Protein AF-A0A7X7RX21-F1 (afdb_monomer_lite)

Sequence (598 aa):
NAVFVKHVWQAWGYDYRLPDIFPPQSGLDNFKTLADTCRQHGIIFAPHDNYTDFYPDATGFSYDHVSFDKYGKPKKAWFNKGRNAQSYSWLPHAFKPWLENNMTLLKNHVQPEGLFIDVLASITPFDYYDRNGNYYPKASTARHWADAFDTARSILGPNTAIMISEGGHDALIGSLDGAQSDHYAVAGWGIQETAQRVPWHDIVSHQKMALFAGGLADRYQRRDSTNSGYASDSYLTNTVIGGRNPMSDGPFSINAILTYWLLNDVTQFLAFNSFDDLQFVDNSIDRQKATFANGKATVWANRGKMPWTINPDTTLPQFGFLASTPNAKAAIVQINGKSVAYAMTPNSTYIDTRPTRINPYGLACSFGAEPVNFRKINDLKYAFQINWDFKKQASTRETLHFIHICHPSSKNTDKILFYGKVVESNLDYKKPGQYISHIEIDIPDDAPEGDYEIRFGLWTPHSGGRIKLNNTTSSFSRALGGRLTVQRQDGKIISNPIPGVPTENQIIDFGFLKTNGTFKLVKLDDSTWLLIPAPGTPPFQLIASATNTFGLKPNTKLIATNLDPWTDDAKPPAINQEQDSIQLEMDAKSFAYKLVFK

Structure (mmCIF, N/CA/C/O backbone):
data_AF-A0A7X7RX21-F1
#
_entry.id   AF-A0A7X7RX21-F1
#
loop_
_atom_site.group_PDB
_atom_site.id
_atom_site.type_symbol
_atom_site.label_atom_id
_atom_site.label_alt_id
_atom_site.label_comp_id
_atom_site.label_asym_id
_atom_site.label_entity_id
_atom_site.label_seq_id
_atom_site.pdbx_PDB_ins_code
_atom_site.Cartn_x
_atom_site.Cartn_y
_atom_site.Cartn_z
_atom_site.occupancy
_atom_site.B_iso_or_equiv
_atom_site.auth_seq_id
_atom_site.auth_comp_id
_atom_site.auth_asym_id
_atom_site.auth_atom_id
_atom_site.pdbx_PDB_model_num
ATOM 1 N N . ASN A 1 1 ? 8.129 -5.164 10.038 1.00 71.94 1 ASN A N 1
ATOM 2 C CA . ASN A 1 1 ? 9.143 -4.714 9.056 1.00 71.94 1 ASN A CA 1
ATOM 3 C C . ASN A 1 1 ? 8.438 -3.961 7.948 1.00 71.94 1 ASN A C 1
ATOM 5 O O . ASN A 1 1 ? 7.394 -4.425 7.508 1.00 71.94 1 ASN A O 1
ATOM 9 N N . ALA A 1 2 ? 8.966 -2.812 7.536 1.00 89.06 2 ALA A N 1
ATOM 10 C CA . ALA A 1 2 ? 8.406 -2.000 6.457 1.00 89.06 2 ALA A CA 1
ATOM 11 C C . ALA A 1 2 ? 9.473 -1.742 5.391 1.00 89.06 2 ALA A C 1
ATOM 13 O O . ALA A 1 2 ? 10.667 -1.792 5.684 1.00 89.06 2 ALA A O 1
ATOM 14 N N . VAL A 1 3 ? 9.034 -1.444 4.173 1.00 92.44 3 VAL A N 1
ATOM 15 C CA . VAL A 1 3 ? 9.899 -1.002 3.078 1.00 92.44 3 VAL A CA 1
ATOM 16 C C . VAL A 1 3 ? 9.481 0.408 2.691 1.00 92.44 3 VAL A C 1
ATOM 18 O O . VAL A 1 3 ? 8.292 0.676 2.514 1.00 92.44 3 VAL A O 1
ATOM 21 N N . PHE A 1 4 ? 10.453 1.300 2.529 1.00 93.88 4 PHE A N 1
ATOM 22 C CA . PHE A 1 4 ? 10.235 2.626 1.974 1.00 93.88 4 PHE A CA 1
ATOM 23 C C . PHE A 1 4 ? 10.931 2.752 0.620 1.00 93.88 4 PHE A C 1
ATOM 25 O O . PHE A 1 4 ? 12.154 2.870 0.539 1.00 93.88 4 PHE A O 1
ATOM 32 N N . VAL A 1 5 ? 10.126 2.743 -0.447 1.00 93.62 5 VAL A N 1
ATOM 33 C CA . VAL A 1 5 ? 10.602 2.985 -1.812 1.00 93.62 5 VAL A CA 1
ATOM 34 C C . VAL A 1 5 ? 10.621 4.486 -2.081 1.00 93.62 5 VAL A C 1
ATOM 36 O O . VAL A 1 5 ? 9.571 5.132 -2.169 1.00 93.62 5 VAL A O 1
ATOM 39 N N . LYS A 1 6 ? 11.816 5.059 -2.235 1.00 93.94 6 LYS A N 1
ATOM 40 C CA . LYS A 1 6 ? 11.989 6.478 -2.554 1.00 93.94 6 LYS A CA 1
ATOM 41 C C . LYS A 1 6 ? 12.079 6.656 -4.068 1.00 93.94 6 LYS A C 1
ATOM 43 O O . LYS A 1 6 ? 13.162 6.618 -4.637 1.00 93.94 6 LYS A O 1
ATOM 48 N N . HIS A 1 7 ? 10.923 6.887 -4.695 1.00 91.19 7 HIS A N 1
ATOM 49 C CA . HIS A 1 7 ? 10.776 7.069 -6.150 1.00 91.19 7 HIS A CA 1
ATOM 50 C C . HIS A 1 7 ? 11.538 8.276 -6.707 1.00 91.19 7 HIS A C 1
ATOM 52 O O . HIS A 1 7 ? 12.322 8.147 -7.639 1.00 91.19 7 HIS A O 1
ATOM 58 N N . VAL A 1 8 ? 11.352 9.453 -6.103 1.00 92.06 8 VAL A N 1
ATOM 59 C CA . VAL A 1 8 ? 11.946 10.707 -6.597 1.00 92.06 8 VAL A CA 1
ATOM 60 C C . VAL A 1 8 ? 13.130 11.112 -5.730 1.00 92.06 8 VAL A C 1
ATOM 62 O O . VAL A 1 8 ? 12.928 11.564 -4.597 1.00 92.06 8 VAL A O 1
ATOM 65 N N . TRP A 1 9 ? 14.344 10.965 -6.252 1.00 94.94 9 TRP A N 1
ATOM 66 C CA . TRP A 1 9 ? 15.582 11.414 -5.592 1.00 94.94 9 TRP A CA 1
ATOM 67 C C . TRP A 1 9 ? 16.730 11.732 -6.555 1.00 94.94 9 TRP A C 1
ATOM 69 O O . TRP A 1 9 ? 17.690 12.381 -6.147 1.00 94.94 9 TRP A O 1
ATOM 79 N N . GLN A 1 10 ? 16.632 11.271 -7.799 1.00 95.44 10 GLN A N 1
ATOM 80 C CA . GLN A 1 10 ? 17.684 11.293 -8.806 1.00 95.44 10 GLN A CA 1
ATOM 81 C C . GLN A 1 10 ? 18.083 12.728 -9.173 1.00 95.44 10 GLN A C 1
ATOM 83 O O . GLN A 1 10 ? 17.245 13.632 -9.146 1.00 95.44 10 GLN A O 1
ATOM 88 N N . ALA A 1 11 ? 19.341 12.926 -9.575 1.00 94.94 11 ALA A N 1
ATOM 89 C CA . ALA A 1 11 ? 19.944 14.228 -9.886 1.00 94.94 11 ALA A CA 1
ATOM 90 C C . ALA A 1 11 ? 19.085 15.126 -10.796 1.00 94.94 11 ALA A C 1
ATOM 92 O O . ALA A 1 11 ? 18.973 16.333 -10.569 1.00 94.94 11 ALA A O 1
ATOM 93 N N . TRP A 1 12 ? 18.444 14.535 -11.808 1.00 93.00 12 TRP A N 1
ATOM 94 C CA . TRP A 1 12 ? 17.685 15.249 -12.842 1.00 93.00 12 TRP A CA 1
ATOM 95 C C . TRP A 1 12 ? 16.161 15.197 -12.639 1.00 93.00 12 TRP A C 1
ATOM 97 O O . TRP A 1 12 ? 15.391 15.652 -13.495 1.00 93.00 12 TRP A O 1
ATOM 107 N N . GLY A 1 13 ? 15.723 14.713 -11.474 1.00 90.44 13 GLY A N 1
ATOM 108 C CA . GLY A 1 13 ? 14.327 14.434 -11.159 1.00 90.44 13 GLY A CA 1
ATOM 109 C C . GLY A 1 13 ? 13.860 13.073 -11.683 1.00 90.44 13 GLY A C 1
ATOM 110 O O . GLY A 1 13 ? 14.631 12.297 -12.239 1.00 90.44 13 GLY A O 1
ATOM 111 N N . TYR A 1 14 ? 12.575 12.789 -11.479 1.00 89.94 14 TYR A N 1
ATOM 112 C CA . TYR A 1 14 ? 11.961 11.510 -11.839 1.00 89.94 14 TYR A CA 1
ATOM 113 C C . TYR A 1 14 ? 11.926 11.289 -13.363 1.00 89.94 14 TYR A C 1
ATOM 115 O O . TYR A 1 14 ? 11.585 12.211 -14.113 1.00 89.94 14 TYR A O 1
ATOM 123 N N . ASP A 1 15 ? 12.262 10.072 -13.799 1.00 90.62 15 ASP A N 1
ATOM 124 C CA . ASP A 1 15 ? 12.246 9.602 -15.192 1.00 90.62 15 ASP A CA 1
ATOM 125 C C . ASP A 1 15 ? 12.923 10.524 -16.213 1.00 90.62 15 ASP A C 1
ATOM 127 O O . ASP A 1 15 ? 12.375 10.787 -17.289 1.00 90.62 15 ASP A O 1
ATOM 131 N N . TYR A 1 16 ? 14.107 11.053 -15.910 1.00 94.62 16 TYR A N 1
ATOM 132 C CA . TYR A 1 16 ? 14.842 11.881 -16.864 1.00 94.62 16 TYR A CA 1
ATOM 133 C C . TYR A 1 16 ? 16.352 11.678 -16.766 1.00 94.62 16 TYR A C 1
ATOM 135 O O . TYR A 1 16 ? 16.899 11.543 -15.674 1.00 94.62 16 TYR A O 1
ATOM 143 N N . ARG A 1 17 ? 17.009 11.656 -17.935 1.00 94.06 17 ARG A N 1
ATOM 144 C CA . ARG A 1 17 ? 18.458 11.470 -18.105 1.00 94.06 17 ARG A CA 1
ATOM 145 C C . ARG A 1 17 ? 19.016 10.192 -17.454 1.00 94.06 17 ARG A C 1
ATOM 147 O O . ARG A 1 17 ? 20.196 10.094 -17.145 1.00 94.06 17 ARG A O 1
ATOM 154 N N . LEU A 1 18 ? 18.167 9.187 -17.264 1.00 94.50 18 LEU A N 1
ATOM 155 C CA . LEU A 1 18 ? 18.572 7.867 -16.786 1.00 94.50 18 LEU A CA 1
ATOM 156 C C . LEU A 1 18 ? 19.644 7.264 -17.721 1.00 94.50 18 LEU A C 1
ATOM 158 O O . LEU A 1 18 ? 19.547 7.461 -18.941 1.00 94.50 18 LEU A O 1
ATOM 162 N N . PRO A 1 19 ? 20.662 6.562 -17.184 1.00 94.38 19 PRO A N 1
ATOM 163 C CA . PRO A 1 19 ? 20.871 6.178 -15.782 1.00 94.38 19 PRO A CA 1
ATOM 164 C C . PRO A 1 19 ? 21.724 7.180 -14.966 1.00 94.38 19 PRO A C 1
ATOM 166 O O . PRO A 1 19 ? 22.296 6.795 -13.946 1.00 94.38 19 PRO A O 1
ATOM 169 N N . ASP A 1 20 ? 21.832 8.457 -15.366 1.00 95.25 20 ASP A N 1
ATOM 170 C CA . ASP A 1 20 ? 22.581 9.488 -14.619 1.00 95.25 20 ASP A CA 1
ATOM 171 C C . ASP A 1 20 ? 21.828 9.903 -13.331 1.00 95.25 20 ASP A C 1
ATOM 173 O O . ASP A 1 20 ? 21.305 11.009 -13.215 1.00 95.25 20 ASP A O 1
ATOM 177 N N . ILE A 1 21 ? 21.728 9.014 -12.341 1.00 93.62 21 ILE A N 1
ATOM 178 C CA . ILE A 1 21 ? 20.878 9.214 -11.152 1.00 93.62 21 ILE A CA 1
ATOM 179 C C . ILE A 1 21 ? 21.552 9.985 -10.008 1.00 93.62 21 ILE A C 1
ATOM 181 O O . ILE A 1 21 ? 20.859 10.500 -9.130 1.00 93.62 21 ILE A O 1
ATOM 185 N N . PHE A 1 22 ? 22.882 10.076 -9.991 1.00 95.25 22 PHE A N 1
ATOM 186 C CA . PHE A 1 22 ? 23.669 10.640 -8.886 1.00 95.25 22 PHE A CA 1
ATOM 187 C C . PHE A 1 22 ? 24.299 11.995 -9.277 1.00 95.25 22 PHE A C 1
ATOM 189 O O . PHE A 1 22 ? 24.694 12.150 -10.434 1.00 95.25 22 PHE A O 1
ATOM 196 N N . PRO A 1 23 ? 24.448 12.978 -8.357 1.00 95.75 23 PRO A N 1
ATOM 197 C CA . PRO A 1 23 ? 24.111 12.964 -6.924 1.00 95.75 23 PRO A CA 1
ATOM 198 C C . PRO A 1 23 ? 22.619 13.165 -6.609 1.00 95.75 23 PRO A C 1
ATOM 200 O O . PRO A 1 23 ? 21.886 13.685 -7.446 1.00 95.75 23 PRO A O 1
ATOM 203 N N . PRO A 1 24 ? 22.151 12.804 -5.394 1.00 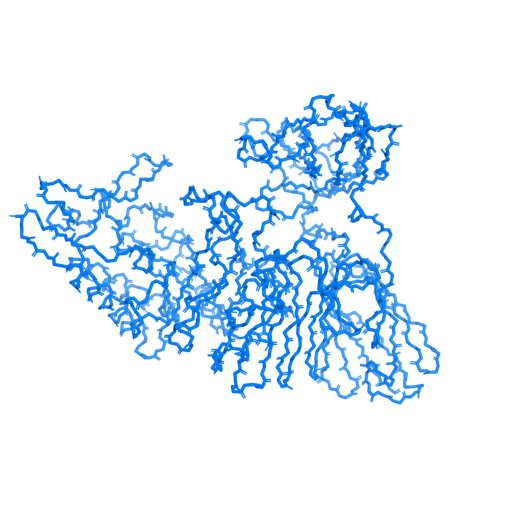96.62 24 PRO A N 1
ATOM 204 C CA . PRO A 1 24 ? 20.759 13.005 -4.999 1.00 96.62 24 PRO A CA 1
ATOM 205 C C . PRO A 1 24 ? 20.340 14.477 -5.078 1.00 96.62 24 PRO A C 1
ATOM 207 O O . PRO A 1 24 ? 21.038 15.356 -4.570 1.00 96.62 24 PRO A O 1
ATOM 210 N N . GLN A 1 25 ? 19.157 14.750 -5.630 1.00 94.56 25 GLN A N 1
ATOM 211 C CA . GLN A 1 25 ? 18.630 16.108 -5.821 1.00 94.56 25 GLN A CA 1
ATOM 212 C C . GLN A 1 25 ? 18.478 16.886 -4.505 1.00 94.56 25 GLN A C 1
ATOM 214 O O . GLN A 1 25 ? 18.630 18.105 -4.475 1.00 94.56 25 GLN A O 1
ATOM 219 N N . SER A 1 26 ? 18.185 16.191 -3.403 1.00 91.62 26 SER A N 1
ATOM 220 C CA . SER A 1 26 ? 18.073 16.792 -2.069 1.00 91.62 26 SER A CA 1
ATOM 221 C C . SER A 1 26 ? 19.424 17.103 -1.413 1.00 91.62 26 SER A C 1
ATOM 223 O O . SER A 1 26 ? 19.437 17.574 -0.277 1.00 91.62 26 SER A O 1
ATOM 225 N N . GLY A 1 27 ? 20.544 16.800 -2.074 1.00 95.94 27 GLY A N 1
ATOM 226 C CA . GLY A 1 27 ? 21.872 16.749 -1.467 1.00 95.94 27 GLY A CA 1
ATOM 227 C C . GLY A 1 27 ? 22.149 15.399 -0.801 1.00 95.94 27 GLY A C 1
ATOM 228 O O . GLY A 1 27 ? 21.230 14.720 -0.328 1.00 95.94 27 GLY A O 1
ATOM 229 N N . LEU A 1 28 ? 23.429 15.011 -0.780 1.00 96.88 28 LEU A N 1
ATOM 230 C CA . LEU A 1 28 ? 23.868 13.708 -0.280 1.00 96.88 28 LEU A CA 1
ATOM 231 C C . LEU A 1 28 ? 23.567 13.524 1.213 1.00 96.88 28 LEU A C 1
ATOM 233 O O . LEU A 1 28 ? 23.005 12.497 1.582 1.00 96.88 28 LEU A O 1
ATOM 237 N N . ASP A 1 29 ? 23.865 14.524 2.045 1.00 97.00 29 ASP A N 1
ATOM 238 C CA . ASP A 1 29 ? 23.670 14.430 3.498 1.00 97.00 29 ASP A CA 1
ATOM 239 C C . ASP A 1 29 ? 22.205 14.166 3.853 1.00 97.00 29 ASP A C 1
ATOM 241 O O . ASP A 1 29 ? 21.908 13.214 4.565 1.00 97.00 29 ASP A O 1
ATOM 245 N N . ASN A 1 30 ? 21.272 14.923 3.266 1.00 95.44 30 ASN A N 1
ATOM 246 C CA . ASN A 1 30 ? 19.835 14.728 3.484 1.00 95.44 30 ASN A CA 1
ATOM 247 C C . ASN A 1 30 ? 19.367 13.331 3.057 1.00 95.44 30 ASN A C 1
ATOM 249 O O . ASN A 1 30 ? 18.543 12.707 3.727 1.00 95.44 30 ASN A O 1
ATOM 253 N N . PHE A 1 31 ? 19.886 12.836 1.932 1.00 96.50 31 PHE A N 1
ATOM 254 C CA . PHE A 1 31 ? 19.530 11.515 1.429 1.00 96.50 31 PHE A CA 1
ATOM 255 C C . PHE A 1 31 ? 20.093 10.398 2.314 1.00 96.50 31 PHE A C 1
ATOM 257 O O . PHE A 1 31 ? 19.399 9.420 2.595 1.00 96.50 31 PHE A O 1
ATOM 264 N N . LYS A 1 32 ? 21.314 10.576 2.828 1.00 96.81 32 LYS A N 1
ATOM 265 C CA . LYS A 1 32 ? 21.920 9.668 3.798 1.00 96.81 32 LYS A CA 1
ATOM 266 C C . LYS A 1 32 ? 21.174 9.692 5.133 1.00 96.81 32 LYS A C 1
ATOM 268 O O . LYS A 1 32 ? 20.867 8.629 5.658 1.00 96.81 32 LYS A O 1
ATOM 273 N N . THR A 1 33 ? 20.813 10.867 5.652 1.00 96.44 33 THR A N 1
ATOM 274 C CA . THR A 1 33 ? 20.009 10.996 6.879 1.00 96.44 33 THR A CA 1
ATOM 275 C C . THR A 1 33 ? 18.687 10.246 6.756 1.00 96.44 33 THR A C 1
ATOM 277 O O . THR A 1 33 ? 18.273 9.571 7.697 1.00 96.44 33 THR A O 1
ATOM 280 N N . LEU A 1 34 ? 18.035 10.310 5.593 1.00 94.50 34 LEU A N 1
ATOM 281 C CA . LEU A 1 34 ? 16.817 9.549 5.325 1.00 94.50 34 LEU A CA 1
ATOM 282 C C . LEU A 1 34 ? 17.054 8.030 5.391 1.00 94.50 34 LEU A C 1
ATOM 284 O O . LEU A 1 34 ? 16.283 7.331 6.050 1.00 94.50 34 LEU A O 1
ATOM 288 N N . ALA A 1 35 ? 18.118 7.530 4.757 1.00 95.81 35 ALA A N 1
ATOM 289 C CA . ALA A 1 35 ? 18.493 6.116 4.816 1.00 95.81 35 ALA A CA 1
ATOM 290 C C . ALA A 1 35 ? 18.832 5.671 6.252 1.00 95.81 35 ALA A C 1
ATOM 292 O O . ALA A 1 35 ? 18.310 4.668 6.735 1.00 95.81 35 ALA A O 1
ATOM 293 N N . ASP A 1 36 ? 19.638 6.457 6.970 1.00 96.75 36 ASP A N 1
ATOM 294 C CA . ASP A 1 36 ? 20.028 6.187 8.357 1.00 96.75 36 ASP A CA 1
ATOM 295 C C . ASP A 1 36 ? 18.821 6.160 9.301 1.00 96.75 36 ASP A C 1
ATOM 297 O O . ASP A 1 36 ? 18.726 5.279 10.156 1.00 96.75 36 ASP A O 1
ATOM 301 N N . THR A 1 37 ? 17.864 7.070 9.103 1.00 95.44 37 THR A N 1
ATOM 302 C CA . THR A 1 37 ? 16.611 7.103 9.871 1.00 95.44 37 THR A CA 1
ATOM 303 C C . THR A 1 37 ? 15.789 5.842 9.618 1.00 95.44 37 THR A C 1
ATOM 305 O O . THR A 1 37 ? 15.296 5.225 10.561 1.00 95.44 37 THR A O 1
ATOM 308 N N . CYS A 1 38 ? 15.663 5.412 8.358 1.00 94.75 38 CYS A N 1
ATOM 309 C CA . CYS A 1 38 ? 14.965 4.167 8.034 1.00 94.75 38 CYS A CA 1
ATOM 310 C C . CYS A 1 38 ? 15.620 2.975 8.747 1.00 94.75 38 CYS A C 1
ATOM 312 O O . CYS A 1 38 ? 14.932 2.225 9.442 1.00 94.75 38 CYS A O 1
ATOM 314 N N . ARG A 1 39 ? 16.951 2.863 8.669 1.00 93.94 39 ARG A N 1
ATOM 315 C CA . ARG A 1 39 ? 17.721 1.794 9.317 1.00 93.94 39 ARG A CA 1
ATOM 316 C C . ARG A 1 39 ? 17.556 1.784 10.834 1.00 93.94 39 ARG A C 1
ATOM 318 O O . ARG A 1 39 ? 17.322 0.720 11.404 1.00 93.94 39 ARG A O 1
ATOM 325 N N . GLN A 1 40 ? 17.620 2.948 11.486 1.00 95.75 40 GLN A N 1
ATOM 326 C CA . GLN A 1 40 ? 17.417 3.081 12.934 1.00 95.75 40 GLN A CA 1
ATOM 327 C C . GLN A 1 40 ? 16.051 2.536 13.383 1.00 95.75 40 GLN A C 1
ATOM 329 O O . GLN A 1 40 ? 15.926 2.016 14.491 1.00 95.75 40 GLN A O 1
ATOM 334 N N . HIS A 1 41 ? 15.039 2.621 12.518 1.00 92.81 41 HIS A N 1
ATOM 335 C CA . HIS A 1 41 ? 13.681 2.151 12.785 1.00 92.81 41 HIS A CA 1
ATOM 336 C C . HIS A 1 41 ? 13.352 0.786 12.151 1.00 92.81 41 HIS A C 1
ATOM 338 O O . HIS A 1 41 ? 12.190 0.378 12.159 1.00 92.81 41 HIS A O 1
ATOM 344 N N . GLY A 1 42 ? 14.342 0.064 11.610 1.00 92.62 42 GLY A N 1
ATOM 345 C CA . GLY A 1 42 ? 14.128 -1.250 10.988 1.00 92.62 42 GLY A CA 1
ATOM 346 C C . GLY A 1 42 ? 13.275 -1.203 9.711 1.00 92.62 42 GLY A C 1
ATOM 347 O O . GLY A 1 42 ? 12.556 -2.158 9.399 1.00 92.62 42 GLY A O 1
ATOM 348 N N . ILE A 1 43 ? 13.312 -0.078 8.994 1.00 93.50 43 ILE A N 1
ATOM 349 C CA . ILE A 1 43 ? 12.661 0.125 7.699 1.00 93.50 43 ILE A CA 1
ATOM 350 C C . ILE A 1 43 ? 13.709 -0.089 6.607 1.00 93.50 43 ILE A C 1
ATOM 352 O O . ILE A 1 43 ? 14.756 0.551 6.619 1.00 93.50 43 ILE A O 1
ATOM 356 N N . ILE A 1 44 ? 13.412 -0.957 5.641 1.00 95.19 44 ILE A N 1
ATOM 357 C CA . ILE A 1 44 ? 14.262 -1.170 4.466 1.00 95.19 44 ILE A CA 1
ATOM 358 C C . ILE A 1 44 ? 14.163 0.067 3.576 1.00 95.19 44 ILE A C 1
ATOM 360 O O . ILE A 1 44 ? 13.083 0.377 3.063 1.00 95.19 44 ILE A O 1
ATOM 364 N N . PHE A 1 45 ? 15.278 0.769 3.384 1.00 96.56 45 PHE A N 1
ATOM 365 C CA . PHE A 1 45 ? 15.341 1.897 2.463 1.00 96.56 45 PHE A CA 1
ATOM 366 C C . PHE A 1 45 ? 15.702 1.421 1.052 1.00 96.56 45 PHE A C 1
ATOM 368 O O . PHE A 1 45 ? 16.775 0.858 0.847 1.00 96.56 45 PHE A O 1
ATOM 375 N N . ALA A 1 46 ? 14.814 1.661 0.083 1.00 97.12 46 ALA A N 1
ATOM 376 C CA . ALA A 1 46 ? 14.987 1.250 -1.309 1.00 97.12 46 ALA A CA 1
ATOM 377 C C . ALA A 1 46 ? 14.913 2.468 -2.253 1.00 97.12 46 ALA A C 1
ATOM 379 O O . ALA A 1 46 ? 13.815 2.933 -2.581 1.00 97.12 46 ALA A O 1
ATOM 380 N N . PRO A 1 47 ? 16.052 3.038 -2.688 1.00 97.12 47 PRO A N 1
ATOM 381 C CA . PRO A 1 47 ? 16.058 4.083 -3.700 1.00 97.12 47 PRO A CA 1
ATOM 382 C C . PRO A 1 47 ? 15.628 3.527 -5.063 1.00 97.12 47 PRO A C 1
ATOM 384 O O . PRO A 1 47 ? 15.924 2.384 -5.403 1.00 97.12 47 PRO A O 1
ATOM 387 N N . HIS A 1 48 ? 14.919 4.350 -5.832 1.00 96.56 48 HIS A N 1
ATOM 388 C CA . HIS A 1 48 ? 14.485 4.022 -7.189 1.00 96.56 48 HIS A CA 1
ATOM 389 C C . HIS A 1 48 ? 15.581 4.239 -8.231 1.00 96.56 48 HIS A C 1
ATOM 391 O O . HIS A 1 48 ? 16.197 5.303 -8.282 1.00 96.56 48 HIS A O 1
ATOM 397 N N . ASP A 1 49 ? 15.742 3.284 -9.128 1.00 96.81 49 ASP A N 1
ATOM 398 C CA . ASP A 1 49 ? 16.674 3.291 -10.247 1.00 96.81 49 ASP A CA 1
ATOM 399 C C . ASP A 1 49 ? 15.976 2.754 -11.508 1.00 96.81 49 ASP A C 1
ATOM 401 O O . ASP A 1 49 ? 14.883 2.204 -11.410 1.00 96.81 49 ASP A O 1
ATOM 405 N N . ASN A 1 50 ? 16.560 2.916 -12.695 1.00 96.25 50 ASN A N 1
ATOM 406 C CA . ASN A 1 50 ? 15.965 2.454 -13.951 1.00 96.25 50 ASN A CA 1
ATOM 407 C C . ASN A 1 50 ? 17.053 2.233 -15.018 1.00 96.25 50 ASN A C 1
ATOM 409 O O . ASN A 1 50 ? 17.862 3.118 -15.300 1.00 96.25 50 ASN A O 1
ATOM 413 N N . TYR A 1 51 ? 17.022 1.048 -15.637 1.00 96.81 51 TYR A N 1
ATOM 414 C CA . TYR A 1 51 ? 17.925 0.632 -16.723 1.00 96.81 51 TYR A CA 1
ATOM 415 C C . TYR A 1 51 ? 17.167 0.185 -17.979 1.00 96.81 51 TYR A C 1
ATOM 417 O O . TYR A 1 51 ? 17.692 -0.549 -18.813 1.00 96.81 51 TYR A O 1
ATOM 425 N N . THR A 1 52 ? 15.917 0.624 -18.125 1.00 95.06 52 THR A N 1
ATOM 426 C CA . THR A 1 52 ? 15.131 0.443 -19.351 1.00 95.06 52 THR A CA 1
ATOM 427 C C . THR A 1 52 ? 15.226 1.681 -20.234 1.00 95.06 52 THR A C 1
ATOM 429 O O . THR A 1 52 ? 15.403 1.554 -21.445 1.00 95.06 52 THR A O 1
ATOM 432 N N . ASP A 1 53 ? 15.178 2.871 -19.636 1.00 95.94 53 ASP A N 1
ATOM 433 C CA . ASP A 1 53 ? 15.182 4.148 -20.342 1.00 95.94 53 ASP A CA 1
ATOM 434 C C . ASP A 1 53 ? 16.593 4.717 -20.504 1.00 95.94 53 ASP A C 1
ATOM 436 O O . ASP A 1 53 ? 17.284 4.986 -19.522 1.00 95.94 53 ASP A O 1
ATOM 440 N N . PHE A 1 54 ? 17.003 4.966 -21.751 1.00 97.81 54 PHE A N 1
ATOM 441 C CA . PHE A 1 54 ? 18.250 5.654 -22.070 1.00 97.81 54 PHE A CA 1
ATOM 442 C C . PHE A 1 54 ? 17.996 6.923 -22.877 1.00 97.81 54 PHE A C 1
ATOM 444 O O . PHE A 1 54 ? 17.524 6.871 -24.018 1.00 97.81 54 PHE A O 1
ATOM 451 N N . TYR A 1 55 ? 18.287 8.078 -22.290 1.00 97.75 55 TYR A N 1
ATOM 452 C CA . TYR A 1 55 ? 18.044 9.359 -22.947 1.00 97.75 55 TYR A CA 1
ATOM 453 C C . TYR A 1 55 ? 19.243 9.810 -23.797 1.00 97.75 55 TYR A C 1
ATOM 455 O O . TYR A 1 55 ? 20.380 9.631 -23.367 1.00 97.75 55 TYR A O 1
ATOM 463 N N . PRO A 1 56 ? 19.021 10.451 -24.965 1.00 97.19 56 PRO A N 1
ATOM 464 C CA . PRO A 1 56 ? 20.101 10.946 -25.826 1.00 97.19 56 PRO A CA 1
ATOM 465 C C . PRO A 1 56 ? 21.078 11.936 -25.181 1.00 97.19 56 PRO A C 1
ATOM 467 O O . PRO A 1 56 ? 22.192 12.099 -25.669 1.00 97.19 56 PRO A O 1
ATOM 470 N N . ASP A 1 57 ? 20.655 12.620 -24.120 1.00 95.94 57 ASP A N 1
ATOM 471 C CA . ASP A 1 57 ? 21.446 13.575 -23.341 1.00 95.94 57 ASP A CA 1
ATOM 472 C C . ASP A 1 57 ? 22.055 12.968 -22.060 1.00 95.94 57 ASP A C 1
ATOM 474 O O . ASP A 1 57 ? 22.671 13.689 -21.271 1.00 95.94 57 ASP A O 1
ATOM 478 N N . ALA A 1 58 ? 21.914 11.653 -21.852 1.00 96.81 58 ALA A N 1
ATOM 479 C CA . ALA A 1 58 ? 22.564 10.922 -20.770 1.00 96.81 58 ALA A CA 1
ATOM 480 C C . ALA A 1 58 ? 24.031 10.598 -21.092 1.00 96.81 58 ALA A C 1
ATOM 482 O O . ALA A 1 58 ? 24.451 10.477 -22.248 1.00 96.81 58 ALA A O 1
ATOM 483 N N . THR A 1 59 ? 24.835 10.443 -20.044 1.00 95.75 59 THR A N 1
ATOM 484 C CA . THR A 1 59 ? 26.269 10.188 -20.173 1.00 95.75 59 THR A CA 1
ATOM 485 C C . THR A 1 59 ? 26.527 8.822 -20.810 1.00 95.75 59 THR A C 1
ATOM 487 O O . THR A 1 59 ? 26.041 7.789 -20.350 1.00 95.75 59 THR A O 1
ATOM 490 N N . GLY A 1 60 ? 27.333 8.810 -21.874 1.00 95.56 60 GLY A N 1
ATOM 491 C CA . GLY A 1 60 ? 27.674 7.582 -22.598 1.00 95.56 60 GLY A CA 1
ATOM 492 C C . GLY A 1 60 ? 26.587 7.098 -23.563 1.00 95.56 60 GLY A C 1
ATOM 493 O O . GLY A 1 60 ? 26.636 5.942 -23.992 1.00 95.56 60 GLY A O 1
ATOM 494 N N . PHE A 1 61 ? 25.618 7.953 -23.917 1.00 97.75 61 PHE A N 1
ATOM 495 C CA . PHE A 1 61 ? 24.617 7.616 -24.925 1.00 97.75 61 PHE A CA 1
ATOM 496 C C . PHE A 1 61 ? 25.252 7.238 -26.265 1.00 97.75 61 PHE A C 1
ATOM 498 O O . PHE A 1 61 ? 25.997 8.006 -26.873 1.00 97.75 61 PHE A O 1
ATOM 505 N N . SER A 1 62 ? 24.905 6.043 -26.740 1.00 97.31 62 SER A N 1
ATOM 506 C CA . SER A 1 62 ? 25.177 5.568 -28.092 1.00 97.31 62 SER A CA 1
ATOM 507 C C . SER A 1 62 ? 24.034 4.666 -28.534 1.00 97.31 62 SER A C 1
ATOM 509 O O . SER A 1 62 ? 23.508 3.878 -27.747 1.00 97.31 62 SER A O 1
ATOM 511 N N . TYR A 1 63 ? 23.698 4.719 -29.823 1.00 97.56 63 TYR A N 1
ATOM 512 C CA . TYR A 1 63 ? 22.798 3.740 -30.431 1.00 97.56 63 TYR A CA 1
ATOM 513 C C . TYR A 1 63 ? 23.368 2.317 -30.400 1.00 97.56 63 TYR A C 1
ATOM 515 O O . TYR A 1 63 ? 22.607 1.369 -30.540 1.00 97.56 63 TYR A O 1
ATOM 523 N N . ASP A 1 64 ? 24.669 2.148 -30.164 1.00 97.44 64 ASP A N 1
ATOM 524 C CA . ASP A 1 64 ? 25.278 0.827 -29.968 1.00 97.44 64 ASP A CA 1
ATOM 525 C C . ASP A 1 64 ? 24.834 0.169 -28.652 1.00 97.44 64 ASP A C 1
ATOM 527 O O . ASP A 1 64 ? 25.011 -1.030 -28.480 1.00 97.44 64 ASP A O 1
ATOM 531 N N . HIS A 1 65 ? 24.230 0.934 -27.736 1.00 97.94 65 HIS A N 1
ATOM 532 C CA . HIS A 1 65 ? 23.669 0.447 -26.475 1.00 97.94 65 HIS A CA 1
ATOM 533 C C . HIS A 1 65 ? 22.133 0.370 -26.493 1.00 97.94 65 HIS A C 1
ATOM 535 O O . HIS A 1 65 ? 21.520 0.126 -25.454 1.00 97.94 65 HIS A O 1
ATOM 541 N N . VAL A 1 66 ? 21.494 0.601 -27.645 1.00 98.25 66 VAL A N 1
ATOM 542 C CA . VAL A 1 66 ? 20.032 0.675 -27.800 1.00 98.25 66 VAL A CA 1
ATOM 543 C C . VAL A 1 66 ? 19.495 -0.577 -28.490 1.00 98.25 66 VAL A C 1
ATOM 545 O O . VAL A 1 66 ? 20.081 -1.065 -29.451 1.00 98.25 66 VAL A O 1
ATOM 548 N N . SER A 1 67 ? 18.366 -1.098 -28.009 1.00 97.81 67 SER A N 1
ATOM 549 C CA . SER A 1 67 ? 17.651 -2.204 -28.655 1.00 97.81 67 SER A CA 1
ATOM 550 C C . SER A 1 67 ? 17.005 -1.762 -29.968 1.00 97.81 67 SER A C 1
ATOM 552 O O . SER A 1 67 ? 16.411 -0.687 -30.041 1.00 97.81 67 SER A O 1
ATOM 554 N N . PHE A 1 68 ? 17.019 -2.630 -30.976 1.00 98.19 68 PHE A N 1
ATOM 555 C CA . PHE A 1 68 ? 16.371 -2.433 -32.272 1.00 98.19 68 PHE A CA 1
ATOM 556 C C . PHE A 1 68 ? 15.254 -3.455 -32.507 1.00 98.19 68 PHE A C 1
ATOM 558 O O . PHE A 1 68 ? 15.251 -4.552 -31.942 1.00 98.19 68 PHE A O 1
ATOM 565 N N . ASP A 1 69 ? 14.283 -3.079 -33.341 1.00 94.62 69 ASP A N 1
ATOM 566 C CA . ASP A 1 69 ? 13.293 -4.011 -33.877 1.00 94.62 69 ASP A CA 1
ATOM 567 C C . ASP A 1 69 ? 13.840 -4.800 -35.082 1.00 94.62 69 ASP A C 1
ATOM 569 O O . ASP A 1 69 ? 14.917 -4.520 -35.610 1.00 94.62 69 ASP A O 1
ATOM 573 N N . LYS A 1 70 ? 13.061 -5.778 -35.560 1.00 94.62 70 LYS A N 1
ATOM 574 C CA . LYS A 1 70 ? 13.425 -6.624 -36.712 1.00 94.62 70 LYS A CA 1
ATOM 575 C C . LYS A 1 70 ? 13.607 -5.870 -38.038 1.00 94.62 70 LYS A C 1
ATOM 577 O O . LYS A 1 70 ? 14.000 -6.477 -39.027 1.00 94.62 70 LYS A O 1
ATOM 582 N N . TYR A 1 71 ? 13.264 -4.583 -38.085 1.00 95.69 71 TYR A N 1
ATOM 583 C CA . TYR A 1 71 ? 13.419 -3.716 -39.252 1.00 95.69 71 TYR A CA 1
ATOM 584 C C . TYR A 1 71 ? 14.596 -2.742 -39.095 1.00 95.69 71 TYR A C 1
ATOM 586 O O . TYR A 1 71 ? 14.741 -1.833 -39.912 1.00 95.69 71 TYR A O 1
ATOM 594 N N . GLY A 1 72 ? 15.415 -2.898 -38.049 1.00 95.56 72 GLY A N 1
ATOM 595 C CA . GLY A 1 72 ? 16.564 -2.037 -37.790 1.00 95.56 72 GLY A CA 1
ATOM 596 C C . GLY A 1 72 ? 16.183 -0.644 -37.289 1.00 95.56 72 GLY A C 1
ATOM 597 O O . GLY A 1 72 ? 16.968 0.292 -37.439 1.00 95.56 72 GLY A O 1
ATOM 598 N N . LYS A 1 73 ? 14.995 -0.465 -36.690 1.00 97.31 73 LYS A N 1
ATOM 599 C CA . LYS A 1 73 ? 14.621 0.806 -36.047 1.00 97.31 73 LYS A CA 1
ATOM 600 C C . LYS A 1 73 ? 14.935 0.780 -34.551 1.00 97.31 73 LYS A C 1
ATOM 602 O O . LYS A 1 73 ? 14.599 -0.207 -33.895 1.00 97.31 73 LYS A O 1
ATOM 607 N N . PRO A 1 74 ? 15.516 1.857 -33.988 1.00 97.62 74 PRO A N 1
ATOM 608 C CA . PRO A 1 74 ? 15.779 1.926 -32.558 1.00 97.62 74 PRO A CA 1
ATOM 609 C C . PRO A 1 74 ? 14.456 1.915 -31.791 1.00 97.62 74 PRO A C 1
ATOM 611 O O . PRO A 1 74 ? 13.522 2.669 -32.092 1.00 97.62 74 PRO A O 1
ATOM 614 N N . LYS A 1 75 ? 14.372 1.045 -30.790 1.00 97.06 75 LYS A N 1
ATOM 615 C CA . LYS A 1 75 ? 13.181 0.846 -29.976 1.00 97.06 75 LYS A CA 1
ATOM 616 C C . LYS A 1 75 ? 13.033 2.020 -29.014 1.00 97.06 75 LYS A C 1
ATOM 618 O O . LYS A 1 75 ? 13.840 2.210 -28.108 1.00 97.06 75 LYS A O 1
ATOM 623 N N . LYS A 1 76 ? 11.981 2.811 -29.213 1.00 96.88 76 LYS A N 1
ATOM 624 C CA . LYS A 1 76 ? 11.590 3.876 -28.283 1.00 96.88 76 LYS A CA 1
ATOM 625 C C . LYS A 1 76 ? 11.127 3.276 -26.955 1.00 96.88 76 LYS A C 1
ATOM 627 O O . LYS A 1 76 ? 10.468 2.235 -26.956 1.00 96.88 76 LYS A O 1
ATOM 632 N N . ALA A 1 77 ? 11.446 3.958 -25.863 1.00 95.00 77 ALA A N 1
ATOM 633 C CA . ALA A 1 77 ? 10.953 3.646 -24.527 1.00 95.00 77 ALA A CA 1
ATOM 634 C C . ALA A 1 77 ? 10.116 4.827 -23.995 1.00 95.00 77 ALA A C 1
ATOM 636 O O . ALA A 1 77 ? 9.336 5.410 -24.764 1.00 95.00 77 ALA A O 1
ATOM 637 N N . TRP A 1 78 ? 10.209 5.157 -22.707 1.00 94.62 78 TRP A N 1
ATOM 638 C CA . TRP A 1 78 ? 9.418 6.215 -22.090 1.00 94.62 78 TRP A CA 1
ATOM 639 C C . TRP A 1 78 ? 9.545 7.570 -22.807 1.00 94.62 78 TRP A C 1
ATOM 641 O O . TRP A 1 78 ? 10.616 8.031 -23.209 1.00 94.62 78 TRP A O 1
ATOM 651 N N . PHE A 1 79 ? 8.405 8.241 -22.970 1.00 95.50 79 PHE A N 1
ATOM 652 C CA . PHE A 1 79 ? 8.364 9.616 -23.451 1.00 95.50 79 PHE A CA 1
ATOM 653 C C . PHE A 1 79 ? 7.999 10.540 -22.293 1.00 95.50 79 PHE A C 1
ATOM 655 O O . PHE A 1 79 ? 6.833 10.629 -21.888 1.00 95.50 79 PHE A O 1
ATOM 662 N N . ASN A 1 80 ? 8.992 11.266 -21.787 1.00 90.31 80 ASN A N 1
ATOM 663 C CA . ASN A 1 80 ? 8.795 12.242 -20.731 1.00 90.31 80 ASN A CA 1
ATOM 664 C C . ASN A 1 80 ? 8.121 13.497 -21.303 1.00 90.31 80 ASN A C 1
ATOM 666 O O . ASN A 1 80 ? 8.773 14.431 -21.777 1.00 90.31 80 ASN A O 1
ATOM 670 N N . LYS A 1 81 ? 6.784 13.521 -21.245 1.00 87.56 81 LYS A N 1
ATOM 671 C CA . LYS A 1 81 ? 5.949 14.614 -21.774 1.00 87.56 81 LYS A CA 1
ATOM 672 C C . LYS A 1 81 ? 6.281 15.975 -21.169 1.00 87.56 81 LYS A C 1
ATOM 674 O O . LYS A 1 81 ? 6.266 16.966 -21.889 1.00 87.56 81 LYS A O 1
ATOM 679 N N . GLY A 1 82 ? 6.575 16.026 -19.868 1.00 85.31 82 GLY A N 1
ATOM 680 C CA . GLY A 1 82 ? 6.883 17.280 -19.174 1.00 85.31 82 GLY A CA 1
ATOM 681 C C . GLY A 1 82 ? 8.185 17.921 -19.657 1.00 85.31 82 GLY A C 1
ATOM 682 O O . GLY A 1 82 ? 8.321 19.140 -19.622 1.00 85.31 82 GLY A O 1
ATOM 683 N N . ARG A 1 83 ? 9.122 17.100 -20.142 1.00 87.44 83 ARG A N 1
ATOM 684 C CA . ARG A 1 83 ? 10.411 17.528 -20.704 1.00 87.44 83 ARG A CA 1
ATOM 685 C C . ARG A 1 83 ? 10.434 17.543 -22.234 1.00 87.44 83 ARG A C 1
ATOM 687 O O . ARG A 1 83 ? 11.416 17.999 -22.805 1.00 87.44 83 ARG A O 1
ATOM 694 N N . ASN A 1 84 ? 9.386 17.037 -22.888 1.00 93.06 84 ASN A N 1
ATOM 695 C CA . ASN A 1 84 ? 9.369 16.751 -24.324 1.00 93.06 84 ASN A CA 1
ATOM 696 C C . ASN A 1 84 ? 10.588 15.911 -24.770 1.00 93.06 84 ASN A C 1
ATOM 698 O O . ASN A 1 84 ? 11.200 16.181 -25.801 1.00 93.06 84 ASN A O 1
ATOM 702 N N . ALA A 1 85 ? 10.957 14.908 -23.966 1.00 94.75 85 ALA A N 1
ATOM 703 C CA . ALA A 1 85 ? 12.160 14.098 -24.159 1.00 94.75 85 ALA A CA 1
ATOM 704 C C . ALA A 1 85 ? 11.804 12.624 -24.396 1.00 94.75 85 ALA A C 1
ATOM 706 O O . ALA A 1 85 ? 11.005 12.042 -23.663 1.00 94.75 85 ALA A O 1
ATOM 707 N N . GLN A 1 86 ? 12.410 12.017 -25.417 1.00 97.38 86 GLN A N 1
ATOM 708 C CA . GLN A 1 86 ? 12.218 10.612 -25.780 1.00 97.38 86 GLN A CA 1
ATOM 709 C C . GLN A 1 86 ? 13.429 9.790 -25.340 1.00 97.38 86 GLN A C 1
ATOM 711 O O . GLN A 1 86 ? 14.538 10.065 -25.797 1.00 97.38 86 GLN A O 1
ATOM 716 N N . SER A 1 87 ? 13.209 8.759 -24.522 1.00 97.69 87 SER A N 1
ATOM 717 C CA . SER A 1 87 ? 14.218 7.735 -24.251 1.00 97.69 87 SER A CA 1
ATOM 718 C C . SER A 1 87 ? 14.168 6.610 -25.290 1.00 97.69 87 SER A C 1
ATOM 720 O O . SER A 1 87 ? 13.185 6.427 -26.024 1.00 97.69 87 SER A O 1
ATOM 722 N N . TYR A 1 88 ? 15.236 5.828 -25.335 1.00 98.06 88 TYR A N 1
ATOM 723 C CA . TYR A 1 88 ? 15.330 4.587 -26.086 1.00 98.06 88 TYR A CA 1
ATOM 724 C C . TYR A 1 88 ? 15.548 3.416 -25.133 1.00 98.06 88 TYR A C 1
ATOM 726 O O . TYR A 1 88 ? 16.117 3.581 -24.059 1.00 98.06 88 TYR A O 1
ATOM 734 N N . SER A 1 89 ? 15.083 2.236 -25.531 1.00 97.31 89 SER A N 1
ATOM 735 C CA . SER A 1 89 ? 15.248 1.017 -24.744 1.00 97.31 89 SER A CA 1
ATOM 736 C C . SER A 1 89 ? 16.714 0.606 -24.751 1.00 97.31 89 SER A C 1
ATOM 738 O O . SER A 1 89 ? 17.265 0.372 -25.829 1.00 97.31 89 SER A O 1
ATOM 740 N N . TRP A 1 90 ? 17.315 0.426 -23.577 1.00 97.75 90 TRP A N 1
ATOM 741 C CA . TRP A 1 90 ? 18.627 -0.216 -23.457 1.00 97.75 90 TRP A CA 1
ATOM 742 C C . TRP A 1 90 ? 18.661 -1.574 -24.176 1.00 97.75 90 TRP A C 1
ATOM 744 O O . TRP A 1 90 ? 17.651 -2.286 -24.241 1.00 97.75 90 TRP A O 1
ATOM 754 N N . LEU A 1 91 ? 19.823 -1.951 -24.713 1.00 97.19 91 LEU A N 1
ATOM 755 C CA . LEU A 1 91 ? 20.155 -3.353 -24.964 1.00 97.19 91 LEU A CA 1
ATOM 756 C C . LEU A 1 91 ? 20.252 -4.057 -23.610 1.00 97.19 91 LEU A C 1
ATOM 758 O O . LEU A 1 91 ? 21.049 -3.619 -22.775 1.00 97.19 91 LEU A O 1
ATOM 762 N N . PRO A 1 92 ? 19.507 -5.156 -23.385 1.00 97.12 92 PRO A N 1
ATOM 763 C CA . PRO A 1 92 ? 19.516 -5.849 -22.101 1.00 97.12 92 PRO A CA 1
ATOM 764 C C . PRO A 1 92 ? 20.916 -6.225 -21.602 1.00 97.12 92 PRO A C 1
ATOM 766 O O . PRO A 1 92 ? 21.144 -6.226 -20.403 1.00 97.12 92 PRO A O 1
ATOM 769 N N . HIS A 1 93 ? 21.870 -6.497 -22.496 1.00 96.69 93 HIS A N 1
ATOM 770 C CA . HIS A 1 93 ? 23.237 -6.875 -22.126 1.00 96.69 93 HIS A CA 1
ATOM 771 C C . HIS A 1 93 ? 24.228 -5.704 -21.993 1.00 96.69 93 HIS A C 1
ATOM 773 O O . HIS A 1 93 ? 25.385 -5.943 -21.660 1.00 96.69 93 HIS A O 1
ATOM 779 N N . ALA A 1 94 ? 23.826 -4.459 -22.276 1.00 97.06 94 ALA A N 1
ATOM 780 C CA . ALA A 1 94 ? 24.765 -3.338 -22.393 1.00 97.06 94 ALA A CA 1
ATOM 781 C C . ALA A 1 94 ? 24.827 -2.428 -21.157 1.00 97.06 94 ALA A C 1
ATOM 783 O O . ALA A 1 94 ? 25.864 -1.821 -20.915 1.00 97.06 94 ALA A O 1
ATOM 784 N N . PHE A 1 95 ? 23.761 -2.324 -20.357 1.00 97.12 95 PHE A N 1
ATOM 785 C CA . PHE A 1 95 ? 23.676 -1.315 -19.287 1.00 97.12 95 PHE A CA 1
ATOM 786 C C . PHE A 1 95 ? 24.515 -1.629 -18.034 1.00 97.12 95 PHE A C 1
ATOM 788 O O . PHE A 1 95 ? 24.666 -0.769 -17.164 1.00 97.12 95 PHE A O 1
ATOM 795 N N . LYS A 1 96 ? 25.062 -2.847 -17.918 1.00 97.12 96 LYS A N 1
ATOM 796 C CA . LYS A 1 96 ? 25.729 -3.344 -16.701 1.00 97.12 96 LYS A CA 1
ATOM 797 C C . LYS A 1 96 ? 26.820 -2.409 -16.144 1.00 97.12 96 LYS A C 1
ATOM 799 O O . LYS A 1 96 ? 26.789 -2.169 -14.940 1.00 97.12 96 LYS A O 1
ATOM 804 N N . PRO A 1 97 ? 27.711 -1.797 -16.951 1.00 97.31 97 PRO A N 1
ATOM 805 C CA . PRO A 1 97 ? 28.717 -0.874 -16.417 1.00 97.31 97 PRO A CA 1
ATOM 806 C C . PRO A 1 97 ? 28.124 0.353 -15.700 1.00 97.31 97 PRO A C 1
ATOM 808 O O . PRO A 1 97 ? 28.668 0.804 -14.693 1.00 97.31 97 PRO A O 1
ATOM 811 N N . TRP A 1 98 ? 26.990 0.881 -16.178 1.00 97.88 98 TRP A N 1
ATOM 812 C CA . TRP A 1 98 ? 26.298 2.002 -15.529 1.00 97.88 98 TRP A CA 1
ATOM 813 C C . TRP A 1 98 ? 25.634 1.565 -14.224 1.00 97.88 98 TRP A C 1
ATOM 815 O O . TRP A 1 98 ? 25.733 2.281 -13.228 1.00 97.88 98 TRP A O 1
ATOM 825 N N . LEU A 1 99 ? 25.020 0.375 -14.216 1.00 98.19 99 LEU A N 1
ATOM 826 C CA . LEU A 1 99 ? 24.470 -0.240 -13.006 1.00 98.19 99 LEU A CA 1
ATOM 827 C C . LEU A 1 99 ? 25.550 -0.386 -11.934 1.00 98.19 99 LEU A C 1
ATOM 829 O O . LEU A 1 99 ? 25.388 0.125 -10.831 1.00 98.19 99 LEU A O 1
ATOM 833 N N . GLU A 1 100 ? 26.672 -1.028 -12.251 1.00 98.44 100 GLU A N 1
ATOM 834 C CA . GLU A 1 100 ? 27.755 -1.255 -11.289 1.00 98.44 100 GLU A CA 1
ATOM 835 C C . GLU A 1 100 ? 28.313 0.057 -10.722 1.00 98.44 100 GLU A C 1
ATOM 837 O O . GLU A 1 100 ? 28.541 0.166 -9.513 1.00 98.44 100 GLU A O 1
ATOM 842 N N . ASN A 1 101 ? 28.466 1.083 -11.566 1.00 98.19 101 ASN A N 1
ATOM 843 C CA . ASN A 1 101 ? 28.900 2.407 -11.131 1.00 98.19 101 ASN A CA 1
ATOM 844 C C . ASN A 1 101 ? 27.896 3.055 -10.160 1.00 98.19 101 ASN A C 1
ATOM 846 O O . ASN A 1 101 ? 28.275 3.490 -9.070 1.00 98.19 101 ASN A O 1
ATOM 850 N N . ASN A 1 102 ? 26.608 3.069 -10.509 1.00 98.00 102 ASN A N 1
ATOM 851 C CA . ASN A 1 102 ? 25.553 3.620 -9.656 1.00 98.00 102 ASN A CA 1
ATOM 852 C C . ASN A 1 102 ? 25.430 2.861 -8.328 1.00 98.00 102 ASN A C 1
ATOM 854 O O . ASN A 1 102 ? 25.312 3.480 -7.268 1.00 98.00 102 ASN A O 1
ATOM 858 N N . MET A 1 103 ? 25.520 1.530 -8.358 1.00 98.06 103 MET A N 1
ATOM 859 C CA . MET A 1 103 ? 25.482 0.700 -7.153 1.00 98.06 103 MET A CA 1
ATOM 860 C C . MET A 1 103 ? 26.699 0.940 -6.264 1.00 98.06 103 MET A C 1
ATOM 862 O O . MET A 1 103 ? 26.559 1.001 -5.044 1.00 98.06 103 MET A O 1
ATOM 866 N N . THR A 1 104 ? 27.877 1.151 -6.852 1.00 98.19 104 THR A N 1
ATOM 867 C CA . THR A 1 104 ? 29.094 1.507 -6.110 1.00 98.19 104 THR A CA 1
ATOM 868 C C . THR A 1 104 ? 28.945 2.867 -5.425 1.00 98.19 104 THR A C 1
ATOM 870 O O . THR A 1 104 ? 29.277 3.004 -4.246 1.00 98.19 104 THR A O 1
ATOM 873 N N . LEU A 1 105 ? 28.378 3.865 -6.113 1.00 97.94 105 LEU A N 1
ATOM 874 C CA . LEU A 1 105 ? 28.084 5.175 -5.521 1.00 97.94 105 LEU A CA 1
ATOM 875 C C . LEU A 1 105 ? 27.087 5.057 -4.359 1.00 97.94 105 LEU A C 1
ATOM 877 O O . LEU A 1 105 ? 27.340 5.578 -3.270 1.00 97.94 105 LEU A O 1
ATOM 881 N N . LEU A 1 106 ? 25.983 4.331 -4.550 1.00 97.44 106 LEU A N 1
ATOM 882 C CA . LEU A 1 106 ? 25.003 4.091 -3.489 1.00 97.44 106 LEU A CA 1
ATOM 883 C C . LEU A 1 106 ? 25.624 3.341 -2.307 1.00 97.44 106 LEU A C 1
ATOM 885 O O . LEU A 1 106 ? 25.419 3.747 -1.163 1.00 97.44 106 LEU A O 1
ATOM 889 N N . LYS A 1 107 ? 26.427 2.302 -2.556 1.00 97.06 107 LYS A N 1
ATOM 890 C CA . LYS A 1 107 ? 27.131 1.542 -1.517 1.00 97.06 107 LYS A CA 1
ATOM 891 C C . LYS A 1 107 ? 28.083 2.421 -0.713 1.00 97.06 107 LYS A C 1
ATOM 893 O O . LYS A 1 107 ? 28.095 2.331 0.509 1.00 97.06 107 LYS A O 1
ATOM 898 N N . ASN A 1 108 ? 28.857 3.278 -1.368 1.00 97.31 108 ASN A N 1
ATOM 899 C CA . ASN A 1 108 ? 29.871 4.078 -0.686 1.00 97.31 108 ASN A CA 1
ATOM 900 C C . ASN A 1 108 ? 29.271 5.249 0.101 1.00 97.31 108 ASN A C 1
ATOM 902 O O . ASN A 1 108 ? 29.805 5.616 1.147 1.00 97.31 108 ASN A O 1
ATOM 906 N N . HIS A 1 109 ? 28.163 5.825 -0.373 1.00 97.12 109 HIS A N 1
ATOM 907 C CA . HIS A 1 109 ? 27.664 7.097 0.152 1.00 97.12 109 HIS A CA 1
ATOM 908 C C . HIS A 1 109 ? 26.335 7.008 0.918 1.00 97.12 109 HIS A C 1
ATOM 910 O O . HIS A 1 109 ? 26.070 7.865 1.760 1.00 97.12 109 HIS A O 1
ATOM 916 N N . VAL A 1 110 ? 25.504 5.994 0.655 1.00 96.44 110 VAL A N 1
ATOM 917 C CA . VAL A 1 110 ? 24.127 5.900 1.187 1.00 96.44 110 VAL A CA 1
ATOM 918 C C . VAL A 1 110 ? 23.879 4.585 1.937 1.00 96.44 110 VAL A C 1
ATOM 920 O O . VAL A 1 110 ? 23.202 4.592 2.962 1.00 96.44 110 VAL A O 1
ATOM 923 N N . GLN A 1 111 ? 24.461 3.479 1.459 1.00 95.94 111 GLN A N 1
ATOM 924 C CA . GLN A 1 111 ? 24.335 2.123 2.015 1.00 95.94 111 GLN A CA 1
ATOM 925 C C . GLN A 1 111 ? 22.873 1.653 2.180 1.00 95.94 111 GLN A C 1
ATOM 927 O O . GLN A 1 111 ? 22.488 1.275 3.284 1.00 95.94 111 GLN A O 1
ATOM 932 N N . PRO A 1 112 ? 22.030 1.691 1.130 1.00 96.38 112 PRO A N 1
ATOM 933 C CA . PRO A 1 112 ? 20.635 1.267 1.252 1.00 96.38 112 PRO A CA 1
ATOM 934 C C . PRO A 1 112 ? 20.507 -0.250 1.496 1.00 96.38 112 PRO A C 1
ATOM 936 O O . PRO A 1 112 ? 21.298 -1.036 0.973 1.00 96.38 112 PRO A O 1
ATOM 939 N N . GLU A 1 113 ? 19.488 -0.672 2.255 1.00 96.25 113 GLU A N 1
ATOM 940 C CA . GLU A 1 113 ? 19.170 -2.093 2.507 1.00 96.25 113 GLU A CA 1
ATOM 941 C C . GLU A 1 113 ? 18.340 -2.732 1.389 1.00 96.25 113 GLU A C 1
ATOM 943 O O . GLU A 1 113 ? 18.118 -3.941 1.389 1.00 96.25 113 GLU A O 1
ATOM 948 N N . GLY A 1 114 ? 17.843 -1.940 0.446 1.00 97.12 114 GLY A N 1
ATOM 949 C CA . GLY A 1 114 ? 17.145 -2.440 -0.725 1.00 97.12 114 GLY A CA 1
ATOM 950 C C . GLY A 1 114 ? 17.390 -1.576 -1.947 1.00 97.12 114 GLY A C 1
ATOM 951 O O . GLY A 1 114 ? 18.056 -0.547 -1.881 1.00 97.12 114 GLY A O 1
ATOM 952 N N . LEU A 1 115 ? 16.836 -1.995 -3.075 1.00 97.88 115 LEU A N 1
ATOM 953 C CA . LEU A 1 115 ? 16.876 -1.255 -4.328 1.00 97.88 115 LEU A CA 1
ATOM 954 C C . LEU A 1 115 ? 15.575 -1.493 -5.077 1.00 97.88 115 LEU A C 1
ATOM 956 O O . LEU A 1 115 ? 15.097 -2.624 -5.140 1.00 97.88 115 LEU A O 1
ATOM 960 N N . PHE A 1 116 ? 15.018 -0.436 -5.654 1.00 97.62 116 PHE A N 1
ATOM 961 C CA . PHE A 1 116 ? 13.909 -0.551 -6.585 1.00 97.62 116 PHE A CA 1
ATOM 962 C C . PHE A 1 116 ? 14.435 -0.307 -7.998 1.00 97.62 116 PHE A C 1
ATOM 964 O O . PHE A 1 116 ? 14.767 0.831 -8.312 1.00 97.62 116 PHE A O 1
ATOM 971 N N . ILE A 1 117 ? 14.526 -1.340 -8.840 1.00 97.69 117 ILE A N 1
ATOM 972 C CA . ILE A 1 117 ? 14.846 -1.156 -10.262 1.00 97.69 117 ILE A CA 1
ATOM 973 C C . ILE A 1 117 ? 13.544 -1.166 -11.046 1.00 97.69 117 ILE A C 1
ATOM 975 O O . ILE A 1 117 ? 12.853 -2.182 -11.118 1.00 97.69 117 ILE A O 1
ATOM 979 N N . ASP A 1 118 ? 13.219 -0.028 -11.630 1.00 94.44 118 ASP A N 1
ATOM 980 C CA . ASP A 1 118 ? 11.974 0.190 -12.338 1.00 94.44 118 ASP A CA 1
ATOM 981 C C . ASP A 1 118 ? 11.885 -0.615 -13.639 1.00 94.44 118 ASP A C 1
ATOM 983 O O . ASP A 1 118 ? 12.893 -0.929 -14.284 1.00 94.44 118 ASP A O 1
ATOM 987 N N . VAL A 1 119 ? 10.645 -0.920 -14.022 1.00 93.88 119 VAL A N 1
ATOM 988 C CA . VAL A 1 119 ? 10.216 -1.512 -15.298 1.00 93.88 119 VAL A CA 1
ATOM 989 C C . VAL A 1 119 ? 10.674 -2.950 -15.596 1.00 93.88 119 VAL A C 1
ATOM 991 O O . VAL A 1 119 ? 9.946 -3.682 -16.275 1.00 93.88 119 VAL A O 1
ATOM 994 N N . LEU A 1 120 ? 11.823 -3.406 -15.085 1.00 95.62 120 LEU A N 1
ATOM 995 C CA . LEU A 1 120 ? 12.397 -4.711 -15.449 1.00 95.62 120 LEU A CA 1
ATOM 996 C C . LEU A 1 120 ? 11.468 -5.894 -15.159 1.00 95.62 120 LEU A C 1
ATOM 998 O O . LEU A 1 120 ? 11.488 -6.855 -15.916 1.00 95.62 120 LEU A O 1
ATOM 1002 N N . ALA A 1 121 ? 10.645 -5.830 -14.108 1.00 95.00 121 ALA A N 1
ATOM 1003 C CA . ALA A 1 121 ? 9.657 -6.870 -13.812 1.00 95.00 121 ALA A CA 1
ATOM 1004 C C . ALA A 1 121 ? 8.238 -6.552 -14.326 1.00 95.00 121 ALA A C 1
ATOM 1006 O O . ALA A 1 121 ? 7.306 -7.320 -14.087 1.00 95.00 121 ALA A O 1
ATOM 1007 N N . SER A 1 122 ? 8.054 -5.436 -15.031 1.00 93.25 122 SER A N 1
ATOM 1008 C CA . SER A 1 122 ? 6.765 -4.949 -15.544 1.00 93.25 122 SER A CA 1
ATOM 1009 C C . SER A 1 122 ? 6.606 -5.254 -17.036 1.00 93.25 122 SER A C 1
ATOM 1011 O O . SER A 1 122 ? 5.535 -5.650 -17.502 1.00 93.25 122 SER A O 1
ATOM 1013 N N . ILE A 1 123 ? 7.695 -5.139 -17.804 1.00 91.69 123 ILE A N 1
ATOM 1014 C CA . ILE A 1 123 ? 7.706 -5.444 -19.237 1.00 91.69 123 ILE A CA 1
ATOM 1015 C C . ILE A 1 123 ? 7.922 -6.939 -19.458 1.00 91.69 123 ILE A C 1
ATOM 1017 O O . ILE A 1 123 ? 8.852 -7.530 -18.931 1.00 91.69 123 ILE A O 1
ATOM 1021 N N . THR A 1 124 ? 7.117 -7.561 -20.320 1.00 91.81 124 THR A N 1
ATOM 1022 C CA . THR A 1 124 ? 7.367 -8.943 -20.752 1.00 91.81 124 THR A CA 1
ATOM 1023 C C . THR A 1 124 ? 8.722 -9.055 -21.466 1.00 91.81 124 THR A C 1
ATOM 1025 O O . THR A 1 124 ? 8.958 -8.289 -22.409 1.00 91.81 124 THR A O 1
ATOM 1028 N N . PRO A 1 125 ? 9.585 -10.030 -21.114 1.00 95.62 125 PRO A N 1
ATOM 1029 C CA . PRO A 1 125 ? 10.828 -10.270 -21.839 1.00 95.62 125 PRO A CA 1
ATOM 1030 C C . PRO A 1 125 ? 10.587 -10.407 -23.346 1.00 95.62 125 PRO A C 1
ATOM 1032 O O . PRO A 1 125 ? 9.699 -11.140 -23.789 1.00 95.62 125 PRO A O 1
ATOM 1035 N N . PHE A 1 126 ? 11.390 -9.702 -24.140 1.00 95.75 126 PHE A N 1
ATOM 1036 C CA . PHE A 1 126 ? 11.193 -9.562 -25.583 1.00 95.75 126 PHE A CA 1
ATOM 1037 C C . PHE A 1 126 ? 12.440 -9.957 -26.369 1.00 95.75 126 PHE A C 1
ATOM 1039 O O . PHE A 1 126 ? 13.558 -9.802 -25.877 1.00 95.75 126 PHE A O 1
ATOM 1046 N N . ASP A 1 127 ? 12.240 -10.442 -27.595 1.00 97.06 127 ASP A N 1
ATOM 1047 C CA . ASP A 1 127 ? 13.321 -10.605 -28.566 1.00 97.06 127 ASP A CA 1
ATOM 1048 C C . ASP A 1 127 ? 13.807 -9.224 -29.019 1.00 97.06 127 ASP A C 1
ATOM 1050 O O . ASP A 1 127 ? 13.003 -8.298 -29.183 1.00 97.06 127 ASP A O 1
ATOM 1054 N N . TYR A 1 128 ? 15.111 -9.074 -29.227 1.00 97.19 128 TYR A N 1
ATOM 1055 C CA . TYR A 1 128 ? 15.706 -7.794 -29.597 1.00 97.19 128 TYR A CA 1
ATOM 1056 C C . TYR A 1 128 ? 16.844 -7.963 -30.594 1.00 97.19 128 TYR A C 1
ATOM 1058 O O . TYR A 1 128 ? 17.402 -9.049 -30.753 1.00 97.19 128 TYR A O 1
ATOM 1066 N N . TYR A 1 129 ? 17.171 -6.863 -31.264 1.00 98.50 129 TYR A N 1
ATOM 1067 C CA . TYR A 1 129 ? 18.297 -6.772 -32.179 1.00 98.50 129 TYR A CA 1
ATOM 1068 C C . TYR A 1 129 ? 19.273 -5.705 -31.689 1.00 98.50 129 TYR A C 1
ATOM 1070 O O . TYR A 1 129 ? 18.852 -4.729 -31.064 1.00 98.50 129 TYR A O 1
ATOM 1078 N N . ASP A 1 130 ? 20.562 -5.874 -31.962 1.00 97.94 130 ASP A N 1
ATOM 1079 C CA . ASP A 1 130 ? 21.524 -4.777 -31.836 1.00 97.94 130 ASP A CA 1
ATOM 1080 C C . ASP A 1 130 ? 21.534 -3.896 -33.098 1.00 97.94 130 ASP A C 1
ATOM 1082 O O . ASP A 1 130 ? 20.822 -4.149 -34.076 1.00 97.94 130 ASP A O 1
ATOM 1086 N N . ARG A 1 131 ? 22.363 -2.848 -33.092 1.00 96.75 131 ARG A N 1
ATOM 1087 C CA . ARG A 1 131 ? 22.502 -1.923 -34.227 1.00 96.75 131 ARG A CA 1
ATOM 1088 C C . ARG A 1 131 ? 22.981 -2.601 -35.515 1.00 96.75 131 ARG A C 1
ATOM 1090 O O . ARG A 1 131 ? 22.663 -2.128 -36.604 1.00 96.75 131 ARG A O 1
ATOM 1097 N N . ASN A 1 132 ? 23.738 -3.689 -35.394 1.00 97.00 132 ASN A N 1
ATOM 1098 C CA . ASN A 1 132 ? 24.255 -4.457 -36.524 1.00 97.00 132 ASN A CA 1
ATOM 1099 C C . ASN A 1 132 ? 23.228 -5.473 -37.052 1.00 97.00 132 ASN A C 1
ATOM 1101 O O . ASN A 1 132 ? 23.493 -6.151 -38.043 1.00 97.00 132 ASN A O 1
ATOM 1105 N N . GLY A 1 133 ? 22.055 -5.575 -36.418 1.00 96.94 133 GLY A N 1
ATOM 1106 C CA . GLY A 1 133 ? 21.008 -6.521 -36.782 1.00 96.94 133 GLY A CA 1
ATOM 1107 C C . GLY A 1 133 ? 21.222 -7.924 -36.215 1.00 96.94 133 GLY A C 1
ATOM 1108 O O . GLY A 1 133 ? 20.538 -8.854 -36.648 1.00 96.94 133 GLY A O 1
ATOM 1109 N N . ASN A 1 134 ? 22.130 -8.106 -35.249 1.00 98.06 134 ASN A N 1
ATOM 1110 C CA . ASN A 1 134 ? 22.282 -9.389 -34.568 1.00 98.06 134 ASN A CA 1
ATOM 1111 C C . ASN A 1 134 ? 21.054 -9.653 -33.700 1.00 98.06 134 ASN A C 1
ATOM 1113 O O . ASN A 1 134 ? 20.642 -8.796 -32.923 1.00 98.06 134 ASN A O 1
ATOM 1117 N N . TYR A 1 135 ? 20.479 -10.846 -33.834 1.00 98.25 135 TYR A N 1
ATOM 1118 C CA . TYR A 1 135 ? 19.282 -11.262 -33.110 1.00 98.25 135 TYR A CA 1
ATOM 1119 C C . TYR A 1 135 ? 19.612 -11.860 -31.741 1.00 98.25 135 TYR A C 1
ATOM 1121 O O . TYR A 1 135 ? 20.492 -12.714 -31.621 1.00 98.25 135 TYR A O 1
ATOM 1129 N N . TYR A 1 136 ? 18.807 -11.503 -30.741 1.00 98.31 136 TYR A N 1
ATOM 1130 C CA . TYR A 1 136 ? 18.852 -12.063 -29.399 1.00 98.31 136 TYR A CA 1
ATOM 1131 C C . TYR A 1 136 ? 17.448 -12.499 -28.957 1.00 98.31 136 TYR A C 1
ATOM 1133 O O . TYR A 1 136 ? 16.503 -11.706 -29.012 1.00 98.31 136 TYR A O 1
ATOM 1141 N N . PRO A 1 137 ? 17.285 -13.745 -28.481 1.00 97.56 137 PRO A N 1
ATOM 1142 C CA . PRO A 1 137 ? 15.988 -14.236 -28.033 1.00 97.56 137 PRO A CA 1
ATOM 1143 C C . PRO A 1 137 ? 15.591 -13.620 -26.686 1.00 97.56 137 PRO A C 1
ATOM 1145 O O . PRO A 1 137 ? 16.446 -13.317 -25.857 1.00 97.56 137 PRO A O 1
ATOM 1148 N N . LYS A 1 138 ? 14.294 -13.567 -26.384 1.00 96.44 138 LYS A N 1
ATOM 1149 C CA . LYS A 1 138 ? 13.728 -13.067 -25.117 1.00 96.44 138 LYS A CA 1
ATOM 1150 C C . LYS A 1 138 ? 14.286 -13.723 -23.855 1.00 96.44 138 LYS A C 1
ATOM 1152 O O . LYS A 1 138 ? 14.304 -13.106 -22.794 1.00 96.44 138 LYS A O 1
ATOM 1157 N N . ALA A 1 139 ? 14.783 -14.956 -23.962 1.00 97.38 139 ALA A N 1
ATOM 1158 C CA . ALA A 1 139 ? 15.482 -15.630 -22.870 1.00 97.38 139 ALA A CA 1
ATOM 1159 C C . ALA A 1 139 ? 16.790 -14.912 -22.476 1.00 97.38 139 ALA A C 1
ATOM 1161 O O . ALA A 1 139 ? 17.183 -14.955 -21.314 1.00 97.38 139 ALA A O 1
ATOM 1162 N N . SER A 1 140 ? 17.449 -14.228 -23.420 1.00 97.44 140 SER A N 1
ATOM 1163 C CA . SER A 1 140 ? 18.580 -13.337 -23.135 1.00 97.44 140 SER A CA 1
ATOM 1164 C C . SER A 1 140 ? 18.117 -12.128 -22.325 1.00 97.44 140 SER A C 1
ATOM 1166 O O . SER A 1 140 ? 18.737 -11.828 -21.311 1.00 97.44 140 SER A O 1
ATOM 1168 N N . THR A 1 141 ? 16.997 -11.498 -22.692 1.00 97.75 141 THR A N 1
ATOM 1169 C CA . THR A 1 141 ? 16.416 -10.374 -21.935 1.00 97.75 141 THR A CA 1
ATOM 1170 C C . THR A 1 141 ? 16.166 -10.749 -20.475 1.00 97.75 141 THR A C 1
ATOM 1172 O O . THR A 1 141 ? 16.705 -10.099 -19.585 1.00 97.75 141 THR A O 1
ATOM 1175 N N . ALA A 1 142 ? 15.448 -11.852 -20.225 1.00 97.25 142 ALA A N 1
ATOM 1176 C CA . ALA A 1 142 ? 15.189 -12.328 -18.864 1.00 97.25 142 ALA A CA 1
ATOM 1177 C C . ALA A 1 142 ? 16.488 -12.608 -18.084 1.00 97.25 142 ALA A C 1
ATOM 1179 O O . ALA A 1 142 ? 16.612 -12.208 -16.931 1.00 97.25 142 ALA A O 1
ATOM 1180 N N . ARG A 1 143 ? 17.487 -13.233 -18.726 1.00 98.06 143 ARG A N 1
ATOM 1181 C CA . ARG A 1 143 ? 18.784 -13.532 -18.100 1.00 98.06 143 ARG A CA 1
ATOM 1182 C C . ARG A 1 143 ? 19.546 -12.273 -17.695 1.00 98.06 143 ARG A C 1
ATOM 1184 O O . ARG A 1 143 ? 20.088 -12.237 -16.599 1.00 98.06 143 ARG A O 1
ATOM 1191 N N . HIS A 1 144 ? 19.618 -11.265 -18.562 1.00 98.25 144 HIS A N 1
ATOM 1192 C CA . HIS A 1 144 ? 20.361 -10.042 -18.249 1.00 98.25 144 HIS A CA 1
ATOM 1193 C C . HIS A 1 144 ? 19.651 -9.179 -17.206 1.00 98.25 144 HIS A C 1
ATOM 1195 O O . HIS A 1 144 ? 20.310 -8.542 -16.391 1.00 98.25 144 HIS A O 1
ATOM 1201 N N . TRP A 1 145 ? 18.319 -9.190 -17.181 1.00 98.12 145 TRP A N 1
ATOM 1202 C CA . TRP A 1 145 ? 17.567 -8.528 -16.117 1.00 98.12 145 TRP A CA 1
ATOM 1203 C C . TRP A 1 145 ? 17.720 -9.245 -14.772 1.00 98.12 145 TRP A C 1
ATOM 1205 O O . TRP A 1 145 ? 17.904 -8.577 -13.760 1.00 98.12 145 TRP A O 1
ATOM 1215 N N . ALA A 1 146 ? 17.734 -10.581 -14.753 1.00 98.00 146 ALA A N 1
ATOM 1216 C CA . ALA A 1 146 ? 18.067 -11.355 -13.555 1.00 98.00 146 ALA A CA 1
ATOM 1217 C C . ALA A 1 146 ? 19.492 -11.044 -13.052 1.00 98.00 146 ALA A C 1
ATOM 1219 O O . ALA A 1 146 ? 19.670 -10.680 -11.890 1.00 98.00 146 ALA A O 1
ATOM 1220 N N . ASP A 1 147 ? 20.486 -11.063 -13.953 1.00 98.19 147 ASP A N 1
ATOM 1221 C CA . ASP A 1 147 ? 21.882 -10.709 -13.647 1.00 98.19 147 ASP A CA 1
ATOM 1222 C C . ASP A 1 147 ? 22.021 -9.281 -13.094 1.00 98.19 147 ASP A C 1
ATOM 1224 O O . ASP A 1 147 ? 22.874 -9.032 -12.245 1.00 98.19 147 ASP A O 1
ATOM 1228 N N . ALA A 1 148 ? 21.171 -8.341 -13.518 1.00 98.19 148 ALA A N 1
ATOM 1229 C CA . ALA A 1 148 ? 21.172 -6.982 -12.983 1.00 98.19 148 ALA A CA 1
ATOM 1230 C C . ALA A 1 148 ? 20.786 -6.933 -11.500 1.00 98.19 148 ALA A C 1
ATOM 1232 O O . ALA A 1 148 ? 21.478 -6.282 -10.715 1.00 98.19 148 ALA A O 1
ATOM 1233 N N . PHE A 1 149 ? 19.729 -7.644 -11.097 1.00 98.12 149 PHE A N 1
ATOM 1234 C CA . PHE A 1 149 ? 19.339 -7.733 -9.688 1.00 98.12 149 PHE A CA 1
ATOM 1235 C C . PHE A 1 149 ? 20.392 -8.464 -8.851 1.00 98.12 149 PHE A C 1
ATOM 1237 O O . PHE A 1 149 ? 20.745 -7.997 -7.769 1.00 98.12 149 PHE A O 1
ATOM 1244 N N . ASP A 1 150 ? 20.952 -9.560 -9.363 1.00 98.00 150 ASP A N 1
ATOM 1245 C CA . ASP A 1 150 ? 21.978 -10.323 -8.647 1.00 98.00 150 ASP A CA 1
ATOM 1246 C C . ASP A 1 150 ? 23.286 -9.529 -8.498 1.00 98.00 150 ASP A C 1
ATOM 1248 O O . ASP A 1 150 ? 23.883 -9.502 -7.417 1.00 98.00 150 ASP A O 1
ATOM 1252 N N . THR A 1 151 ? 23.688 -8.796 -9.541 1.00 98.19 151 THR A N 1
ATOM 1253 C CA . THR A 1 151 ? 24.839 -7.881 -9.507 1.00 98.19 151 THR A CA 1
ATOM 1254 C C . THR A 1 151 ? 24.599 -6.743 -8.512 1.00 98.19 151 THR A C 1
ATOM 1256 O O . THR A 1 151 ? 25.448 -6.482 -7.656 1.00 98.19 151 THR A O 1
ATOM 1259 N N . ALA A 1 152 ? 23.433 -6.091 -8.566 1.00 98.06 152 ALA A N 1
ATOM 1260 C CA . ALA A 1 152 ? 23.091 -5.017 -7.638 1.00 98.06 152 ALA A CA 1
ATOM 1261 C C . ALA A 1 152 ? 23.088 -5.500 -6.180 1.00 98.06 152 ALA A C 1
ATOM 1263 O O . ALA A 1 152 ? 23.696 -4.859 -5.317 1.00 98.06 152 ALA A O 1
ATOM 1264 N N . ARG A 1 153 ? 22.496 -6.671 -5.911 1.00 97.81 153 ARG A N 1
ATOM 1265 C CA . ARG A 1 153 ? 22.524 -7.316 -4.593 1.00 97.81 153 ARG A CA 1
ATOM 1266 C C . ARG A 1 153 ? 23.957 -7.571 -4.128 1.00 97.81 153 ARG A C 1
ATOM 1268 O O . ARG A 1 153 ? 24.295 -7.229 -2.996 1.00 97.81 153 ARG A O 1
ATOM 1275 N N . SER A 1 154 ? 24.814 -8.115 -4.994 1.00 97.56 154 SER A N 1
ATOM 1276 C CA . SER A 1 154 ? 26.215 -8.396 -4.660 1.00 97.56 154 SER A CA 1
ATOM 1277 C C . SER A 1 154 ? 27.012 -7.139 -4.289 1.00 97.56 154 SER A C 1
ATOM 1279 O O . SER A 1 154 ? 27.908 -7.219 -3.451 1.00 97.56 154 SER A O 1
ATOM 1281 N N . ILE A 1 155 ? 26.714 -5.985 -4.892 1.00 98.19 155 ILE A N 1
ATOM 1282 C CA . ILE A 1 155 ? 27.423 -4.727 -4.607 1.00 98.19 155 ILE A CA 1
ATOM 1283 C C . ILE A 1 155 ? 26.873 -4.058 -3.340 1.00 98.19 155 ILE A C 1
ATOM 1285 O O . ILE A 1 155 ? 27.637 -3.642 -2.463 1.00 98.19 155 ILE A O 1
ATOM 1289 N N . LEU A 1 156 ? 25.547 -3.951 -3.222 1.00 96.88 156 LEU A N 1
ATOM 1290 C CA . LEU A 1 156 ? 24.906 -3.237 -2.115 1.00 96.88 156 LEU A CA 1
ATOM 1291 C C . LEU A 1 156 ? 25.011 -4.006 -0.792 1.00 96.88 156 LEU A C 1
ATOM 1293 O O . LEU A 1 156 ? 25.292 -3.415 0.256 1.00 96.88 156 LEU A O 1
ATOM 1297 N N . GLY A 1 157 ? 24.862 -5.326 -0.831 1.00 93.12 157 GLY A N 1
ATOM 1298 C CA . GLY A 1 157 ? 24.888 -6.171 0.355 1.00 93.12 157 GLY A CA 1
ATOM 1299 C C . GLY A 1 157 ? 24.667 -7.635 -0.008 1.00 93.12 157 GLY A C 1
ATOM 1300 O O . GLY A 1 157 ? 23.509 -8.047 -0.134 1.00 93.12 157 GLY A O 1
ATOM 1301 N N . PRO A 1 158 ? 25.744 -8.433 -0.149 1.00 81.19 158 PRO A N 1
ATOM 1302 C CA . PRO A 1 158 ? 25.624 -9.860 -0.417 1.00 81.19 158 PRO A CA 1
ATOM 1303 C C . PRO A 1 158 ? 24.701 -10.528 0.607 1.00 81.19 158 PRO A C 1
ATOM 1305 O O . PRO A 1 158 ? 24.955 -10.469 1.809 1.00 81.19 158 PRO A O 1
ATOM 1308 N N . ASN A 1 159 ? 23.630 -11.157 0.121 1.00 75.12 159 ASN A N 1
ATOM 1309 C CA . ASN A 1 159 ? 22.601 -11.850 0.911 1.00 75.12 159 ASN A CA 1
ATOM 1310 C C . ASN A 1 159 ? 21.774 -10.978 1.875 1.00 75.12 159 ASN A C 1
ATOM 1312 O O . ASN A 1 159 ? 21.014 -11.526 2.671 1.00 75.12 159 ASN A O 1
ATOM 1316 N N . THR A 1 160 ? 21.901 -9.649 1.828 1.00 86.50 160 THR A N 1
ATOM 1317 C CA . THR A 1 160 ? 21.158 -8.747 2.724 1.00 86.50 160 THR A CA 1
ATOM 1318 C C . THR A 1 160 ? 20.363 -7.674 1.994 1.00 86.50 160 THR A C 1
ATOM 1320 O O . THR A 1 160 ? 19.343 -7.235 2.521 1.00 86.50 160 THR A O 1
ATOM 1323 N N . ALA A 1 161 ? 20.791 -7.261 0.797 1.00 94.94 161 ALA A N 1
ATOM 1324 C CA . ALA A 1 161 ? 20.083 -6.248 0.025 1.00 94.94 161 ALA A CA 1
ATOM 1325 C C . ALA A 1 161 ? 18.815 -6.821 -0.637 1.00 94.94 161 ALA A C 1
ATOM 1327 O O . ALA A 1 161 ? 18.881 -7.813 -1.365 1.00 94.94 161 ALA A O 1
ATOM 1328 N N . ILE A 1 162 ? 17.675 -6.162 -0.410 1.00 96.25 162 ILE A N 1
ATOM 1329 C CA . ILE A 1 162 ? 16.354 -6.562 -0.919 1.00 96.25 162 ILE A CA 1
ATOM 1330 C C . ILE A 1 162 ? 16.079 -5.925 -2.284 1.00 96.25 162 ILE A C 1
ATOM 1332 O O . ILE A 1 162 ? 16.018 -4.700 -2.407 1.00 96.25 162 ILE A O 1
ATOM 1336 N N . MET A 1 163 ? 15.886 -6.753 -3.306 1.00 97.56 163 MET A N 1
ATOM 1337 C CA . MET A 1 163 ? 15.646 -6.339 -4.686 1.00 97.56 163 MET A CA 1
ATOM 1338 C C . MET A 1 163 ? 14.152 -6.242 -4.984 1.00 97.56 163 MET A C 1
ATOM 1340 O O . MET A 1 163 ? 13.405 -7.208 -4.824 1.00 97.56 163 MET A O 1
ATOM 1344 N N . ILE A 1 164 ? 13.719 -5.066 -5.433 1.00 97.12 164 ILE A N 1
ATOM 1345 C CA . ILE A 1 164 ? 12.317 -4.739 -5.686 1.00 97.12 164 ILE A CA 1
ATOM 1346 C C . ILE A 1 164 ? 12.167 -4.180 -7.102 1.00 97.12 164 ILE A C 1
ATOM 1348 O O . ILE A 1 164 ? 13.075 -3.531 -7.620 1.00 97.12 164 ILE A O 1
ATOM 1352 N N . SER A 1 165 ? 11.020 -4.414 -7.737 1.00 96.56 165 SER A N 1
ATOM 1353 C CA . SER A 1 165 ? 10.710 -3.843 -9.050 1.00 96.56 165 SER A CA 1
ATOM 1354 C C . SER A 1 165 ? 9.229 -3.476 -9.205 1.00 96.56 165 SER A C 1
ATOM 1356 O O . SER A 1 165 ? 8.398 -3.681 -8.314 1.00 96.56 165 SER A O 1
ATOM 1358 N N . GLU A 1 166 ? 8.907 -2.891 -10.348 1.00 94.06 166 GLU A N 1
ATOM 1359 C CA . GLU A 1 166 ? 7.558 -2.567 -10.797 1.00 94.06 166 GLU A CA 1
ATOM 1360 C C . GLU A 1 166 ? 6.872 -3.810 -11.390 1.00 94.06 166 GLU A C 1
ATOM 1362 O O . GLU A 1 166 ? 7.516 -4.613 -12.063 1.00 94.06 166 GLU A O 1
ATOM 1367 N N . GLY A 1 167 ? 5.565 -3.984 -11.182 1.00 90.06 167 GLY A N 1
ATOM 1368 C CA . GLY A 1 167 ? 4.811 -5.116 -11.723 1.00 90.06 167 GLY A CA 1
ATOM 1369 C C . GLY A 1 167 ? 5.127 -6.412 -10.977 1.00 90.06 167 GLY A C 1
ATOM 1370 O O . GLY A 1 167 ? 4.542 -6.688 -9.933 1.00 90.06 167 GLY A O 1
ATOM 1371 N N . GLY A 1 168 ? 6.060 -7.209 -11.494 1.00 90.88 168 GLY A N 1
ATOM 1372 C CA . GLY A 1 168 ? 6.496 -8.457 -10.865 1.00 90.88 168 GLY A CA 1
ATOM 1373 C C . GLY A 1 168 ? 6.131 -9.700 -11.655 1.00 90.88 168 GLY A C 1
ATOM 1374 O O . GLY A 1 168 ? 5.440 -10.560 -11.126 1.00 90.88 168 GLY A O 1
ATOM 1375 N N . HIS A 1 169 ? 6.567 -9.803 -12.908 1.00 92.25 169 HIS A N 1
ATOM 1376 C CA . HIS A 1 169 ? 6.409 -11.030 -13.679 1.00 92.25 169 HIS A CA 1
ATOM 1377 C C . HIS A 1 169 ? 7.293 -12.171 -13.142 1.00 92.25 169 HIS A C 1
ATOM 1379 O O . HIS A 1 169 ? 8.383 -11.964 -12.605 1.00 92.25 169 HIS A O 1
ATOM 1385 N N . ASP A 1 170 ? 6.859 -13.404 -13.369 1.00 92.44 170 ASP A N 1
ATOM 1386 C CA . ASP A 1 170 ? 7.472 -14.625 -12.837 1.00 92.44 170 ASP A CA 1
ATOM 1387 C C . ASP A 1 170 ? 8.870 -14.953 -13.393 1.00 92.44 170 ASP A C 1
ATOM 1389 O O . ASP A 1 170 ? 9.646 -15.638 -12.729 1.00 92.44 170 ASP A O 1
ATOM 1393 N N . ALA A 1 171 ? 9.240 -14.430 -14.566 1.00 94.38 171 ALA A N 1
ATOM 1394 C CA . ALA A 1 171 ? 10.538 -14.722 -15.187 1.00 94.38 171 ALA A CA 1
ATOM 1395 C C . ALA A 1 171 ? 11.777 -14.228 -14.400 1.00 94.38 171 ALA A C 1
ATOM 1397 O O . ALA A 1 171 ? 12.893 -14.563 -14.790 1.00 94.38 171 ALA A O 1
ATOM 1398 N N . LEU A 1 172 ? 11.599 -13.445 -13.326 1.00 95.94 172 LEU A N 1
ATOM 1399 C CA . LEU A 1 172 ? 12.684 -12.979 -12.442 1.00 95.94 172 LEU A CA 1
ATOM 1400 C C . LEU A 1 172 ? 12.653 -13.622 -11.050 1.00 95.94 172 LEU A C 1
ATOM 1402 O O . LEU A 1 172 ? 13.461 -13.261 -10.192 1.00 95.94 172 LEU A O 1
ATOM 1406 N N . ILE A 1 173 ? 11.745 -14.575 -10.809 1.00 94.75 173 ILE A N 1
ATOM 1407 C CA . ILE A 1 173 ? 11.733 -15.344 -9.562 1.00 94.75 173 ILE A CA 1
ATOM 1408 C C . ILE A 1 173 ? 13.093 -16.033 -9.387 1.00 94.75 173 ILE A C 1
ATOM 1410 O O . ILE A 1 173 ? 13.581 -16.711 -10.290 1.00 94.75 173 ILE A O 1
ATOM 1414 N N . GLY A 1 174 ? 13.687 -15.861 -8.206 1.00 93.62 174 GLY A N 1
ATOM 1415 C CA . GLY A 1 174 ? 15.034 -16.330 -7.872 1.00 93.62 174 GLY A CA 1
ATOM 1416 C C . GLY A 1 174 ? 16.076 -15.211 -7.830 1.00 93.62 174 GLY A C 1
ATOM 1417 O O . GLY A 1 174 ? 16.984 -15.288 -7.009 1.00 93.62 174 GLY A O 1
ATOM 1418 N N . SER A 1 175 ? 15.899 -14.151 -8.626 1.00 96.31 175 SER A N 1
ATOM 1419 C CA . SER A 1 175 ? 16.758 -12.955 -8.596 1.00 96.31 175 SER A CA 1
ATOM 1420 C C . SER A 1 175 ? 16.037 -11.724 -8.033 1.00 96.31 175 SER A C 1
ATOM 1422 O O . SER A 1 175 ? 16.699 -10.806 -7.554 1.00 96.31 175 SER A O 1
ATOM 1424 N N . LEU A 1 176 ? 14.699 -11.696 -8.032 1.00 96.12 176 LEU A N 1
ATOM 1425 C CA . LEU A 1 176 ? 13.869 -10.610 -7.500 1.00 96.12 176 LEU A CA 1
ATOM 1426 C C . LEU A 1 176 ? 13.159 -11.023 -6.199 1.00 96.12 176 LEU A C 1
ATOM 1428 O O . LEU A 1 176 ? 12.498 -12.059 -6.165 1.00 96.12 176 LEU A O 1
ATOM 1432 N N . ASP A 1 177 ? 13.254 -10.196 -5.151 1.00 95.25 177 ASP A N 1
ATOM 1433 C CA . ASP A 1 177 ? 12.664 -10.494 -3.836 1.00 95.25 177 ASP A CA 1
ATOM 1434 C C . ASP A 1 177 ? 11.199 -10.044 -3.738 1.00 95.25 177 ASP A C 1
ATOM 1436 O O . ASP A 1 177 ? 10.381 -10.706 -3.094 1.00 95.25 177 ASP A O 1
ATOM 1440 N N . GLY A 1 178 ? 10.833 -8.932 -4.385 1.00 94.69 178 GLY A N 1
ATOM 1441 C CA . GLY A 1 178 ? 9.452 -8.461 -4.393 1.00 94.69 178 GLY A CA 1
ATOM 1442 C C . GLY A 1 178 ? 9.112 -7.448 -5.480 1.00 94.69 178 GLY A C 1
ATOM 1443 O O . GLY A 1 178 ? 9.981 -6.929 -6.175 1.00 94.69 178 GLY A O 1
ATOM 1444 N N . ALA A 1 179 ? 7.823 -7.157 -5.641 1.00 94.56 179 ALA A N 1
ATOM 1445 C CA . ALA A 1 179 ? 7.361 -6.252 -6.684 1.00 94.56 179 ALA A CA 1
ATOM 1446 C C . ALA A 1 179 ? 6.049 -5.531 -6.359 1.00 94.56 179 ALA A C 1
ATOM 1448 O O . ALA A 1 179 ? 5.180 -6.039 -5.645 1.00 94.56 179 ALA A O 1
ATOM 1449 N N . GLN A 1 180 ? 5.888 -4.341 -6.938 1.00 91.69 180 GLN A N 1
ATOM 1450 C CA . GLN A 1 180 ? 4.638 -3.581 -6.918 1.00 91.69 180 GLN A CA 1
ATOM 1451 C C . GLN A 1 180 ? 3.635 -4.184 -7.915 1.00 91.69 180 GLN A C 1
ATOM 1453 O O . GLN A 1 180 ? 3.626 -3.820 -9.086 1.00 91.69 180 GLN A O 1
ATOM 1458 N N . SER A 1 181 ? 2.794 -5.110 -7.438 1.00 84.69 181 SER A N 1
ATOM 1459 C CA . SER A 1 181 ? 1.900 -5.942 -8.261 1.00 84.69 181 SER A CA 1
ATOM 1460 C C . SER A 1 181 ? 0.712 -5.173 -8.832 1.00 84.69 181 SER A C 1
ATOM 1462 O O . SER A 1 181 ? -0.392 -5.223 -8.289 1.00 84.69 181 SER A O 1
ATOM 1464 N N . ASP A 1 182 ? 0.935 -4.463 -9.935 1.00 85.88 182 ASP A N 1
ATOM 1465 C CA . ASP A 1 182 ? -0.080 -3.641 -10.590 1.00 85.88 182 ASP A CA 1
ATOM 1466 C C . ASP A 1 182 ? -1.264 -4.466 -11.109 1.00 85.88 182 ASP A C 1
ATOM 1468 O O . ASP A 1 182 ? -1.154 -5.286 -12.022 1.00 85.88 182 ASP A O 1
ATOM 1472 N N . HIS A 1 183 ? -2.440 -4.208 -10.536 1.00 85.50 183 HIS A N 1
ATOM 1473 C CA . HIS A 1 183 ? -3.710 -4.753 -11.016 1.00 85.50 183 HIS A CA 1
ATOM 1474 C C . HIS A 1 183 ? -4.438 -3.724 -11.874 1.00 85.50 183 HIS A C 1
ATOM 1476 O O . HIS A 1 183 ? -4.525 -2.556 -11.514 1.00 85.50 183 HIS A O 1
ATOM 1482 N N . TYR A 1 184 ? -5.047 -4.166 -12.971 1.00 81.38 184 TYR A N 1
ATOM 1483 C CA . TYR A 1 184 ? -5.869 -3.312 -13.831 1.00 81.38 184 TYR A CA 1
ATOM 1484 C C . TYR A 1 184 ? -7.311 -3.811 -13.874 1.00 81.38 184 TYR A C 1
ATOM 1486 O O . TYR A 1 184 ? -7.565 -5.015 -13.860 1.00 81.38 184 TYR A O 1
ATOM 1494 N N . ALA A 1 185 ? -8.268 -2.887 -13.978 1.00 78.56 185 ALA A N 1
ATOM 1495 C CA . ALA A 1 185 ? -9.652 -3.240 -14.278 1.00 78.56 185 ALA A CA 1
ATOM 1496 C C . ALA A 1 185 ? -9.750 -3.911 -15.660 1.00 78.56 185 ALA A C 1
ATOM 1498 O O . ALA A 1 185 ? -9.024 -3.539 -16.583 1.00 78.56 185 ALA A O 1
ATOM 1499 N N . VAL A 1 186 ? -10.692 -4.842 -15.843 1.00 79.88 186 VAL A N 1
ATOM 1500 C CA . VAL A 1 186 ? -10.874 -5.564 -17.121 1.00 79.88 186 VAL A CA 1
ATOM 1501 C C . VAL A 1 186 ? -11.242 -4.654 -18.295 1.00 79.88 186 VAL A C 1
ATOM 1503 O O . VAL A 1 186 ? -10.804 -4.888 -19.420 1.00 79.88 186 VAL A O 1
ATOM 1506 N N . ALA A 1 187 ? -11.901 -3.523 -18.026 1.00 77.69 187 ALA A N 1
ATOM 1507 C CA . ALA A 1 187 ? -12.127 -2.463 -19.011 1.00 77.69 187 ALA A CA 1
ATOM 1508 C C . ALA A 1 187 ? -10.810 -1.849 -19.544 1.00 77.69 187 ALA A C 1
ATOM 1510 O O . ALA A 1 187 ? -10.759 -1.277 -20.634 1.00 77.69 187 ALA A O 1
ATOM 1511 N N . GLY A 1 188 ? -9.711 -1.978 -18.793 1.00 74.94 188 GLY A N 1
ATOM 1512 C CA . GLY A 1 188 ? -8.344 -1.699 -19.238 1.00 74.94 188 GLY A CA 1
ATOM 1513 C C . GLY A 1 188 ? -7.947 -2.473 -20.495 1.00 74.94 188 GLY A C 1
ATOM 1514 O O . GLY A 1 188 ? -7.253 -1.924 -21.350 1.00 74.94 188 GLY A O 1
ATOM 1515 N N . TRP A 1 189 ? -8.475 -3.686 -20.628 1.00 78.31 189 TRP A N 1
ATOM 1516 C CA . TRP A 1 189 ? -8.150 -4.677 -21.650 1.00 78.31 189 TRP A CA 1
ATOM 1517 C C . TRP A 1 189 ? -9.195 -4.741 -22.773 1.00 78.31 189 TRP A C 1
ATOM 1519 O O . TRP A 1 189 ? -9.124 -5.613 -23.630 1.00 78.31 189 TRP A O 1
ATOM 1529 N N . GLY A 1 190 ? -10.183 -3.838 -22.769 1.00 81.25 190 GLY A N 1
ATOM 1530 C CA . GLY A 1 190 ? -11.287 -3.858 -23.734 1.00 81.25 190 GLY A CA 1
ATOM 1531 C C . GLY A 1 190 ? -12.329 -4.952 -23.477 1.00 81.25 190 GLY A C 1
ATOM 1532 O O . GLY A 1 190 ? -13.187 -5.176 -24.323 1.00 81.25 190 GLY A O 1
ATOM 1533 N N . ILE A 1 191 ? -12.278 -5.612 -22.317 1.00 81.81 191 ILE A N 1
ATOM 1534 C CA . ILE A 1 191 ? -13.238 -6.643 -21.915 1.00 81.81 191 ILE A CA 1
ATOM 1535 C C . ILE A 1 191 ? -14.432 -5.966 -21.229 1.00 81.81 191 ILE A C 1
ATOM 1537 O O . ILE A 1 191 ? -14.246 -5.154 -20.320 1.00 81.81 191 ILE A O 1
ATOM 1541 N N . GLN A 1 192 ? -15.647 -6.299 -21.673 1.00 78.38 192 GLN A N 1
ATOM 1542 C CA . GLN A 1 192 ? -16.912 -5.749 -21.153 1.00 78.38 192 GLN A CA 1
ATOM 1543 C C . GLN A 1 192 ? -17.669 -6.713 -20.226 1.00 78.38 192 GLN A C 1
ATOM 1545 O O . GLN A 1 192 ? -18.731 -6.369 -19.716 1.00 78.38 192 GLN A O 1
ATOM 1550 N N . GLU A 1 193 ? -17.118 -7.903 -19.998 1.00 80.25 193 GLU A N 1
ATOM 1551 C CA . GLU A 1 193 ? -17.718 -8.927 -19.148 1.00 80.25 193 GLU A CA 1
ATOM 1552 C C . GLU A 1 193 ? -17.540 -8.640 -17.655 1.00 80.25 193 GLU A C 1
ATOM 1554 O O . GLU A 1 193 ? -16.655 -7.888 -17.229 1.00 80.25 193 GLU A O 1
ATOM 1559 N N . THR A 1 194 ? -18.368 -9.299 -16.842 1.00 78.38 194 THR A N 1
ATOM 1560 C CA . THR A 1 194 ? -18.196 -9.279 -15.387 1.00 78.38 194 THR A CA 1
ATOM 1561 C C . THR A 1 194 ? -16.913 -10.013 -15.024 1.00 78.38 194 THR A C 1
ATOM 1563 O O . THR A 1 194 ? -16.715 -11.167 -15.396 1.00 78.38 194 THR A O 1
ATOM 1566 N N . ALA A 1 195 ? -16.043 -9.353 -14.267 1.00 86.75 195 ALA A N 1
ATOM 1567 C CA . ALA A 1 195 ? -14.804 -9.946 -13.802 1.00 86.75 195 ALA A CA 1
ATOM 1568 C C . ALA A 1 195 ? -14.464 -9.474 -12.396 1.00 86.75 195 ALA A C 1
ATOM 1570 O O . ALA A 1 195 ? -14.815 -8.367 -11.983 1.00 86.75 195 ALA A O 1
ATOM 1571 N N . GLN A 1 196 ? -13.724 -10.318 -11.686 1.00 89.12 196 GLN A N 1
ATOM 1572 C CA . GLN A 1 196 ? -13.221 -10.022 -10.357 1.00 89.12 196 GLN A CA 1
ATOM 1573 C C . GLN A 1 196 ? -11.704 -10.120 -10.321 1.00 89.12 196 GLN A C 1
ATOM 1575 O O . GLN A 1 196 ? -11.089 -10.834 -11.112 1.00 89.12 196 GLN A O 1
ATOM 1580 N N . ARG A 1 197 ? -11.094 -9.382 -9.391 1.00 89.38 197 ARG A N 1
ATOM 1581 C CA . ARG A 1 197 ? -9.669 -9.544 -9.103 1.00 89.38 197 ARG A CA 1
ATOM 1582 C C . ARG A 1 197 ? -9.497 -10.866 -8.361 1.00 89.38 197 ARG A C 1
ATOM 1584 O O . ARG A 1 197 ? -10.160 -11.093 -7.349 1.00 89.38 197 ARG A O 1
ATOM 1591 N N . VAL A 1 198 ? -8.662 -11.732 -8.923 1.00 91.44 198 VAL A N 1
ATOM 1592 C CA . VAL A 1 198 ? -8.374 -13.082 -8.433 1.00 91.44 198 VAL A CA 1
ATOM 1593 C C . VAL A 1 198 ? -6.852 -13.205 -8.290 1.00 91.44 198 VAL A C 1
ATOM 1595 O O . VAL A 1 198 ? -6.139 -12.789 -9.211 1.00 91.44 198 VAL A O 1
ATOM 1598 N N . PRO A 1 199 ? -6.329 -13.736 -7.170 1.00 92.88 199 PRO A N 1
ATOM 1599 C CA . PRO A 1 199 ? -4.893 -13.782 -6.890 1.00 92.88 199 PRO A CA 1
ATOM 1600 C C . PRO A 1 199 ? -4.165 -14.910 -7.654 1.00 92.88 199 PRO A C 1
ATOM 1602 O O . PRO A 1 199 ? -3.448 -15.713 -7.069 1.00 92.88 199 PRO A O 1
ATOM 1605 N N . TRP A 1 200 ? -4.342 -14.993 -8.981 1.00 92.19 200 TRP A N 1
ATOM 1606 C CA . TRP A 1 200 ? -3.742 -16.050 -9.813 1.00 92.19 200 TRP A CA 1
ATOM 1607 C C . TRP A 1 200 ? -2.217 -16.087 -9.735 1.00 92.19 200 TRP A C 1
ATOM 1609 O O . TRP A 1 200 ? -1.628 -17.163 -9.688 1.00 92.19 200 TRP A O 1
ATOM 1619 N N . HIS A 1 201 ? -1.586 -14.912 -9.715 1.00 91.62 201 HIS A N 1
ATOM 1620 C CA . HIS A 1 201 ? -0.137 -14.811 -9.592 1.00 91.62 201 HIS A CA 1
ATOM 1621 C C . HIS A 1 201 ? 0.327 -15.318 -8.223 1.00 91.62 201 HIS A C 1
ATOM 1623 O O . HIS A 1 201 ? 1.270 -16.100 -8.146 1.00 91.62 201 HIS A O 1
ATOM 1629 N N . ASP A 1 202 ? -0.373 -14.927 -7.155 1.00 93.56 202 ASP A N 1
ATOM 1630 C CA . ASP A 1 202 ? -0.056 -15.322 -5.785 1.00 93.56 202 ASP A CA 1
ATOM 1631 C C . ASP A 1 202 ? -0.121 -16.840 -5.625 1.00 93.56 202 ASP A C 1
ATOM 1633 O O . ASP A 1 202 ? 0.831 -17.421 -5.130 1.00 93.56 202 ASP A O 1
ATOM 1637 N N . ILE A 1 203 ? -1.162 -17.505 -6.142 1.00 92.56 203 ILE A N 1
ATOM 1638 C CA . ILE A 1 203 ? -1.310 -18.972 -6.052 1.00 92.56 203 ILE A CA 1
ATOM 1639 C C . ILE A 1 203 ? -0.053 -19.715 -6.549 1.00 92.56 203 ILE A C 1
ATOM 1641 O O . ILE A 1 203 ? 0.294 -20.770 -6.022 1.00 92.56 203 ILE A O 1
ATOM 1645 N N . VAL A 1 204 ? 0.655 -19.169 -7.544 1.00 91.25 204 VAL A N 1
ATOM 1646 C CA . VAL A 1 204 ? 1.841 -19.802 -8.148 1.00 91.25 204 VAL A CA 1
ATOM 1647 C C . VAL A 1 204 ? 3.158 -19.303 -7.536 1.00 91.25 204 VAL A C 1
ATOM 1649 O O . VAL A 1 204 ? 4.123 -20.073 -7.411 1.00 91.25 204 VAL A O 1
ATOM 1652 N N . SER A 1 205 ? 3.224 -18.016 -7.184 1.00 92.25 205 SER A N 1
ATOM 1653 C CA . SER A 1 205 ? 4.454 -17.343 -6.755 1.00 92.25 205 SER A CA 1
ATOM 1654 C C . SER A 1 205 ? 4.578 -17.154 -5.243 1.00 92.25 205 SER A C 1
ATOM 1656 O O . SER A 1 205 ? 5.612 -16.646 -4.800 1.00 92.25 205 SER A O 1
ATOM 1658 N N . HIS A 1 206 ? 3.561 -17.511 -4.449 1.00 93.75 206 HIS A N 1
ATOM 1659 C CA . HIS A 1 206 ? 3.582 -17.324 -2.994 1.00 93.75 206 HIS A CA 1
ATOM 1660 C C . HIS A 1 206 ? 4.832 -17.966 -2.387 1.00 93.75 206 HIS A C 1
ATOM 1662 O O . HIS A 1 206 ? 5.264 -19.033 -2.823 1.00 93.75 206 HIS A O 1
ATOM 1668 N N . GLN A 1 207 ? 5.436 -17.299 -1.401 1.00 90.31 207 GLN A N 1
ATOM 1669 C CA . GLN A 1 207 ? 6.728 -17.647 -0.780 1.00 90.31 207 GLN A CA 1
ATOM 1670 C C . GLN A 1 207 ? 7.977 -17.570 -1.679 1.00 90.31 207 GLN A C 1
ATOM 1672 O O . GLN A 1 207 ? 9.086 -17.701 -1.164 1.00 90.31 207 GLN A O 1
ATOM 1677 N N . LYS A 1 208 ? 7.841 -17.350 -2.993 1.00 92.56 208 LYS A N 1
ATOM 1678 C CA . LYS A 1 208 ? 8.983 -17.216 -3.918 1.00 92.56 208 LYS A CA 1
ATOM 1679 C C . LYS A 1 208 ? 9.321 -15.763 -4.242 1.00 92.56 208 LYS A C 1
ATOM 1681 O O . LYS A 1 208 ? 10.466 -15.468 -4.553 1.00 92.56 208 LYS A O 1
ATOM 1686 N N . MET A 1 209 ? 8.323 -14.883 -4.204 1.00 92.81 209 MET A N 1
ATOM 1687 C CA . MET A 1 209 ? 8.461 -13.447 -4.441 1.00 92.81 209 MET A CA 1
ATOM 1688 C C . MET A 1 209 ? 7.340 -12.704 -3.710 1.00 92.81 209 MET A C 1
ATOM 1690 O O . MET A 1 209 ? 6.174 -13.096 -3.798 1.00 92.81 209 MET A O 1
ATOM 1694 N N . ALA A 1 210 ? 7.679 -11.631 -2.998 1.00 92.56 210 ALA A N 1
ATOM 1695 C CA . ALA A 1 210 ? 6.710 -10.819 -2.273 1.00 92.56 210 ALA A CA 1
ATOM 1696 C C . ALA A 1 210 ? 5.972 -9.862 -3.220 1.00 92.56 210 ALA A C 1
ATOM 1698 O O . ALA A 1 210 ? 6.571 -8.971 -3.819 1.00 92.56 210 ALA A O 1
ATOM 1699 N N . LEU A 1 211 ? 4.653 -10.003 -3.331 1.00 92.88 211 LEU A N 1
ATOM 1700 C CA . LEU A 1 211 ? 3.822 -9.061 -4.080 1.00 92.88 211 LEU A CA 1
ATOM 1701 C C . LEU A 1 211 ? 3.263 -7.995 -3.140 1.00 92.88 211 LEU A C 1
ATOM 1703 O O . LEU A 1 211 ? 2.671 -8.302 -2.103 1.00 92.88 211 LEU A O 1
ATOM 1707 N N . PHE A 1 212 ? 3.432 -6.729 -3.510 1.00 92.56 212 PHE A N 1
ATOM 1708 C CA . PHE A 1 212 ? 2.951 -5.598 -2.724 1.00 92.56 212 PHE A CA 1
ATOM 1709 C C . PHE A 1 212 ? 1.555 -5.182 -3.188 1.00 92.56 212 PHE A C 1
ATOM 1711 O O . PHE A 1 212 ? 1.391 -4.567 -4.244 1.00 92.56 212 PHE A O 1
ATOM 1718 N N . ALA A 1 213 ? 0.559 -5.510 -2.360 1.00 92.62 213 ALA A N 1
ATOM 1719 C CA . ALA A 1 213 ? -0.838 -5.107 -2.481 1.00 92.62 213 ALA A CA 1
ATOM 1720 C C . ALA A 1 213 ? -1.378 -5.168 -3.925 1.00 92.62 213 ALA A C 1
ATOM 1722 O O . ALA A 1 213 ? -1.120 -6.131 -4.638 1.00 92.62 213 ALA A O 1
ATOM 1723 N N . GLY A 1 214 ? -2.172 -4.188 -4.361 1.00 89.56 214 GLY A N 1
ATOM 1724 C CA . GLY A 1 214 ? -2.637 -4.063 -5.749 1.00 89.56 214 GLY A CA 1
ATOM 1725 C C . GLY A 1 214 ? -1.711 -3.241 -6.655 1.00 89.56 214 GLY A C 1
ATOM 1726 O O . GLY A 1 214 ? -2.180 -2.756 -7.686 1.00 89.56 214 GLY A O 1
ATOM 1727 N N . GLY A 1 215 ? -0.453 -3.020 -6.254 1.00 89.00 215 GLY A N 1
ATOM 1728 C CA . GLY A 1 215 ? 0.466 -2.112 -6.941 1.00 89.00 215 GLY A CA 1
ATOM 1729 C C . GLY A 1 215 ? 0.079 -0.643 -6.762 1.00 89.00 215 GLY A C 1
ATOM 1730 O O . GLY A 1 215 ? -0.547 -0.273 -5.763 1.00 89.00 215 GLY A O 1
ATOM 1731 N N . LEU A 1 216 ? 0.450 0.217 -7.706 1.00 86.69 216 LEU A N 1
ATOM 1732 C CA . LEU A 1 216 ? 0.207 1.656 -7.595 1.00 86.69 216 LEU A CA 1
ATOM 1733 C C . LEU A 1 216 ? -1.294 1.980 -7.664 1.00 86.69 216 LEU A C 1
ATOM 1735 O O . LEU A 1 216 ? -2.016 1.533 -8.556 1.00 86.69 216 LEU A O 1
ATOM 1739 N N . ALA A 1 217 ? -1.789 2.791 -6.725 1.00 82.81 217 ALA A N 1
ATOM 1740 C CA . ALA A 1 217 ? -3.224 3.063 -6.600 1.00 82.81 217 ALA A CA 1
ATOM 1741 C C . ALA A 1 217 ? -3.854 3.737 -7.825 1.00 82.81 217 ALA A C 1
ATOM 1743 O O . ALA A 1 217 ? -5.004 3.451 -8.154 1.00 82.81 217 ALA A O 1
ATOM 1744 N N . ASP A 1 218 ? -3.128 4.629 -8.500 1.00 79.00 218 ASP A N 1
ATOM 1745 C CA . ASP A 1 218 ? -3.602 5.298 -9.712 1.00 79.00 218 ASP A CA 1
ATOM 1746 C C . ASP A 1 218 ? -3.801 4.305 -10.864 1.00 79.00 218 ASP A C 1
ATOM 1748 O O . ASP A 1 218 ? -4.752 4.457 -11.634 1.00 79.00 218 ASP A O 1
ATOM 1752 N N . A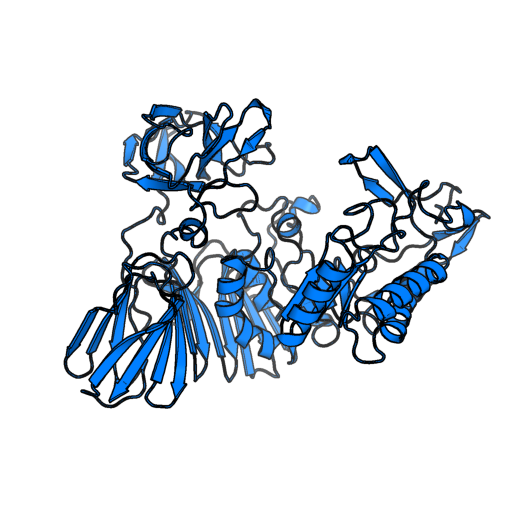RG A 1 219 ? -2.962 3.264 -10.936 1.00 81.44 219 ARG A N 1
ATOM 1753 C CA . ARG A 1 219 ? -3.095 2.143 -11.874 1.00 81.44 219 ARG A CA 1
ATOM 1754 C C . ARG A 1 219 ? -4.228 1.217 -11.467 1.00 81.44 219 ARG A C 1
ATOM 1756 O O . ARG A 1 219 ? -5.082 0.921 -12.302 1.00 81.44 219 ARG A O 1
ATOM 1763 N N . TYR A 1 220 ? -4.300 0.876 -10.182 1.00 85.25 220 TYR A N 1
ATOM 1764 C CA . TYR A 1 220 ? -5.342 0.018 -9.627 1.00 85.25 220 TYR A CA 1
ATOM 1765 C C . TYR A 1 220 ? -6.754 0.544 -9.890 1.00 85.25 220 TYR A C 1
ATOM 1767 O O . TYR A 1 220 ? -7.633 -0.209 -10.314 1.00 85.25 220 TYR A O 1
ATOM 1775 N N . GLN A 1 221 ? -6.965 1.846 -9.681 1.00 80.94 221 GLN A N 1
ATOM 1776 C CA . GLN A 1 221 ? -8.260 2.501 -9.880 1.00 80.94 221 GLN A CA 1
ATOM 1777 C C . GLN A 1 221 ? -8.514 2.915 -11.339 1.00 80.94 221 GLN A C 1
ATOM 1779 O O . GLN A 1 221 ? -9.584 3.435 -11.673 1.00 80.94 221 GLN A O 1
ATOM 1784 N N . ARG A 1 222 ? -7.529 2.764 -12.234 1.00 72.75 222 ARG A N 1
ATOM 1785 C CA . ARG A 1 222 ? -7.636 3.250 -13.610 1.00 72.75 222 ARG A CA 1
ATOM 1786 C C . ARG A 1 222 ? -8.746 2.500 -14.336 1.00 72.75 222 ARG A C 1
ATOM 1788 O O . ARG A 1 222 ? -8.682 1.287 -14.499 1.00 72.75 222 ARG A O 1
ATOM 1795 N N . ARG A 1 223 ? -9.734 3.252 -14.839 1.00 66.19 223 ARG A N 1
ATOM 1796 C CA . ARG A 1 223 ? -10.940 2.707 -15.498 1.00 66.19 223 ARG A CA 1
ATOM 1797 C C . ARG A 1 223 ? -11.776 1.793 -14.581 1.00 66.19 223 ARG A C 1
ATOM 1799 O O . ARG A 1 223 ? -12.603 1.040 -15.080 1.00 66.19 223 ARG A O 1
ATOM 1806 N N . ASP A 1 224 ? -11.588 1.899 -13.267 1.00 66.69 224 ASP A N 1
ATOM 1807 C CA . ASP A 1 224 ? -12.460 1.334 -12.239 1.00 66.69 224 ASP A CA 1
ATOM 1808 C C . ASP A 1 224 ? -13.461 2.422 -11.801 1.00 66.69 224 ASP A C 1
ATOM 1810 O O . ASP A 1 224 ? -13.105 3.596 -11.668 1.00 66.69 224 ASP A O 1
ATOM 1814 N N . SER A 1 225 ? -14.732 2.067 -11.616 1.00 54.00 225 SER A N 1
ATOM 1815 C CA . SER A 1 225 ? -15.797 3.007 -11.244 1.00 54.00 225 SER A CA 1
ATOM 1816 C C . SER A 1 225 ? -15.922 3.224 -9.731 1.00 54.00 225 SER A C 1
ATOM 1818 O O . SER A 1 225 ? -16.718 4.060 -9.317 1.00 54.00 225 SER A O 1
ATOM 1820 N N . THR A 1 226 ? -15.168 2.489 -8.904 1.00 52.34 226 THR A N 1
ATOM 1821 C CA . THR A 1 226 ? -15.452 2.334 -7.460 1.00 52.34 226 THR A CA 1
ATOM 1822 C C . THR A 1 226 ? -14.529 3.101 -6.497 1.00 52.34 226 THR A C 1
ATOM 1824 O O . THR A 1 226 ? -14.602 2.886 -5.293 1.00 52.34 226 THR A O 1
ATOM 1827 N N . ASN A 1 227 ? -13.696 4.033 -6.985 1.00 55.66 227 ASN A N 1
ATOM 1828 C CA . ASN A 1 227 ? -12.706 4.779 -6.179 1.00 55.66 227 ASN A CA 1
ATOM 1829 C C . ASN A 1 227 ? -11.844 3.845 -5.300 1.00 55.66 227 ASN A C 1
ATOM 1831 O O . ASN A 1 227 ? -11.888 3.875 -4.071 1.00 55.66 227 ASN A O 1
ATOM 1835 N N . SER A 1 228 ? -11.089 2.973 -5.968 1.00 72.00 228 SER A N 1
ATOM 1836 C CA . SER A 1 228 ? -10.522 1.750 -5.402 1.00 72.00 228 SER A CA 1
ATOM 1837 C C . SER A 1 228 ? -9.017 1.821 -5.090 1.00 72.00 228 SER A C 1
ATOM 1839 O O . SER A 1 228 ? -8.364 0.790 -4.995 1.00 72.00 228 SER A O 1
ATOM 1841 N N . GLY A 1 229 ? -8.445 3.017 -4.916 1.00 77.69 229 GLY A N 1
ATOM 1842 C CA . GLY A 1 229 ? -7.016 3.216 -4.628 1.00 77.69 229 GLY A CA 1
ATOM 1843 C C . GLY A 1 229 ? -6.567 2.801 -3.213 1.00 77.69 229 GLY A C 1
ATOM 1844 O O . GLY A 1 229 ? -7.244 2.030 -2.530 1.00 77.69 229 GLY A O 1
ATOM 1845 N N . TYR A 1 230 ? -5.419 3.327 -2.762 1.00 83.25 230 TYR A N 1
ATOM 1846 C CA . TYR A 1 230 ? -4.849 3.040 -1.435 1.00 83.25 230 TYR A CA 1
ATOM 1847 C C . TYR A 1 230 ? -5.887 3.169 -0.315 1.00 83.25 230 TYR A C 1
ATOM 1849 O O . TYR A 1 230 ? -6.718 4.077 -0.334 1.00 83.25 230 TYR A O 1
ATOM 1857 N N . ALA A 1 231 ? -5.814 2.257 0.659 1.00 83.69 231 ALA A N 1
ATOM 1858 C CA . ALA A 1 231 ? -6.718 2.148 1.808 1.00 83.69 231 ALA A CA 1
ATOM 1859 C C . ALA A 1 231 ? -8.219 1.975 1.493 1.00 83.69 231 ALA A C 1
ATOM 1861 O O . ALA A 1 231 ? -9.016 1.872 2.422 1.00 83.69 231 ALA A O 1
ATOM 1862 N N . SER A 1 232 ? -8.630 1.892 0.225 1.00 85.50 232 SER A N 1
ATOM 1863 C CA . SER A 1 232 ? -10.007 1.522 -0.107 1.00 85.50 232 SER A CA 1
ATOM 1864 C C . SER A 1 232 ? -10.276 0.057 0.240 1.00 85.50 232 SER A C 1
ATOM 1866 O O . SER A 1 232 ? -9.396 -0.798 0.107 1.00 85.50 232 SER A O 1
ATOM 1868 N N . ASP A 1 233 ? -11.519 -0.258 0.594 1.00 90.31 233 ASP A N 1
ATOM 1869 C CA . ASP A 1 233 ? -11.937 -1.630 0.897 1.00 90.31 233 ASP A CA 1
ATOM 1870 C C . ASP A 1 233 ? -11.619 -2.590 -0.257 1.00 90.31 233 ASP A C 1
ATOM 1872 O O . ASP A 1 233 ? -11.113 -3.688 -0.032 1.00 90.31 233 ASP A O 1
ATOM 1876 N N . SER A 1 234 ? -11.820 -2.171 -1.517 1.00 90.25 234 SER A N 1
ATOM 1877 C CA . SER A 1 234 ? -11.483 -3.028 -2.660 1.00 90.25 234 SER A CA 1
ATOM 1878 C C . SER A 1 234 ? -9.985 -3.318 -2.749 1.00 90.25 234 SER A C 1
ATOM 1880 O O . SER A 1 234 ? -9.633 -4.397 -3.235 1.00 90.25 234 SER A O 1
ATOM 1882 N N . TYR A 1 235 ? -9.119 -2.372 -2.386 1.00 91.44 235 TYR A N 1
ATOM 1883 C CA . TYR A 1 235 ? -7.664 -2.529 -2.427 1.00 91.44 235 TYR A CA 1
ATOM 1884 C C . TYR A 1 235 ? -7.165 -3.390 -1.265 1.00 91.44 235 TYR A C 1
ATOM 1886 O O . TYR A 1 235 ? -6.372 -4.312 -1.464 1.00 91.44 235 TYR A O 1
ATOM 1894 N N . LEU A 1 236 ? -7.692 -3.149 -0.063 1.00 95.00 236 LEU A N 1
ATOM 1895 C CA . LEU A 1 236 ? -7.393 -3.924 1.142 1.00 95.00 236 LEU A CA 1
ATOM 1896 C C . LEU A 1 236 ? -7.841 -5.382 0.989 1.00 95.00 236 LEU A C 1
ATOM 1898 O O . LEU A 1 236 ? -7.060 -6.293 1.254 1.00 95.00 236 LEU A O 1
ATOM 1902 N N . THR A 1 237 ? -9.041 -5.608 0.454 1.00 95.62 237 THR A N 1
ATOM 1903 C CA . THR A 1 237 ? -9.555 -6.954 0.167 1.00 95.62 237 THR A CA 1
ATOM 1904 C C . THR A 1 237 ? -8.713 -7.688 -0.869 1.00 95.62 237 THR A C 1
ATOM 1906 O O . THR A 1 237 ? -8.408 -8.861 -0.681 1.00 95.62 237 THR A O 1
ATOM 1909 N N . ASN A 1 238 ? -8.273 -7.008 -1.936 1.00 94.06 238 ASN A N 1
ATOM 1910 C CA . ASN A 1 238 ? -7.351 -7.603 -2.911 1.00 94.06 238 ASN A CA 1
ATOM 1911 C C . ASN A 1 238 ? -5.982 -7.937 -2.299 1.00 94.06 238 ASN A C 1
ATOM 1913 O O . ASN A 1 238 ? -5.370 -8.937 -2.654 1.00 94.06 238 ASN A O 1
ATOM 1917 N N . THR A 1 239 ? -5.508 -7.103 -1.375 1.00 95.69 239 THR A N 1
ATOM 1918 C CA . THR A 1 239 ? -4.240 -7.320 -0.672 1.00 95.69 239 THR A CA 1
ATOM 1919 C C . THR A 1 239 ? -4.313 -8.578 0.192 1.00 95.69 239 THR A C 1
ATOM 1921 O O . THR A 1 239 ? -3.480 -9.472 0.067 1.00 95.69 239 THR A O 1
ATOM 1924 N N . VAL A 1 240 ? -5.329 -8.676 1.051 1.00 97.56 240 VAL A N 1
ATOM 1925 C CA . VAL A 1 240 ? -5.402 -9.748 2.049 1.00 97.56 240 VAL A CA 1
ATOM 1926 C C . VAL A 1 240 ? -5.772 -11.104 1.444 1.00 97.56 240 VAL A C 1
ATOM 1928 O O . VAL A 1 240 ? -5.231 -12.111 1.891 1.00 97.56 240 VAL A O 1
ATOM 1931 N N . ILE A 1 241 ? -6.618 -11.157 0.403 1.00 97.56 241 ILE A N 1
ATOM 1932 C CA . ILE A 1 241 ? -6.989 -12.430 -0.247 1.00 97.56 241 ILE A CA 1
ATOM 1933 C C . ILE A 1 241 ? -5.799 -13.103 -0.942 1.00 97.56 241 ILE A C 1
ATOM 1935 O O . ILE A 1 241 ? -5.733 -14.326 -0.984 1.00 97.56 241 ILE A O 1
ATOM 1939 N N . GLY A 1 242 ? -4.843 -12.315 -1.445 1.00 95.81 242 GLY A N 1
ATOM 1940 C CA . GLY A 1 242 ? -3.595 -12.822 -2.018 1.00 95.81 242 GLY A CA 1
ATOM 1941 C C . GLY A 1 242 ? -2.517 -13.147 -0.980 1.00 95.81 242 GLY A C 1
ATOM 1942 O O . GLY A 1 242 ? -1.461 -13.638 -1.347 1.00 95.81 242 GLY A O 1
ATOM 1943 N N . GLY A 1 243 ? -2.735 -12.843 0.307 1.00 95.56 243 GLY A N 1
ATOM 1944 C CA . GLY A 1 243 ? -1.674 -12.917 1.317 1.00 95.56 243 GLY A CA 1
ATOM 1945 C C . GLY A 1 243 ? -0.537 -11.913 1.073 1.00 95.56 243 GLY A C 1
ATOM 1946 O O . GLY A 1 243 ? 0.591 -12.146 1.504 1.00 95.56 243 GLY A O 1
ATOM 1947 N N . ARG A 1 244 ? -0.825 -10.809 0.371 1.00 93.88 244 ARG A N 1
ATOM 1948 C CA . ARG A 1 244 ? 0.153 -9.800 -0.058 1.00 93.88 244 ARG A CA 1
ATOM 1949 C C . ARG A 1 244 ? 0.564 -8.869 1.072 1.00 93.88 244 ARG A C 1
ATOM 1951 O O . ARG A 1 244 ? -0.206 -8.617 2.002 1.00 93.88 244 ARG A O 1
ATOM 1958 N N . ASN A 1 245 ? 1.741 -8.258 0.938 1.00 92.00 245 ASN A N 1
ATOM 1959 C CA . ASN A 1 245 ? 2.160 -7.195 1.849 1.00 92.00 245 ASN A CA 1
ATOM 1960 C C . ASN A 1 245 ? 1.384 -5.897 1.553 1.00 92.00 245 ASN A C 1
ATOM 1962 O O . ASN A 1 245 ? 1.290 -5.504 0.387 1.00 92.00 245 ASN A O 1
ATOM 1966 N N . PRO A 1 246 ? 0.839 -5.207 2.572 1.00 93.00 246 PRO A N 1
ATOM 1967 C CA . PRO A 1 246 ? 0.120 -3.954 2.369 1.00 93.00 246 PRO A CA 1
ATOM 1968 C C . PRO A 1 246 ? 1.011 -2.816 1.859 1.00 93.00 246 PRO A C 1
ATOM 1970 O O . PRO A 1 246 ? 2.193 -2.734 2.189 1.00 93.00 246 PRO A O 1
ATOM 1973 N N . MET A 1 247 ? 0.412 -1.898 1.101 1.00 91.19 247 MET A N 1
ATOM 1974 C CA . MET A 1 247 ? 1.070 -0.726 0.517 1.00 91.19 247 MET A CA 1
ATOM 1975 C C . MET A 1 247 ? 0.190 0.521 0.691 1.00 91.19 247 MET A C 1
ATOM 1977 O O . MET A 1 247 ? -1.037 0.416 0.719 1.00 91.19 247 MET A O 1
ATOM 1981 N N . SER A 1 248 ? 0.811 1.702 0.793 1.00 88.94 248 SER A N 1
ATOM 1982 C CA . SER A 1 248 ? 0.125 2.999 0.894 1.00 88.94 248 SER A CA 1
ATOM 1983 C C . SER A 1 248 ? 0.851 4.088 0.095 1.00 88.94 248 SER A C 1
ATOM 1985 O O . SER A 1 248 ? 1.995 3.921 -0.318 1.00 88.94 248 SER A O 1
ATOM 1987 N N . ASP A 1 249 ? 0.186 5.232 -0.054 1.00 75.88 249 ASP A N 1
ATOM 1988 C CA . ASP A 1 249 ? 0.620 6.499 -0.669 1.00 75.88 249 ASP A CA 1
ATOM 1989 C C . ASP A 1 249 ? 1.872 7.176 -0.067 1.00 75.88 249 ASP A C 1
ATOM 1991 O O . ASP A 1 249 ? 2.303 8.208 -0.584 1.00 75.88 249 ASP A O 1
ATOM 1995 N N . GLY A 1 250 ? 2.487 6.607 0.974 1.00 71.44 250 GLY A N 1
ATOM 1996 C CA . GLY A 1 250 ? 3.775 7.047 1.517 1.00 71.44 250 GLY A CA 1
ATOM 1997 C C . GLY A 1 250 ? 3.779 7.291 3.031 1.00 71.44 250 GLY A C 1
ATOM 1998 O O . GLY A 1 250 ? 2.773 7.057 3.710 1.00 71.44 250 GLY A O 1
ATOM 1999 N N . PRO A 1 251 ? 4.923 7.736 3.588 1.00 63.16 251 PRO A N 1
ATOM 2000 C CA . PRO A 1 251 ? 5.031 8.057 5.005 1.00 63.16 251 PRO A CA 1
ATOM 2001 C C . PRO A 1 251 ? 4.133 9.252 5.343 1.00 63.16 251 PRO A C 1
ATOM 2003 O O . PRO A 1 251 ? 3.887 10.116 4.501 1.00 63.16 251 PRO A O 1
ATOM 2006 N N . PHE A 1 252 ? 3.658 9.313 6.590 1.00 65.06 252 PHE A N 1
ATOM 2007 C CA . PHE A 1 252 ? 2.797 10.400 7.076 1.00 65.06 252 PHE A CA 1
ATOM 2008 C C . PHE A 1 252 ? 1.422 10.452 6.378 1.00 65.06 252 PHE A C 1
ATOM 2010 O O . PHE A 1 252 ? 0.847 11.518 6.175 1.00 65.06 252 PHE A O 1
ATOM 2017 N N . SER A 1 253 ? 0.839 9.308 6.030 1.00 76.06 253 SER A N 1
ATOM 2018 C CA . SER A 1 253 ? -0.561 9.240 5.602 1.00 76.06 253 SER A CA 1
ATOM 2019 C C . SER A 1 253 ? -1.403 8.529 6.651 1.00 76.06 253 SER A C 1
ATOM 2021 O O . SER A 1 253 ? -0.991 7.506 7.202 1.00 76.06 253 SER A O 1
ATOM 2023 N N . ILE A 1 254 ? -2.614 9.032 6.898 1.00 78.19 254 ILE A N 1
ATOM 2024 C CA . ILE A 1 254 ? -3.601 8.296 7.695 1.00 78.19 254 ILE A CA 1
ATOM 2025 C C . ILE A 1 254 ? -3.909 6.944 7.040 1.00 78.19 254 ILE A C 1
ATOM 2027 O O . ILE A 1 254 ? -4.038 5.947 7.739 1.00 78.19 254 ILE A O 1
ATOM 2031 N N . ASN A 1 255 ? -3.903 6.878 5.704 1.00 82.44 255 ASN A N 1
ATOM 2032 C CA . ASN A 1 255 ? -4.082 5.633 4.960 1.00 82.44 255 ASN A CA 1
ATOM 2033 C C . ASN A 1 255 ? -3.003 4.610 5.322 1.00 82.44 255 ASN A C 1
ATOM 2035 O O . ASN A 1 255 ? -3.324 3.437 5.503 1.00 82.44 255 ASN A O 1
ATOM 2039 N N . ALA A 1 256 ? -1.754 5.050 5.507 1.00 85.69 256 ALA A N 1
ATOM 2040 C CA . ALA A 1 256 ? -0.658 4.172 5.904 1.00 85.69 256 ALA A CA 1
ATOM 2041 C C . ALA A 1 256 ? -0.874 3.614 7.316 1.00 85.69 256 ALA A C 1
ATOM 2043 O O . ALA A 1 256 ? -0.710 2.415 7.529 1.00 85.69 256 ALA A O 1
ATOM 2044 N N . ILE A 1 257 ? -1.308 4.458 8.260 1.00 87.12 257 ILE A N 1
ATOM 2045 C CA . ILE A 1 257 ? -1.603 4.048 9.641 1.00 87.12 257 ILE A CA 1
ATOM 2046 C C . ILE A 1 257 ? -2.752 3.042 9.670 1.00 87.12 257 ILE A C 1
ATOM 2048 O O . ILE A 1 257 ? -2.597 1.965 10.237 1.00 87.12 257 ILE A O 1
ATOM 2052 N N . LEU A 1 258 ? -3.884 3.363 9.039 1.00 89.31 258 LEU A N 1
ATOM 2053 C CA . LEU A 1 258 ? -5.072 2.505 9.060 1.00 89.31 258 LEU A CA 1
ATOM 2054 C C . LEU A 1 258 ? -4.823 1.183 8.328 1.00 89.31 258 LEU A C 1
ATOM 2056 O O . LEU A 1 258 ? -5.229 0.130 8.810 1.00 89.31 258 LEU A O 1
ATOM 2060 N N . THR A 1 259 ? -4.100 1.218 7.206 1.00 92.19 259 THR A N 1
ATOM 2061 C CA . THR A 1 259 ? -3.699 0.007 6.478 1.00 92.19 259 THR A CA 1
ATOM 2062 C C . THR A 1 259 ? -2.782 -0.863 7.335 1.00 92.19 259 THR A C 1
ATOM 2064 O O . THR A 1 259 ? -3.000 -2.070 7.434 1.00 92.19 259 THR A O 1
ATOM 2067 N N . TYR A 1 260 ? -1.786 -0.263 7.996 1.00 92.81 260 TYR A N 1
ATOM 2068 C CA . TYR A 1 260 ? -0.871 -0.980 8.882 1.00 92.81 260 TYR A CA 1
ATOM 2069 C C . TYR A 1 260 ? -1.604 -1.577 10.090 1.00 92.81 260 TYR A C 1
ATOM 2071 O O . TYR A 1 260 ? -1.449 -2.761 10.377 1.00 92.81 260 TYR A O 1
ATOM 2079 N N . TRP A 1 261 ? -2.445 -0.795 10.772 1.00 95.38 261 TRP A N 1
ATOM 2080 C CA . TRP A 1 261 ? -3.214 -1.256 11.931 1.00 95.38 261 TRP A CA 1
ATOM 2081 C C . TRP A 1 261 ? -4.224 -2.348 11.587 1.00 95.38 261 TRP A C 1
ATOM 2083 O O . TRP A 1 261 ? -4.445 -3.223 12.420 1.00 95.38 261 TRP A O 1
ATOM 2093 N N . LEU A 1 262 ? -4.804 -2.322 10.385 1.00 97.69 262 LEU A N 1
ATOM 2094 C CA . LEU A 1 262 ? -5.760 -3.332 9.945 1.00 97.69 262 LEU A CA 1
ATOM 2095 C C . LEU A 1 262 ? -5.087 -4.625 9.472 1.00 97.69 262 LEU A C 1
ATOM 2097 O O . LEU A 1 262 ? -5.538 -5.709 9.825 1.00 97.69 262 LEU A O 1
ATOM 2101 N N . LEU A 1 263 ? -4.057 -4.532 8.626 1.00 97.00 263 LEU A N 1
ATOM 2102 C CA . LEU A 1 263 ? -3.589 -5.684 7.851 1.00 97.00 263 LEU A CA 1
ATOM 2103 C C . LEU A 1 263 ? -2.260 -6.276 8.310 1.00 97.00 263 LEU A C 1
ATOM 2105 O O . LEU A 1 263 ? -2.007 -7.437 7.986 1.00 97.00 263 LEU A O 1
ATOM 2109 N N . ASN A 1 264 ? -1.403 -5.533 9.020 1.00 93.94 264 ASN A N 1
ATOM 2110 C CA . ASN A 1 264 ? -0.018 -5.959 9.258 1.00 93.94 264 ASN A CA 1
ATOM 2111 C C . ASN A 1 264 ? 0.074 -7.357 9.884 1.00 93.94 264 ASN A C 1
ATOM 2113 O O . ASN A 1 264 ? 0.756 -8.221 9.344 1.00 93.94 264 ASN A O 1
ATOM 2117 N N . ASP A 1 265 ? -0.642 -7.598 10.981 1.00 95.19 265 ASP A N 1
ATOM 2118 C CA . ASP A 1 265 ? -0.449 -8.817 11.775 1.00 95.19 265 ASP A CA 1
ATOM 2119 C C . ASP A 1 265 ? -0.952 -10.072 11.044 1.00 95.19 265 ASP A C 1
ATOM 2121 O O . ASP A 1 265 ? -0.306 -11.122 11.074 1.00 95.19 265 ASP A O 1
ATOM 2125 N N . VAL A 1 266 ? -2.073 -9.964 10.318 1.00 97.69 266 VAL A N 1
ATOM 2126 C CA . VAL A 1 266 ? -2.565 -11.072 9.488 1.00 97.69 266 VAL A CA 1
ATOM 2127 C C . VAL A 1 266 ? -1.678 -11.282 8.264 1.00 97.69 266 VAL A C 1
ATOM 2129 O O . VAL A 1 266 ? -1.262 -12.407 8.014 1.00 97.69 266 VAL A O 1
ATOM 2132 N N . THR A 1 267 ? -1.327 -10.225 7.527 1.00 95.56 267 THR A N 1
ATOM 2133 C CA . THR A 1 267 ? -0.544 -10.354 6.285 1.00 95.56 267 THR A CA 1
ATOM 2134 C C . THR A 1 267 ? 0.886 -10.796 6.546 1.00 95.56 267 THR A C 1
ATOM 2136 O O . THR A 1 267 ? 1.423 -11.555 5.748 1.00 95.56 267 THR A O 1
ATOM 2139 N N . GLN A 1 268 ? 1.478 -10.428 7.686 1.00 93.00 268 GLN A N 1
ATOM 2140 C CA . GLN A 1 268 ? 2.756 -10.981 8.119 1.00 93.00 268 GLN A CA 1
ATOM 2141 C C . GLN A 1 268 ? 2.666 -12.505 8.233 1.00 93.00 268 GLN A C 1
ATOM 2143 O O . GLN A 1 268 ? 3.492 -13.206 7.662 1.00 93.00 268 GLN A O 1
ATOM 2148 N N . PHE A 1 269 ? 1.646 -13.037 8.911 1.00 95.56 269 PHE A N 1
ATOM 2149 C CA . PHE A 1 269 ? 1.472 -14.485 9.002 1.00 95.56 269 PHE A CA 1
ATOM 2150 C C . PHE A 1 269 ? 1.225 -15.120 7.625 1.00 95.56 269 PHE A C 1
ATOM 2152 O O . PHE A 1 269 ? 1.862 -16.117 7.296 1.00 95.56 269 PHE A O 1
ATOM 2159 N N . LEU A 1 270 ? 0.334 -14.546 6.809 1.00 96.56 270 LEU A N 1
ATOM 2160 C CA . LEU A 1 270 ? -0.011 -15.098 5.493 1.00 96.56 270 LEU A CA 1
ATOM 2161 C C . LEU A 1 270 ? 1.193 -15.126 4.539 1.00 96.56 270 LEU A C 1
ATOM 2163 O O . LEU A 1 270 ? 1.427 -16.145 3.895 1.00 96.56 270 LEU A O 1
ATOM 2167 N N . ALA A 1 271 ? 1.987 -14.054 4.487 1.00 92.81 271 ALA A N 1
ATOM 2168 C CA . ALA A 1 271 ? 3.128 -13.930 3.578 1.00 92.81 271 ALA A CA 1
ATOM 2169 C C . ALA A 1 271 ? 4.245 -14.954 3.858 1.00 92.81 271 ALA A C 1
ATOM 2171 O O . ALA A 1 271 ? 4.941 -15.371 2.936 1.00 92.81 271 ALA A O 1
ATOM 2172 N N . PHE A 1 272 ? 4.408 -15.392 5.114 1.00 91.06 272 PHE A N 1
ATOM 2173 C CA . PHE A 1 272 ? 5.414 -16.394 5.501 1.00 91.06 272 PHE A CA 1
ATOM 2174 C C . PHE A 1 272 ? 4.922 -17.847 5.417 1.00 91.06 272 PHE A C 1
ATOM 2176 O O . PHE A 1 272 ? 5.701 -18.769 5.648 1.00 91.06 272 PHE A O 1
ATOM 2183 N N . ASN A 1 273 ? 3.652 -18.086 5.091 1.00 95.44 273 ASN A N 1
ATOM 2184 C CA . ASN A 1 273 ? 3.057 -19.423 5.067 1.00 95.44 273 ASN A CA 1
ATOM 2185 C C . ASN A 1 273 ? 2.529 -19.784 3.678 1.00 95.44 273 ASN A C 1
ATOM 2187 O O . ASN A 1 273 ? 2.418 -18.919 2.821 1.00 95.44 273 ASN A O 1
ATOM 2191 N N . SER A 1 274 ? 2.261 -21.069 3.440 1.00 95.75 274 SER A N 1
ATOM 2192 C CA . SER A 1 274 ? 1.806 -21.565 2.140 1.00 95.75 274 SER A CA 1
ATOM 2193 C C . SER A 1 274 ? 0.451 -20.966 1.762 1.00 95.75 274 SER A C 1
ATOM 2195 O O . SER A 1 274 ? -0.388 -20.752 2.637 1.00 95.75 274 SER A O 1
ATOM 2197 N N . PHE A 1 275 ? 0.245 -20.709 0.469 1.00 97.81 275 PHE A N 1
ATOM 2198 C CA . PHE A 1 275 ? -1.078 -20.493 -0.112 1.00 97.81 275 PHE A CA 1
ATOM 2199 C C . PHE A 1 275 ? -1.577 -21.867 -0.559 1.00 97.81 275 PHE A C 1
ATOM 2201 O O . PHE A 1 275 ? -0.993 -22.463 -1.460 1.00 97.81 275 PHE A O 1
ATOM 2208 N N . ASP A 1 276 ? -2.613 -22.389 0.092 1.00 97.31 276 ASP A N 1
ATOM 2209 C CA . ASP A 1 276 ? -3.026 -23.784 -0.078 1.00 97.31 276 ASP A CA 1
ATOM 2210 C C . ASP A 1 276 ? -4.130 -23.939 -1.129 1.00 97.31 276 ASP A C 1
ATOM 2212 O O . ASP A 1 276 ? -4.112 -24.883 -1.914 1.00 97.31 276 ASP A O 1
ATOM 2216 N N . ASP A 1 277 ? -5.119 -23.039 -1.115 1.00 97.31 277 ASP A N 1
ATOM 2217 C CA . ASP A 1 277 ? -6.332 -23.183 -1.923 1.00 97.31 277 ASP A CA 1
ATOM 2218 C C . ASP A 1 277 ? -7.080 -21.854 -2.095 1.00 97.31 277 ASP A C 1
ATOM 2220 O O . ASP A 1 277 ? -7.072 -21.010 -1.193 1.00 97.31 277 ASP A O 1
ATOM 2224 N N . LEU A 1 278 ? -7.768 -21.696 -3.229 1.00 98.00 278 LEU A N 1
ATOM 2225 C CA . LEU A 1 278 ? -8.703 -20.603 -3.498 1.00 98.00 278 LEU A CA 1
ATOM 2226 C C . LEU A 1 278 ? -10.033 -21.164 -4.016 1.00 98.00 278 LEU A C 1
ATOM 2228 O O . LEU A 1 278 ? -10.087 -21.794 -5.069 1.00 98.00 278 LEU A O 1
ATOM 2232 N N . GLN A 1 279 ? -11.125 -20.831 -3.329 1.00 97.62 279 GLN A N 1
ATOM 2233 C CA . GLN A 1 279 ? -12.477 -21.278 -3.662 1.00 97.62 279 GLN A CA 1
ATOM 2234 C C . GLN A 1 279 ? -13.373 -20.107 -4.065 1.00 97.62 279 GLN A C 1
ATOM 2236 O O . GLN A 1 279 ? -13.383 -19.065 -3.403 1.00 97.62 279 GLN A O 1
ATOM 2241 N N . PHE A 1 280 ? -14.189 -20.320 -5.100 1.00 98.00 280 PHE A N 1
ATOM 2242 C CA . PHE A 1 280 ? -15.369 -19.503 -5.388 1.00 98.00 280 PHE A CA 1
ATOM 2243 C C . PHE A 1 280 ? -16.580 -20.109 -4.676 1.00 98.00 280 PHE A C 1
ATOM 2245 O O . PHE A 1 280 ? -17.121 -21.134 -5.095 1.00 98.00 280 PHE A O 1
ATOM 2252 N N . VAL A 1 281 ? -16.979 -19.501 -3.563 1.00 98.06 281 VAL A N 1
ATOM 2253 C CA . VAL A 1 281 ? -18.058 -20.009 -2.710 1.00 98.06 281 VAL A CA 1
ATOM 2254 C C . VAL A 1 281 ? -19.406 -19.782 -3.392 1.00 98.06 281 VAL A C 1
ATOM 2256 O O . VAL A 1 281 ? -19.614 -18.770 -4.061 1.00 98.06 281 VAL A O 1
ATOM 2259 N N . ASP A 1 282 ? -20.316 -20.746 -3.250 1.00 95.50 282 ASP A N 1
ATOM 2260 C CA . ASP A 1 282 ? -21.636 -20.750 -3.897 1.00 95.50 282 ASP A CA 1
ATOM 2261 C C . ASP A 1 282 ? -21.572 -20.584 -5.426 1.00 95.50 282 ASP A C 1
ATOM 2263 O O . ASP A 1 282 ? -22.472 -20.005 -6.034 1.00 95.50 282 ASP A O 1
ATOM 2267 N N . ASN A 1 283 ? -20.490 -21.070 -6.051 1.00 94.12 283 ASN A N 1
ATOM 2268 C CA . ASN A 1 283 ? -20.235 -20.930 -7.486 1.00 94.12 283 ASN A CA 1
ATOM 2269 C C . ASN A 1 283 ? -20.260 -19.460 -7.965 1.00 94.12 283 ASN A C 1
ATOM 2271 O O . ASN A 1 283 ? -20.756 -19.151 -9.048 1.00 94.12 283 ASN A O 1
ATOM 2275 N N . SER A 1 284 ? -19.745 -18.539 -7.141 1.00 95.38 284 SER A N 1
ATOM 2276 C CA . SER A 1 284 ? -19.714 -17.106 -7.436 1.00 95.38 284 SER A CA 1
ATOM 2277 C C . SER A 1 284 ? -18.299 -16.534 -7.374 1.00 95.38 284 SER A C 1
ATOM 2279 O O . SER A 1 284 ? -17.640 -16.581 -6.338 1.00 95.38 284 SER A O 1
ATOM 2281 N N . ILE A 1 285 ? -17.852 -15.904 -8.467 1.00 94.12 285 ILE A N 1
ATOM 2282 C CA . ILE A 1 285 ? -16.549 -15.211 -8.532 1.00 94.12 285 ILE A CA 1
ATOM 2283 C C . ILE A 1 285 ? -16.456 -14.006 -7.581 1.00 94.12 285 ILE A C 1
ATOM 2285 O O . ILE A 1 285 ? -15.358 -13.535 -7.267 1.00 94.12 285 ILE A O 1
ATOM 2289 N N . ASP A 1 286 ? -17.608 -13.522 -7.113 1.00 95.19 286 ASP A N 1
ATOM 2290 C CA . ASP A 1 286 ? -17.731 -12.440 -6.141 1.00 95.19 286 ASP A CA 1
ATOM 2291 C C . ASP A 1 286 ? -17.405 -12.897 -4.716 1.00 95.19 286 ASP A C 1
ATOM 2293 O O . ASP A 1 286 ? -17.063 -12.070 -3.875 1.00 95.19 286 ASP A O 1
ATOM 2297 N N . ARG A 1 287 ? -17.523 -14.195 -4.425 1.00 97.88 287 ARG A N 1
ATOM 2298 C CA . ARG A 1 287 ? -17.383 -14.764 -3.082 1.00 97.88 287 ARG A CA 1
ATOM 2299 C C . ARG A 1 287 ? -16.153 -15.648 -3.047 1.00 97.88 287 ARG A C 1
ATOM 2301 O O . ARG A 1 287 ? -16.179 -16.785 -3.502 1.00 97.88 287 ARG A O 1
ATOM 2308 N N . GLN A 1 288 ? -15.059 -15.115 -2.524 1.00 98.38 288 GLN A N 1
ATOM 2309 C CA . GLN A 1 288 ? -13.766 -15.792 -2.550 1.00 98.38 288 GLN A CA 1
ATOM 2310 C C . GLN A 1 288 ? -13.377 -16.259 -1.150 1.00 98.38 288 GLN A C 1
ATOM 2312 O O . GLN A 1 288 ? -13.579 -15.540 -0.169 1.00 98.38 288 GLN A O 1
ATOM 2317 N N . LYS A 1 289 ? -12.791 -17.453 -1.063 1.00 98.50 289 LYS A N 1
ATOM 2318 C CA . LYS A 1 289 ? -12.187 -17.982 0.160 1.00 98.50 289 LYS A CA 1
ATOM 2319 C C . LYS A 1 289 ? -10.796 -18.520 -0.150 1.00 98.50 289 LYS A C 1
ATOM 2321 O O . LYS A 1 289 ? -10.678 -19.501 -0.876 1.00 98.50 289 LYS A O 1
ATOM 2326 N N . ALA A 1 290 ? -9.768 -17.903 0.419 1.00 98.56 290 ALA A N 1
ATOM 2327 C CA . ALA A 1 290 ? -8.400 -18.404 0.361 1.00 98.56 290 ALA A CA 1
ATOM 2328 C C . ALA A 1 290 ? -8.029 -19.124 1.664 1.00 98.56 290 ALA A C 1
ATOM 2330 O O . ALA A 1 290 ? -8.444 -18.709 2.753 1.00 98.56 290 ALA A O 1
ATOM 2331 N N . THR A 1 291 ? -7.242 -20.189 1.549 1.00 98.56 291 THR A N 1
ATOM 2332 C CA . THR A 1 291 ? -6.732 -20.983 2.673 1.00 98.56 291 THR A CA 1
ATOM 2333 C C . THR A 1 291 ? -5.209 -20.968 2.660 1.00 98.56 291 THR A C 1
ATOM 2335 O O . THR A 1 291 ? -4.599 -21.074 1.599 1.00 98.56 291 THR A O 1
ATOM 2338 N N . PHE A 1 292 ? -4.606 -20.823 3.839 1.00 98.44 292 PHE A N 1
ATOM 2339 C CA . PHE A 1 292 ? -3.162 -20.719 4.017 1.00 98.44 292 PHE A CA 1
ATOM 2340 C C . PHE A 1 292 ? -2.666 -21.589 5.174 1.00 98.44 292 PHE A C 1
ATOM 2342 O O . PHE A 1 292 ? -3.418 -21.937 6.095 1.00 98.44 292 PHE A O 1
ATOM 2349 N N . ALA A 1 293 ? -1.350 -21.811 5.192 1.00 97.25 293 ALA A N 1
ATOM 2350 C CA . ALA A 1 293 ? -0.621 -22.435 6.292 1.00 97.25 293 ALA A CA 1
ATOM 2351 C C . ALA A 1 293 ? -1.085 -23.867 6.614 1.00 97.25 293 ALA A C 1
ATOM 2353 O O . ALA A 1 293 ? -1.222 -24.228 7.788 1.00 97.25 293 ALA A O 1
ATOM 2354 N N . ASN A 1 294 ? -1.319 -24.680 5.583 1.00 96.06 294 ASN A N 1
ATOM 2355 C CA . ASN A 1 294 ? -1.900 -26.020 5.679 1.00 96.06 294 ASN A CA 1
ATOM 2356 C C . ASN A 1 294 ? -3.250 -26.008 6.418 1.00 96.06 294 ASN A C 1
ATOM 2358 O O . ASN A 1 294 ? -3.468 -26.773 7.360 1.00 96.06 294 ASN A O 1
ATOM 2362 N N . GLY A 1 295 ? -4.137 -25.085 6.039 1.00 96.94 295 GLY A N 1
ATOM 2363 C CA . GLY A 1 295 ? -5.480 -24.966 6.617 1.00 96.94 295 GLY A CA 1
ATOM 2364 C C . GLY A 1 295 ? -5.581 -24.190 7.934 1.00 96.94 295 GLY A C 1
ATOM 2365 O O . GLY A 1 295 ? -6.673 -24.089 8.490 1.00 96.94 295 GLY A O 1
ATOM 2366 N N . LYS A 1 296 ? -4.481 -23.633 8.455 1.00 98.06 296 LYS A N 1
ATOM 2367 C CA . LYS A 1 296 ? -4.471 -22.910 9.745 1.00 98.06 296 LYS A CA 1
ATOM 2368 C C . LYS A 1 296 ? -4.882 -21.443 9.641 1.00 98.06 296 LYS A C 1
ATOM 2370 O O . LYS A 1 296 ? -5.087 -20.801 10.672 1.00 98.06 296 LYS A O 1
ATOM 2375 N N . ALA A 1 297 ? -4.972 -20.898 8.434 1.00 98.56 297 ALA A N 1
ATOM 2376 C CA . ALA A 1 297 ? -5.447 -19.545 8.202 1.00 98.56 297 ALA A CA 1
ATOM 2377 C C . ALA A 1 297 ? -6.421 -19.493 7.024 1.00 98.56 297 ALA A C 1
ATOM 2379 O O . ALA A 1 297 ? -6.301 -20.246 6.059 1.00 98.56 297 ALA A O 1
ATOM 2380 N N . THR A 1 298 ? -7.396 -18.591 7.108 1.00 98.56 298 THR A N 1
ATOM 2381 C CA . THR A 1 298 ? -8.426 -18.412 6.077 1.00 98.56 298 THR A CA 1
ATOM 2382 C C . THR A 1 298 ? -8.706 -16.942 5.839 1.00 98.56 298 THR A C 1
ATOM 2384 O O . THR A 1 298 ? -8.759 -16.165 6.796 1.00 98.56 298 THR A O 1
ATOM 2387 N N . VAL A 1 299 ? -8.977 -16.583 4.588 1.00 98.75 299 VAL A N 1
ATOM 2388 C CA . VAL A 1 299 ? -9.432 -15.251 4.192 1.00 98.75 299 VAL A CA 1
ATOM 2389 C C . VAL A 1 299 ? -10.712 -15.385 3.380 1.00 98.75 299 VAL A C 1
ATOM 2391 O O . VAL A 1 299 ? -10.703 -15.963 2.299 1.00 98.75 299 VAL A O 1
ATOM 2394 N N . TRP A 1 300 ? -11.808 -14.841 3.898 1.00 98.81 300 TRP A N 1
ATOM 2395 C CA . TRP A 1 300 ? -13.080 -14.703 3.191 1.00 98.81 300 TRP A CA 1
ATOM 2396 C C . TRP A 1 300 ? -13.167 -13.296 2.616 1.00 98.81 300 TRP A C 1
ATOM 2398 O O . TRP A 1 300 ? -12.906 -12.345 3.346 1.00 98.81 300 TRP A O 1
ATOM 2408 N N . ALA A 1 301 ? -13.538 -13.149 1.349 1.00 98.38 301 ALA A N 1
ATOM 2409 C CA . ALA A 1 301 ? -13.614 -11.862 0.667 1.00 98.38 301 ALA A CA 1
ATOM 2410 C C . ALA A 1 301 ? -14.897 -11.756 -0.163 1.00 98.38 301 ALA A C 1
ATOM 2412 O O . ALA A 1 301 ? -15.163 -12.595 -1.025 1.00 98.38 301 ALA A O 1
ATOM 2413 N N . ASN A 1 302 ? -15.668 -10.695 0.072 1.00 97.75 302 ASN A N 1
ATOM 2414 C CA . ASN A 1 302 ? -16.820 -10.339 -0.746 1.00 97.75 302 ASN A CA 1
ATOM 2415 C C . ASN A 1 302 ? -16.420 -9.248 -1.739 1.00 97.75 302 ASN A C 1
ATOM 2417 O O . ASN A 1 302 ? -16.095 -8.137 -1.345 1.00 97.75 302 ASN A O 1
ATOM 2421 N N . ARG A 1 303 ? -16.469 -9.531 -3.035 1.00 93.44 303 ARG A N 1
ATOM 2422 C CA . ARG A 1 303 ? -16.277 -8.549 -4.110 1.00 93.44 303 ARG A CA 1
ATOM 2423 C C . ARG A 1 303 ? -17.576 -8.194 -4.840 1.00 93.44 303 ARG A C 1
ATOM 2425 O O . ARG A 1 303 ? -17.566 -7.318 -5.708 1.00 93.44 303 ARG A O 1
ATOM 2432 N N . GLY A 1 304 ? -18.674 -8.855 -4.483 1.00 91.50 304 GLY A N 1
ATOM 2433 C CA . GLY A 1 304 ? -20.002 -8.622 -5.032 1.00 91.50 304 GLY A CA 1
ATOM 2434 C C . GLY A 1 304 ? -20.660 -7.386 -4.432 1.00 91.50 304 GLY A C 1
ATOM 2435 O O . GLY A 1 304 ? -20.282 -6.907 -3.367 1.00 91.50 304 GLY A O 1
ATOM 2436 N N . LYS A 1 305 ? -21.669 -6.860 -5.130 1.00 88.56 305 LYS A N 1
ATOM 2437 C CA . LYS A 1 305 ? -22.402 -5.653 -4.703 1.00 88.56 305 LYS A CA 1
ATOM 2438 C C . LYS A 1 305 ? -23.243 -5.877 -3.445 1.00 88.56 305 LYS A C 1
ATOM 2440 O O . LYS A 1 305 ? -23.448 -4.950 -2.670 1.00 88.56 305 LYS A O 1
ATOM 2445 N N . MET A 1 306 ? -23.751 -7.093 -3.265 1.00 92.25 306 MET A N 1
ATOM 2446 C CA . MET A 1 306 ? -24.641 -7.425 -2.156 1.00 92.25 306 MET A CA 1
ATOM 2447 C C . MET A 1 306 ? -23.840 -7.889 -0.935 1.00 92.25 306 MET A C 1
ATOM 2449 O O . MET A 1 306 ? -22.859 -8.619 -1.110 1.00 92.25 306 MET A O 1
ATOM 2453 N N . PRO A 1 307 ? -24.258 -7.528 0.293 1.00 95.38 307 PRO A N 1
ATOM 2454 C CA . PRO A 1 307 ? -23.688 -8.102 1.505 1.00 95.38 307 PRO A CA 1
ATOM 2455 C C . PRO A 1 307 ? -23.751 -9.635 1.500 1.00 95.38 307 PRO A C 1
ATOM 2457 O O . PRO A 1 307 ? -24.716 -10.228 1.013 1.00 95.38 307 PRO A O 1
ATOM 2460 N N . TRP A 1 308 ? -22.722 -10.276 2.051 1.00 97.88 308 TRP A N 1
ATOM 2461 C CA . TRP A 1 308 ? -22.590 -11.729 2.109 1.00 97.88 308 TRP A CA 1
ATOM 2462 C C . TRP A 1 308 ? -22.383 -12.201 3.547 1.00 97.88 308 TRP A C 1
ATOM 2464 O O . TRP A 1 308 ? -21.356 -11.925 4.165 1.00 97.88 308 TRP A O 1
ATOM 2474 N N . THR A 1 309 ? -23.362 -12.923 4.081 1.00 97.62 309 THR A N 1
ATOM 2475 C CA . THR A 1 309 ? -23.290 -13.547 5.405 1.00 97.62 309 THR A CA 1
ATOM 2476 C C . THR A 1 309 ? -22.548 -14.879 5.310 1.00 97.62 309 THR A C 1
ATOM 2478 O O . THR A 1 309 ? -23.040 -15.816 4.686 1.00 97.62 309 THR A O 1
ATOM 2481 N N . ILE A 1 310 ? -21.355 -14.956 5.909 1.00 97.06 310 ILE A N 1
ATOM 2482 C CA . ILE A 1 310 ? -20.491 -16.154 5.867 1.00 97.06 310 ILE A CA 1
ATOM 2483 C C . ILE A 1 310 ? -20.719 -17.092 7.061 1.00 97.06 310 ILE A C 1
ATOM 2485 O O . ILE A 1 310 ? -20.348 -18.261 7.015 1.00 97.06 310 ILE A O 1
ATOM 2489 N N . ASN A 1 311 ? -21.313 -16.575 8.137 1.00 94.19 311 ASN A N 1
ATOM 2490 C CA . ASN A 1 311 ? -21.780 -17.296 9.323 1.00 94.19 311 ASN A CA 1
ATOM 2491 C C . ASN A 1 311 ? -22.798 -16.402 10.078 1.00 94.19 311 ASN A C 1
ATOM 2493 O O . ASN A 1 311 ? -22.915 -15.228 9.715 1.00 94.19 311 ASN A O 1
ATOM 2497 N N . PRO A 1 312 ? -23.524 -16.905 11.099 1.00 91.88 312 PRO A N 1
ATOM 2498 C CA . PRO A 1 312 ? -24.571 -16.139 11.790 1.00 91.88 312 PRO A CA 1
ATOM 2499 C C . PRO A 1 312 ? -24.137 -14.769 12.332 1.00 91.88 312 PRO A C 1
ATOM 2501 O O . PRO A 1 312 ? -24.951 -13.850 12.367 1.00 91.88 312 PRO A O 1
ATOM 2504 N N . ASP A 1 313 ? -22.859 -14.615 12.685 1.00 90.50 313 ASP A N 1
ATOM 2505 C CA . ASP A 1 313 ? -22.332 -13.418 13.349 1.00 90.50 313 ASP A CA 1
ATOM 2506 C C . ASP A 1 313 ? -21.550 -12.494 12.402 1.00 90.50 313 ASP A C 1
ATOM 2508 O O . ASP A 1 313 ? -21.147 -11.398 12.785 1.00 90.50 313 ASP A O 1
ATOM 2512 N N . THR A 1 314 ? -21.293 -12.921 11.159 1.00 96.50 314 THR A N 1
ATOM 2513 C CA . THR A 1 314 ? -20.410 -12.202 10.233 1.00 96.50 314 THR A CA 1
ATOM 2514 C C . THR A 1 314 ? -21.065 -11.982 8.880 1.00 96.50 314 THR A C 1
ATOM 2516 O O . THR A 1 314 ? -21.242 -12.908 8.084 1.00 96.50 314 THR A O 1
ATOM 2519 N N . THR A 1 315 ? -21.322 -10.711 8.576 1.00 98.19 315 THR A N 1
ATOM 2520 C CA . THR A 1 315 ? -21.740 -10.252 7.249 1.00 98.19 315 THR A CA 1
ATOM 2521 C C . THR A 1 315 ? -20.662 -9.364 6.638 1.00 98.19 315 THR A C 1
ATOM 2523 O O . THR A 1 315 ? -20.230 -8.387 7.245 1.00 98.19 315 THR A O 1
ATOM 2526 N N . LEU A 1 316 ? -20.224 -9.703 5.428 1.00 98.38 316 LEU A N 1
ATOM 2527 C CA . LEU A 1 316 ? -19.236 -8.959 4.657 1.00 98.38 316 LEU A CA 1
ATOM 2528 C C . LEU A 1 316 ? -19.956 -7.985 3.707 1.00 98.38 316 LEU A C 1
ATOM 2530 O O . LEU A 1 316 ? -20.683 -8.455 2.828 1.00 98.38 316 LEU A O 1
ATOM 2534 N N . PRO A 1 317 ? -19.772 -6.655 3.820 1.00 95.56 317 PRO A N 1
ATOM 2535 C CA . PRO A 1 317 ? -20.281 -5.708 2.825 1.00 95.56 317 PRO A CA 1
ATOM 2536 C C . PRO A 1 317 ? -19.560 -5.902 1.480 1.00 95.56 317 PRO A C 1
ATOM 2538 O O . PRO A 1 317 ? -18.641 -6.717 1.377 1.00 95.56 317 PRO A O 1
ATOM 2541 N N . GLN A 1 318 ? -19.938 -5.148 0.444 1.00 93.44 318 GLN A N 1
ATOM 2542 C CA . GLN A 1 318 ? -19.130 -5.097 -0.777 1.00 93.44 318 GLN A CA 1
ATOM 2543 C C . GLN A 1 318 ? -17.690 -4.696 -0.427 1.00 93.44 318 GLN A C 1
ATOM 2545 O O . GLN A 1 318 ? -17.464 -3.698 0.252 1.00 93.44 318 GLN A O 1
ATOM 2550 N N . PHE A 1 319 ? -16.726 -5.486 -0.897 1.00 94.38 319 PHE A N 1
ATOM 2551 C CA . PHE A 1 319 ? -15.305 -5.382 -0.558 1.00 94.38 319 PHE A CA 1
ATOM 2552 C C . PHE A 1 319 ? -14.975 -5.604 0.921 1.00 94.38 319 PHE A C 1
ATOM 2554 O O . PHE A 1 319 ? -13.884 -5.250 1.358 1.00 94.38 319 PHE A O 1
ATOM 2561 N N . GLY A 1 320 ? -15.877 -6.221 1.681 1.00 97.44 320 GLY A N 1
ATOM 2562 C CA . GLY A 1 320 ? -15.603 -6.718 3.021 1.00 97.44 320 GLY A CA 1
ATOM 2563 C C . GLY A 1 320 ? -14.774 -7.998 3.006 1.00 97.44 320 GLY A C 1
ATOM 2564 O O . GLY A 1 320 ? -14.825 -8.780 2.052 1.00 97.44 320 GLY A O 1
ATOM 2565 N N . PHE A 1 321 ? -14.042 -8.237 4.090 1.00 98.75 321 PHE A N 1
ATOM 2566 C CA . PHE A 1 321 ? -13.279 -9.466 4.278 1.00 98.75 321 PHE A CA 1
ATOM 2567 C C . PHE A 1 321 ? -13.246 -9.902 5.745 1.00 98.75 321 PHE A C 1
ATOM 2569 O O . PHE A 1 321 ? -13.410 -9.083 6.647 1.00 98.75 321 PHE A O 1
ATOM 2576 N N . LEU A 1 322 ? -12.973 -11.185 5.979 1.00 98.75 322 LEU A N 1
ATOM 2577 C CA . LEU A 1 322 ? -12.567 -11.724 7.277 1.00 98.75 322 LEU A CA 1
ATOM 2578 C C . LEU A 1 322 ? -11.317 -12.585 7.083 1.00 98.75 322 LEU A C 1
ATOM 2580 O O . LEU A 1 322 ? -11.386 -13.660 6.490 1.00 98.75 322 LEU A O 1
ATOM 2584 N N . ALA A 1 323 ? -10.189 -12.125 7.617 1.00 98.81 323 ALA A N 1
ATOM 2585 C CA . ALA A 1 323 ? -8.939 -12.864 7.688 1.00 98.81 323 ALA A CA 1
ATOM 2586 C C . ALA A 1 323 ? -8.732 -13.382 9.114 1.00 98.81 323 ALA A C 1
ATOM 2588 O O . ALA A 1 323 ? -8.813 -12.623 10.080 1.00 98.81 323 ALA A O 1
ATOM 2589 N N . SER A 1 324 ? -8.471 -14.679 9.247 1.00 98.38 324 SER A N 1
ATOM 2590 C CA . SER A 1 324 ? -8.192 -15.335 10.525 1.00 98.38 324 SER A CA 1
ATOM 2591 C C . SER A 1 324 ? -6.921 -16.160 10.416 1.00 98.38 324 SER A C 1
ATOM 2593 O O . SER A 1 324 ? -6.779 -16.967 9.499 1.00 98.38 324 SER A O 1
ATOM 2595 N N . THR A 1 325 ? -6.015 -15.960 11.363 1.00 98.44 325 THR A N 1
ATOM 2596 C CA . THR A 1 325 ? -4.784 -16.730 11.556 1.00 98.44 325 THR A CA 1
ATOM 2597 C C . THR A 1 325 ? -4.768 -17.265 12.994 1.00 98.44 325 THR A C 1
ATOM 2599 O O . THR A 1 325 ? -5.609 -16.856 13.801 1.00 98.44 325 THR A O 1
ATOM 2602 N N . PRO A 1 326 ? -3.826 -18.149 13.370 1.00 97.44 326 PRO A N 1
ATOM 2603 C CA . PRO A 1 326 ? -3.743 -18.653 14.742 1.00 97.44 326 PRO A CA 1
ATOM 2604 C C . PRO A 1 326 ? -3.602 -17.557 15.808 1.00 97.44 326 PRO A C 1
ATOM 2606 O O . PRO A 1 326 ? -4.072 -17.732 16.926 1.00 97.44 326 PRO A O 1
ATOM 2609 N N . ASN A 1 327 ? -2.976 -16.427 15.459 1.00 95.38 327 ASN A N 1
ATOM 2610 C CA . ASN A 1 327 ? -2.596 -15.386 16.419 1.00 95.38 327 ASN A CA 1
ATOM 2611 C C . ASN A 1 327 ? -3.208 -14.011 16.114 1.00 95.38 327 ASN A C 1
ATOM 2613 O O . ASN A 1 327 ? -2.981 -13.068 16.872 1.00 95.38 327 ASN A O 1
ATOM 2617 N N . ALA A 1 328 ? -3.936 -13.861 15.006 1.00 97.94 328 ALA A N 1
ATOM 2618 C CA . ALA A 1 328 ? -4.495 -12.581 14.600 1.00 97.94 328 ALA A CA 1
ATOM 2619 C C . ALA A 1 328 ? -5.805 -12.736 13.822 1.00 97.94 328 ALA A C 1
ATOM 2621 O O . ALA A 1 328 ? -6.032 -13.717 13.112 1.00 97.94 328 ALA A O 1
ATOM 2622 N N . LYS A 1 329 ? -6.652 -11.714 13.913 1.00 98.19 329 LYS A N 1
ATOM 2623 C CA . LYS A 1 329 ? -7.830 -11.532 13.064 1.00 98.19 329 LYS A CA 1
ATOM 2624 C C . LYS A 1 329 ? -7.828 -10.123 12.495 1.00 98.19 329 LYS A C 1
ATOM 2626 O O . LYS A 1 329 ? -7.428 -9.191 13.182 1.00 98.19 329 LYS A O 1
ATOM 2631 N N . ALA A 1 330 ? -8.313 -9.966 11.274 1.00 98.69 330 ALA A N 1
ATOM 2632 C CA . ALA A 1 330 ? -8.578 -8.668 10.667 1.00 98.69 330 ALA A CA 1
ATOM 2633 C C . ALA A 1 330 ? -9.843 -8.764 9.829 1.00 98.69 330 ALA A C 1
ATOM 2635 O O . ALA A 1 330 ? -10.063 -9.775 9.158 1.00 98.69 330 ALA A O 1
ATOM 2636 N N . ALA A 1 331 ? -10.676 -7.733 9.866 1.00 98.44 331 ALA A N 1
ATOM 2637 C CA . ALA A 1 331 ? -11.955 -7.784 9.192 1.00 98.44 331 ALA A CA 1
ATOM 2638 C C . ALA A 1 331 ? -12.440 -6.410 8.736 1.00 98.44 331 ALA A C 1
ATOM 2640 O O . ALA A 1 331 ? -12.227 -5.400 9.407 1.00 98.44 331 ALA A O 1
ATOM 2641 N N . ILE A 1 332 ? -13.155 -6.417 7.614 1.00 98.25 332 ILE A N 1
ATOM 2642 C CA . ILE A 1 332 ? -14.093 -5.377 7.202 1.00 98.25 332 ILE A CA 1
ATOM 2643 C C . ILE A 1 332 ? -15.459 -6.050 7.107 1.00 98.25 332 ILE A C 1
ATOM 2645 O O . ILE A 1 332 ? -15.694 -6.871 6.218 1.00 98.25 332 ILE A O 1
ATOM 2649 N N . VAL A 1 333 ? -16.350 -5.712 8.033 1.00 97.81 333 VAL A N 1
ATOM 2650 C CA . VAL A 1 333 ? -17.657 -6.359 8.215 1.00 97.81 333 VAL A CA 1
ATOM 2651 C C . VAL A 1 333 ? -18.761 -5.317 8.297 1.00 97.81 333 VAL A C 1
ATOM 2653 O O . VAL A 1 333 ? -18.504 -4.115 8.364 1.00 97.81 333 VAL A O 1
ATOM 2656 N N . GLN A 1 334 ? -20.001 -5.782 8.279 1.00 94.75 334 GLN A N 1
ATOM 2657 C CA . GLN A 1 334 ? -21.189 -4.971 8.463 1.00 94.75 334 GLN A CA 1
ATOM 2658 C C . GLN A 1 334 ? -21.785 -5.253 9.845 1.00 94.75 334 GLN A C 1
ATOM 2660 O O . GLN A 1 334 ? -22.176 -6.383 10.125 1.00 94.75 334 GLN A O 1
ATOM 2665 N N . ILE A 1 335 ? -21.886 -4.220 10.684 1.00 92.00 335 ILE A N 1
ATOM 2666 C CA . ILE A 1 335 ? -22.569 -4.256 11.986 1.00 92.00 335 ILE A CA 1
ATOM 2667 C C . ILE A 1 335 ? -23.692 -3.221 11.938 1.00 92.00 335 ILE A C 1
ATOM 2669 O O . ILE A 1 335 ? -23.451 -2.064 11.599 1.00 92.00 335 ILE A O 1
ATOM 2673 N N . ASN A 1 336 ? -24.930 -3.628 12.233 1.00 85.75 336 ASN A N 1
ATOM 2674 C CA . ASN A 1 336 ? -26.115 -2.755 12.186 1.00 85.75 336 ASN A CA 1
ATOM 2675 C C . ASN A 1 336 ? -26.262 -1.984 10.858 1.00 85.75 336 ASN A C 1
ATOM 2677 O O . ASN A 1 336 ? -26.588 -0.801 10.845 1.00 85.75 336 ASN A O 1
ATOM 2681 N N . GLY A 1 337 ? -25.963 -2.628 9.725 1.00 83.50 337 GLY A N 1
ATOM 2682 C CA . GLY A 1 337 ? -26.025 -1.971 8.413 1.00 83.50 337 GLY A CA 1
ATOM 2683 C C . GLY A 1 337 ? -24.805 -1.115 8.053 1.00 83.50 337 GLY A C 1
ATOM 2684 O O . GLY A 1 337 ? -24.648 -0.753 6.891 1.00 83.50 337 GLY A O 1
ATOM 2685 N N . LYS A 1 338 ? -23.912 -0.828 9.007 1.00 85.00 338 LYS A N 1
ATOM 2686 C CA . LYS A 1 338 ? -22.734 0.021 8.814 1.00 85.00 338 LYS A CA 1
ATOM 2687 C C . LYS A 1 338 ? -21.484 -0.819 8.574 1.00 85.00 338 LYS A C 1
ATOM 2689 O O . LYS A 1 338 ? -21.210 -1.758 9.317 1.00 85.00 338 LYS A O 1
ATOM 2694 N N . SER A 1 339 ? -20.699 -0.460 7.558 1.00 89.62 339 SER A N 1
ATOM 2695 C CA . SER A 1 339 ? -19.374 -1.052 7.362 1.00 89.62 339 SER A CA 1
ATOM 2696 C C . SER A 1 339 ? -18.401 -0.534 8.423 1.00 89.62 339 SER A C 1
ATOM 2698 O O . SER A 1 339 ? -18.303 0.672 8.648 1.00 89.62 339 SER A O 1
ATOM 2700 N N . VAL A 1 340 ? -17.684 -1.447 9.066 1.00 93.94 340 VAL A N 1
ATOM 2701 C CA . VAL A 1 340 ? -16.672 -1.168 10.089 1.00 93.94 340 VAL A CA 1
ATOM 2702 C C . VAL A 1 340 ? -15.448 -2.038 9.843 1.00 93.94 340 VAL A C 1
ATOM 2704 O O . VAL A 1 340 ? -15.540 -3.071 9.176 1.00 93.94 340 VAL A O 1
ATOM 2707 N N . ALA A 1 341 ? -14.298 -1.628 10.372 1.00 96.88 341 ALA A N 1
ATOM 2708 C CA . ALA A 1 341 ? -13.079 -2.424 10.307 1.00 96.88 341 ALA A CA 1
ATOM 2709 C C . ALA A 1 341 ? -12.507 -2.669 11.703 1.00 96.88 341 ALA A C 1
ATOM 2711 O O . ALA A 1 341 ? -12.620 -1.819 12.585 1.00 96.88 341 ALA A O 1
ATOM 2712 N N . TYR A 1 342 ? -11.881 -3.822 11.903 1.00 98.12 342 TYR A N 1
ATOM 2713 C CA . TYR A 1 342 ? -11.135 -4.108 13.123 1.00 98.12 342 TYR A CA 1
ATOM 2714 C C . TYR A 1 342 ? -9.998 -5.092 12.859 1.00 98.12 342 TYR A C 1
ATOM 2716 O O . TYR A 1 342 ? -10.039 -5.873 11.908 1.00 98.12 342 TYR A O 1
ATOM 2724 N N . ALA A 1 343 ? -8.994 -5.074 13.728 1.00 98.44 343 ALA A N 1
ATOM 2725 C CA . ALA A 1 343 ? -7.967 -6.105 13.799 1.00 98.44 343 ALA A CA 1
ATOM 2726 C C . ALA A 1 343 ? -7.653 -6.431 15.256 1.00 98.44 343 ALA A C 1
ATOM 2728 O O . ALA A 1 343 ? -7.714 -5.557 16.115 1.00 98.44 343 ALA A O 1
ATOM 2729 N N . MET A 1 344 ? -7.346 -7.689 15.549 1.00 97.50 344 MET A N 1
ATOM 2730 C CA . MET A 1 344 ? -7.141 -8.177 16.909 1.00 97.50 344 MET A CA 1
ATOM 2731 C C . MET A 1 344 ? -5.974 -9.155 16.956 1.00 97.50 344 MET A C 1
ATOM 2733 O O . MET A 1 344 ? -5.868 -10.051 16.121 1.00 97.50 344 MET A O 1
ATOM 2737 N N . THR A 1 345 ? -5.149 -9.009 17.984 1.00 96.62 345 THR A N 1
ATOM 2738 C CA . THR A 1 345 ? -4.132 -9.961 18.443 1.00 96.62 345 THR A CA 1
ATOM 2739 C C . THR A 1 345 ? -4.293 -10.127 19.961 1.00 96.62 345 THR A C 1
ATOM 2741 O O . THR A 1 345 ? -5.016 -9.339 20.574 1.00 96.62 345 THR A O 1
ATOM 2744 N N . PRO A 1 346 ? -3.616 -11.087 20.621 1.00 92.88 346 PRO A N 1
ATOM 2745 C CA . PRO A 1 346 ? -3.695 -11.227 22.079 1.00 92.88 346 PRO A CA 1
ATOM 2746 C C . PRO A 1 346 ? -3.353 -9.951 22.865 1.00 92.88 346 PRO A C 1
ATOM 2748 O O . PRO A 1 346 ? -3.844 -9.766 23.972 1.00 92.88 346 PRO A O 1
ATOM 2751 N N . ASN A 1 347 ? -2.529 -9.067 22.288 1.00 93.94 347 ASN A N 1
ATOM 2752 C CA . ASN A 1 347 ? -2.016 -7.872 22.962 1.00 93.94 347 ASN A CA 1
ATOM 2753 C C . ASN A 1 347 ? -2.461 -6.559 22.309 1.00 93.94 347 ASN A C 1
ATOM 2755 O O . ASN A 1 347 ? -2.036 -5.490 22.744 1.00 93.94 347 ASN A O 1
ATOM 2759 N N . SER A 1 348 ? -3.267 -6.587 21.246 1.00 96.25 348 SER A N 1
ATOM 2760 C CA . SER A 1 348 ? -3.733 -5.347 20.630 1.00 96.25 348 SER A CA 1
ATOM 2761 C C . SER A 1 348 ? -5.066 -5.498 19.923 1.00 96.25 348 SER A C 1
ATOM 2763 O O . SER A 1 348 ? -5.388 -6.554 19.390 1.00 96.25 348 SER A O 1
ATOM 2765 N N . THR A 1 349 ? -5.836 -4.420 19.898 1.00 97.25 349 THR A N 1
ATOM 2766 C CA . THR A 1 349 ? -7.089 -4.336 19.158 1.00 97.25 349 THR A CA 1
ATOM 2767 C C . THR A 1 349 ? -7.176 -2.993 18.455 1.00 97.25 349 THR A C 1
ATOM 2769 O O . THR A 1 349 ? -7.127 -1.946 19.089 1.00 97.25 349 THR A O 1
ATOM 2772 N N . TYR A 1 350 ? -7.293 -3.017 17.137 1.00 97.94 350 TYR A N 1
ATOM 2773 C CA . TYR A 1 350 ? -7.614 -1.867 16.308 1.00 97.94 350 TYR A CA 1
ATOM 2774 C C . TYR A 1 350 ? -9.102 -1.880 15.973 1.00 97.94 350 TYR A C 1
ATOM 2776 O O . TYR A 1 350 ? -9.637 -2.923 15.599 1.00 97.94 350 TYR A O 1
ATOM 2784 N N . ILE A 1 351 ? -9.747 -0.721 16.073 1.00 97.19 351 ILE A N 1
ATOM 2785 C CA . ILE A 1 351 ? -11.147 -0.516 15.706 1.00 97.19 351 ILE A CA 1
ATOM 2786 C C . ILE A 1 351 ? -11.268 0.732 14.843 1.00 97.19 351 ILE A C 1
ATOM 2788 O O . ILE A 1 351 ? -10.688 1.774 15.149 1.00 97.19 351 ILE A O 1
ATOM 2792 N N . ASP A 1 352 ? -12.082 0.629 13.797 1.00 94.12 352 ASP A N 1
ATOM 2793 C CA . ASP A 1 352 ? -12.506 1.735 12.958 1.00 94.12 352 ASP A CA 1
ATOM 2794 C C . ASP A 1 352 ? -14.008 1.685 12.692 1.00 94.12 352 ASP A C 1
ATOM 2796 O O . ASP A 1 352 ? -14.506 0.918 11.862 1.00 94.12 352 ASP A O 1
ATOM 2800 N N . THR A 1 353 ? -14.732 2.569 13.372 1.00 91.31 353 THR A N 1
ATOM 2801 C CA . THR A 1 353 ? -16.160 2.800 13.122 1.00 91.31 353 THR A CA 1
ATOM 2802 C C . THR A 1 353 ? -16.412 3.682 11.900 1.00 91.31 353 THR A C 1
ATOM 2804 O O . THR A 1 353 ? -17.566 3.988 11.601 1.00 91.31 353 THR A O 1
ATOM 2807 N N . ARG A 1 354 ? -15.353 4.093 11.188 1.00 83.81 354 ARG A N 1
ATOM 2808 C CA . ARG A 1 354 ? -15.388 4.979 10.019 1.00 83.81 354 ARG A CA 1
ATOM 2809 C C . ARG A 1 354 ? -16.104 6.307 10.304 1.00 83.81 354 ARG A C 1
ATOM 2811 O O . ARG A 1 354 ? -17.026 6.664 9.565 1.00 83.81 354 ARG A O 1
ATOM 2818 N N . PRO A 1 355 ? -15.737 7.031 11.380 1.00 74.62 355 PRO A N 1
ATOM 2819 C CA . PRO A 1 355 ? -16.303 8.346 11.630 1.00 74.62 355 PRO A CA 1
ATOM 2820 C C . PRO A 1 355 ? -15.867 9.313 10.526 1.00 74.62 355 PRO A C 1
ATOM 2822 O O . PRO A 1 355 ? -14.854 9.108 9.846 1.00 74.62 355 PRO A O 1
ATOM 2825 N N . THR A 1 356 ? -16.602 10.411 10.368 1.00 67.00 356 THR A N 1
ATOM 2826 C CA . THR A 1 356 ? -16.117 11.528 9.557 1.00 67.00 356 THR A CA 1
ATOM 2827 C C . THR A 1 356 ? -14.845 12.069 10.199 1.00 67.00 356 THR A C 1
ATOM 2829 O O . THR A 1 356 ? -14.870 12.613 11.301 1.00 67.00 356 THR A O 1
ATOM 2832 N N . ARG A 1 357 ? -13.708 11.854 9.530 1.00 66.06 357 ARG A N 1
ATOM 2833 C CA . ARG A 1 357 ? -12.403 12.260 10.049 1.00 66.06 357 ARG A CA 1
ATOM 2834 C C . ARG A 1 357 ? -12.231 13.769 9.925 1.00 66.06 357 ARG A C 1
ATOM 2836 O O . ARG A 1 357 ? -12.480 14.352 8.871 1.00 66.06 357 ARG A O 1
ATOM 2843 N N . ILE A 1 358 ? -11.725 14.358 10.995 1.00 59.78 358 ILE A N 1
ATOM 2844 C CA . ILE A 1 358 ? -11.105 15.677 11.015 1.00 59.78 358 ILE A CA 1
ATOM 2845 C C . ILE A 1 358 ? -9.679 15.484 10.480 1.00 59.78 358 ILE A C 1
ATOM 2847 O O . ILE A 1 358 ? -9.080 14.440 10.702 1.00 59.78 358 ILE A O 1
ATOM 2851 N N . ASN A 1 359 ? -9.079 16.416 9.748 1.00 50.94 359 ASN A N 1
ATOM 2852 C CA . ASN A 1 359 ? -7.688 16.196 9.319 1.00 50.94 359 ASN A CA 1
ATOM 2853 C C . ASN A 1 359 ? -6.728 16.210 10.501 1.00 50.94 359 ASN A C 1
ATOM 2855 O O . ASN A 1 359 ? -6.651 17.239 11.176 1.00 50.94 359 ASN A O 1
ATOM 2859 N N . PRO A 1 360 ? -5.908 15.167 10.684 1.00 44.00 360 PRO A N 1
ATOM 2860 C CA . PRO A 1 360 ? -4.832 15.210 11.665 1.00 44.00 360 PRO A CA 1
ATOM 2861 C C . PRO A 1 360 ? -3.786 16.275 11.364 1.00 44.00 360 PRO A C 1
ATOM 2863 O O . PRO A 1 360 ? -3.345 16.984 12.261 1.00 44.00 360 PRO A O 1
ATOM 2866 N N . TYR A 1 361 ? -3.441 16.460 10.088 1.00 43.94 361 TYR A N 1
ATOM 2867 C CA . TYR A 1 361 ? -2.612 17.580 9.673 1.00 43.94 361 TYR A CA 1
ATOM 2868 C C . TYR A 1 361 ? -3.323 18.889 9.850 1.00 43.94 361 TYR A C 1
ATOM 2870 O O . TYR A 1 361 ? -2.632 19.876 9.850 1.00 43.94 361 TYR A O 1
ATOM 2878 N N . GLY A 1 362 ? -4.636 18.932 10.048 1.00 40.38 362 GLY A N 1
ATOM 2879 C CA . GLY A 1 362 ? -5.357 20.152 10.371 1.00 40.38 362 GLY A CA 1
ATOM 2880 C C . GLY A 1 362 ? -5.044 20.762 11.723 1.00 40.38 362 GLY A C 1
ATOM 2881 O O . GLY A 1 362 ? -5.337 21.935 11.935 1.00 40.38 362 GLY A O 1
ATOM 2882 N N . LEU A 1 363 ? -4.373 20.008 12.592 1.00 40.81 363 LEU A N 1
ATOM 2883 C CA . LEU A 1 363 ? -3.735 20.556 13.784 1.00 40.81 363 LEU A CA 1
ATOM 2884 C C . LEU A 1 363 ? -2.448 21.340 13.433 1.00 40.81 363 LEU A C 1
ATOM 2886 O O . LEU A 1 363 ? -2.077 22.249 14.165 1.00 40.81 363 LEU A O 1
ATOM 2890 N N . ALA A 1 364 ? -1.816 21.076 12.277 1.00 38.34 364 ALA A N 1
ATOM 2891 C CA . ALA A 1 364 ? -0.652 21.808 11.740 1.00 38.34 364 ALA A CA 1
ATOM 2892 C C . ALA A 1 364 ? -0.940 22.627 10.452 1.00 38.34 364 ALA A C 1
ATOM 2894 O O . ALA A 1 364 ? -0.161 23.489 10.034 1.00 38.34 364 ALA A O 1
ATOM 2895 N N . CYS A 1 365 ? -2.060 22.362 9.790 1.00 46.91 365 CYS A N 1
ATOM 2896 C CA . CYS A 1 365 ? -2.500 22.891 8.517 1.00 46.91 365 CYS A CA 1
ATOM 2897 C C . CYS A 1 365 ? -3.590 23.883 8.851 1.00 46.91 365 CYS A C 1
ATOM 2899 O O . CYS A 1 365 ? -4.619 23.578 9.447 1.00 46.91 365 CYS A O 1
ATOM 2901 N N . SER A 1 366 ? -3.309 25.125 8.519 1.00 53.16 366 SER A N 1
ATOM 2902 C CA . SER A 1 366 ? -4.048 26.243 9.056 1.00 53.16 366 SER A CA 1
ATOM 2903 C C . SER A 1 366 ? -5.398 26.456 8.375 1.00 53.16 366 SER A C 1
ATOM 2905 O O . SER A 1 366 ? -5.891 27.565 8.482 1.00 53.16 366 SER A O 1
ATOM 2907 N N . PHE A 1 367 ? -5.964 25.483 7.644 1.00 65.31 367 PHE A N 1
ATOM 2908 C CA . PHE A 1 367 ? -7.160 25.675 6.808 1.00 65.31 367 PHE A CA 1
ATOM 2909 C C . PHE A 1 367 ? -8.154 24.510 6.921 1.00 65.31 367 PHE A C 1
ATOM 2911 O O . PHE A 1 367 ? -8.113 23.540 6.163 1.00 65.31 367 PHE A O 1
ATOM 2918 N N . GLY A 1 368 ? -9.077 24.624 7.869 1.00 65.62 368 GLY A N 1
ATOM 2919 C CA . GLY A 1 368 ? -10.221 23.744 8.076 1.00 65.62 368 GLY A CA 1
ATOM 2920 C C . GLY A 1 368 ? -11.356 23.987 7.089 1.00 65.62 368 GLY A C 1
ATOM 2921 O O . GLY A 1 368 ? -11.595 25.130 6.700 1.00 65.62 368 GLY A O 1
ATOM 2922 N N . ALA A 1 369 ? -12.057 22.917 6.704 1.00 72.88 369 ALA A N 1
ATOM 2923 C CA . ALA A 1 369 ? -13.335 23.021 6.009 1.00 72.88 369 ALA A CA 1
ATOM 2924 C C . ALA A 1 369 ? -14.232 21.811 6.317 1.00 72.88 369 ALA A C 1
ATOM 2926 O O . ALA A 1 369 ? -13.818 20.668 6.108 1.00 72.88 369 ALA A O 1
ATOM 2927 N N . GLU A 1 370 ? -15.449 22.054 6.789 1.00 69.31 370 GLU A N 1
ATOM 2928 C CA . GLU A 1 370 ? -16.401 21.022 7.204 1.00 69.31 370 GLU A CA 1
ATOM 2929 C C . GLU A 1 370 ? -17.777 21.268 6.572 1.00 69.31 370 GLU A C 1
ATOM 2931 O O . GLU A 1 370 ? -18.329 22.359 6.741 1.00 69.31 370 GLU A O 1
ATOM 2936 N N . PRO A 1 371 ? -18.347 20.293 5.840 1.00 72.38 371 PRO A N 1
ATOM 2937 C CA . PRO A 1 371 ? -19.719 20.391 5.373 1.00 72.38 371 PRO A CA 1
ATOM 2938 C C . PRO A 1 371 ? -20.690 20.083 6.523 1.00 72.38 371 PRO A C 1
ATOM 2940 O O . PRO A 1 371 ? -20.602 19.035 7.157 1.00 72.38 371 PRO A O 1
ATOM 2943 N N . VAL A 1 372 ? -21.651 20.969 6.762 1.00 70.50 372 VAL A N 1
ATOM 2944 C CA . VAL A 1 372 ? -22.697 20.822 7.784 1.00 70.50 372 VAL A CA 1
ATOM 2945 C C . VAL A 1 372 ? -24.075 21.110 7.190 1.00 70.50 372 VAL A C 1
ATOM 2947 O O . VAL A 1 372 ? -24.198 21.707 6.117 1.00 70.50 372 VAL A O 1
ATOM 2950 N N . ASN A 1 373 ? -25.130 20.698 7.897 1.00 76.94 373 ASN A N 1
ATOM 2951 C CA . ASN A 1 373 ? -26.524 20.994 7.540 1.00 76.94 373 ASN A CA 1
ATOM 2952 C C . ASN A 1 373 ? -26.908 20.552 6.115 1.00 76.94 373 ASN A C 1
ATOM 2954 O O . ASN A 1 373 ? -27.596 21.277 5.393 1.00 76.94 373 ASN A O 1
ATOM 2958 N N . PHE A 1 374 ? -26.449 19.368 5.698 1.00 80.38 374 PHE A N 1
ATOM 2959 C CA . PHE A 1 374 ? -26.796 18.806 4.396 1.00 80.38 374 PHE A CA 1
ATOM 2960 C C . PHE A 1 374 ? -28.285 18.459 4.345 1.00 80.38 374 PHE A C 1
ATOM 2962 O O . PHE A 1 374 ? -28.751 17.591 5.083 1.00 80.38 374 PHE A O 1
ATOM 2969 N N . ARG A 1 375 ? -29.042 19.128 3.473 1.00 80.25 375 ARG A N 1
ATOM 2970 C CA . ARG A 1 375 ? -30.497 18.972 3.386 1.00 80.25 375 ARG A CA 1
ATOM 2971 C C . ARG A 1 375 ? -30.988 18.862 1.949 1.00 80.25 375 ARG A C 1
ATOM 2973 O O . ARG A 1 375 ? -30.530 19.573 1.052 1.00 80.25 375 ARG A O 1
ATOM 2980 N N . LYS A 1 376 ? -31.981 17.996 1.757 1.00 86.88 376 LYS A N 1
ATOM 2981 C CA . LYS A 1 376 ? -32.771 17.899 0.528 1.00 86.88 376 LYS A CA 1
ATOM 2982 C C . LYS A 1 376 ? -33.817 19.013 0.525 1.00 86.88 376 LYS A C 1
ATOM 2984 O O . LYS A 1 376 ? -34.578 19.128 1.481 1.00 86.88 376 LYS A O 1
ATOM 2989 N N . ILE A 1 377 ? -33.842 19.831 -0.525 1.00 88.06 377 ILE A N 1
ATOM 2990 C CA . ILE A 1 377 ? -34.919 20.805 -0.761 1.00 88.06 377 ILE A CA 1
ATOM 2991 C C . ILE A 1 377 ? -36.030 20.117 -1.563 1.00 88.06 377 ILE A C 1
ATOM 2993 O O . ILE A 1 377 ? -37.196 20.195 -1.191 1.00 88.06 377 ILE A O 1
ATOM 2997 N N . ASN A 1 378 ? -35.658 19.410 -2.633 1.00 89.88 378 ASN A N 1
ATOM 2998 C CA . ASN A 1 378 ? -36.510 18.500 -3.405 1.00 89.88 378 ASN A CA 1
ATOM 2999 C C . ASN A 1 378 ? -35.627 17.479 -4.163 1.00 89.88 378 ASN A C 1
ATOM 3001 O O . ASN A 1 378 ? -34.414 17.460 -3.963 1.00 89.88 378 ASN A O 1
ATOM 3005 N N . ASP A 1 379 ? -36.208 16.624 -5.012 1.00 89.50 379 ASP A N 1
ATOM 3006 C CA . ASP A 1 379 ? -35.476 15.596 -5.786 1.00 89.50 379 ASP A CA 1
ATOM 3007 C C . ASP A 1 379 ? -34.450 16.135 -6.798 1.00 89.50 379 ASP A C 1
ATOM 3009 O O . ASP A 1 379 ? -33.630 15.385 -7.315 1.00 89.50 379 ASP A O 1
ATOM 3013 N N . LEU A 1 380 ? -34.473 17.433 -7.091 1.00 92.44 380 LEU A N 1
ATOM 3014 C CA . LEU A 1 380 ? -33.536 18.075 -8.011 1.00 92.44 380 LEU A CA 1
ATOM 3015 C C . LEU A 1 380 ? -32.651 19.104 -7.313 1.00 92.44 380 LEU A C 1
ATOM 3017 O O . LEU A 1 380 ? -31.812 19.723 -7.960 1.00 92.44 380 LEU A O 1
ATOM 3021 N N . LYS A 1 381 ? -32.826 19.329 -6.007 1.00 93.44 381 LYS A N 1
ATOM 3022 C CA . LYS A 1 381 ? -32.161 20.435 -5.325 1.00 93.44 381 LYS A CA 1
ATOM 3023 C C . LYS A 1 381 ? -31.743 20.100 -3.904 1.00 93.44 381 LYS A C 1
ATOM 3025 O O . LYS A 1 381 ? -32.559 19.712 -3.065 1.00 93.44 381 LYS A O 1
ATOM 3030 N N . TYR A 1 382 ? -30.472 20.354 -3.614 1.00 91.62 382 TYR A N 1
ATOM 3031 C CA . TYR A 1 382 ? -29.872 20.198 -2.290 1.00 91.62 382 TYR A CA 1
ATOM 3032 C C . TYR A 1 382 ? -29.192 21.482 -1.846 1.00 91.62 382 TYR A C 1
ATOM 3034 O O . TYR A 1 382 ? -28.735 22.279 -2.665 1.00 91.62 382 TYR A O 1
ATOM 3042 N N . ALA A 1 383 ? -29.092 21.651 -0.533 1.00 90.31 383 ALA A N 1
ATOM 3043 C CA . ALA A 1 383 ? -28.310 22.713 0.069 1.00 90.31 383 ALA A CA 1
ATOM 3044 C C . ALA A 1 383 ? -27.485 22.179 1.234 1.00 90.31 383 ALA A C 1
ATOM 3046 O O . ALA A 1 383 ? -27.902 21.263 1.942 1.00 90.31 383 ALA A O 1
ATOM 3047 N N . PHE A 1 384 ? -26.322 22.780 1.440 1.00 86.44 384 PHE A N 1
ATOM 3048 C CA . PHE A 1 384 ? -25.500 22.541 2.616 1.00 86.44 384 PHE A CA 1
ATOM 3049 C C . PHE A 1 384 ? -24.640 23.764 2.911 1.00 86.44 384 PHE A C 1
ATOM 3051 O O . PHE A 1 384 ? -24.547 24.702 2.117 1.00 86.44 384 PHE A O 1
ATOM 3058 N N . GLN A 1 385 ? -24.025 23.758 4.080 1.00 88.00 385 GLN A N 1
ATOM 3059 C CA . GLN A 1 385 ? -23.133 24.806 4.537 1.00 88.00 385 GLN A CA 1
ATOM 3060 C C . GLN A 1 385 ? -21.715 24.255 4.626 1.00 88.00 385 GLN A C 1
ATOM 3062 O O . GLN A 1 385 ? -21.525 23.101 4.986 1.00 88.00 385 GLN A O 1
ATOM 3067 N N . ILE A 1 386 ? -20.718 25.077 4.318 1.00 87.06 386 ILE A N 1
ATOM 3068 C CA . ILE A 1 386 ? -19.315 24.787 4.605 1.00 87.06 386 ILE A CA 1
ATOM 3069 C C . ILE A 1 386 ? -18.856 25.741 5.702 1.00 87.06 386 ILE A C 1
ATOM 3071 O O . ILE A 1 386 ? -18.908 26.957 5.516 1.00 87.06 386 ILE A O 1
ATOM 3075 N N . ASN A 1 387 ? -18.381 25.184 6.812 1.00 80.88 387 ASN A N 1
ATOM 3076 C CA . ASN A 1 387 ? -17.668 25.912 7.855 1.00 80.88 387 ASN A CA 1
ATOM 3077 C C . ASN A 1 387 ? -16.175 25.894 7.546 1.00 80.88 387 ASN A C 1
ATOM 3079 O O . ASN A 1 387 ? -15.577 24.823 7.464 1.00 80.88 387 ASN A O 1
ATOM 3083 N N . TRP A 1 388 ? -15.572 27.066 7.392 1.00 84.12 388 TRP A N 1
ATOM 3084 C CA . TRP A 1 388 ? -14.139 27.252 7.191 1.00 84.12 388 TRP A CA 1
ATOM 3085 C C . TRP A 1 388 ? -13.482 27.687 8.498 1.00 84.12 388 TRP A C 1
ATOM 3087 O O . TRP A 1 388 ? -14.029 28.529 9.206 1.00 84.12 388 TRP A O 1
ATOM 3097 N N . ASP A 1 389 ? -12.292 27.169 8.795 1.00 76.62 389 ASP A N 1
ATOM 3098 C CA . ASP A 1 389 ? -11.518 27.563 9.981 1.00 76.62 389 ASP A CA 1
ATOM 3099 C C . ASP A 1 389 ? -10.051 27.798 9.617 1.00 76.62 389 ASP A C 1
ATOM 3101 O O . ASP A 1 389 ? -9.271 26.858 9.451 1.00 76.62 389 ASP A O 1
ATOM 3105 N N . PHE A 1 390 ? -9.676 29.063 9.435 1.00 79.94 390 PHE A N 1
ATOM 3106 C CA . PHE A 1 390 ? -8.352 29.467 8.983 1.00 79.94 390 PHE A CA 1
ATOM 3107 C C . PHE A 1 390 ? -7.501 29.971 10.155 1.00 79.94 390 PHE A C 1
ATOM 3109 O O . PHE A 1 390 ? -7.756 31.029 10.718 1.00 79.94 390 PHE A O 1
ATOM 3116 N N . LYS A 1 391 ? -6.440 29.244 10.516 1.00 69.50 391 LYS A N 1
ATOM 3117 C CA . LYS A 1 391 ? -5.473 29.625 11.562 1.00 69.50 391 LYS A CA 1
ATOM 3118 C C . LYS A 1 391 ? -4.382 30.584 11.076 1.00 69.50 391 LYS A C 1
ATOM 3120 O O . LYS A 1 391 ? -3.686 31.177 11.891 1.00 69.50 391 LYS A O 1
ATOM 3125 N N . LYS A 1 392 ? -4.209 30.743 9.762 1.00 73.19 392 LYS A N 1
ATOM 3126 C CA . LYS A 1 392 ? -3.312 31.737 9.145 1.00 73.19 392 LYS A CA 1
ATOM 3127 C C . LYS A 1 392 ? -3.910 32.220 7.823 1.00 73.19 392 LYS A C 1
ATOM 3129 O O . LYS A 1 392 ? -5.030 31.854 7.497 1.00 73.19 392 LYS A O 1
ATOM 3134 N N . GLN A 1 393 ? -3.189 33.032 7.061 1.00 80.31 393 GLN A N 1
ATOM 3135 C CA . GLN A 1 393 ? -3.590 33.419 5.706 1.00 80.31 393 GLN A CA 1
ATOM 3136 C C . GLN A 1 393 ? -3.499 32.235 4.723 1.00 80.31 393 GLN A C 1
ATOM 3138 O O . GLN A 1 393 ? -2.433 31.632 4.607 1.00 80.31 393 GLN A O 1
ATOM 3143 N N . ALA A 1 394 ? -4.577 31.941 3.980 1.00 75.88 394 ALA A N 1
ATOM 3144 C CA . ALA A 1 394 ? -4.660 30.803 3.049 1.00 75.88 394 ALA A CA 1
ATOM 3145 C C . ALA A 1 394 ? -3.955 31.036 1.719 1.00 75.88 394 ALA A C 1
ATOM 3147 O O . ALA A 1 394 ? -3.283 30.146 1.198 1.00 75.88 394 ALA A O 1
ATOM 3148 N N . SER A 1 395 ? -4.091 32.239 1.172 1.00 77.69 395 SER A N 1
ATOM 3149 C CA . SER A 1 395 ? -3.457 32.620 -0.083 1.00 77.69 395 SER A CA 1
ATOM 3150 C C . SER A 1 395 ? -3.258 34.131 -0.136 1.00 77.69 395 SER A C 1
ATOM 3152 O O . SER A 1 395 ? -4.045 34.907 0.411 1.00 77.69 395 SER A O 1
ATOM 3154 N N . THR A 1 396 ? -2.201 34.566 -0.816 1.00 80.44 396 THR A N 1
ATOM 3155 C CA . THR A 1 396 ? -2.008 35.969 -1.223 1.00 80.44 396 THR A CA 1
ATOM 3156 C C . THR A 1 396 ? -2.635 36.258 -2.588 1.00 80.44 396 THR A C 1
ATOM 3158 O O . THR A 1 396 ? -2.814 37.418 -2.953 1.00 80.44 396 THR A O 1
ATOM 3161 N N . ARG A 1 397 ? -2.987 35.209 -3.341 1.00 82.94 397 ARG A N 1
ATOM 3162 C CA . ARG A 1 397 ? -3.551 35.273 -4.692 1.00 82.94 397 ARG A CA 1
ATOM 3163 C C . ARG A 1 397 ? -5.060 35.086 -4.664 1.00 82.94 397 ARG A C 1
ATOM 3165 O O . ARG A 1 397 ? -5.597 34.485 -3.732 1.00 82.94 397 ARG A O 1
ATOM 3172 N N . GLU A 1 398 ? -5.721 35.553 -5.720 1.00 88.81 398 GLU A N 1
ATOM 3173 C CA . GLU A 1 398 ? -7.145 35.307 -5.931 1.00 88.81 398 GLU A CA 1
ATOM 3174 C C . GLU A 1 398 ? -7.466 33.818 -5.778 1.00 88.81 398 GLU A C 1
ATOM 3176 O O . GLU A 1 398 ? -6.773 32.951 -6.320 1.00 88.81 398 GLU A O 1
ATOM 3181 N N . THR A 1 399 ? -8.489 33.544 -4.978 1.00 88.12 399 THR A N 1
ATOM 3182 C CA . THR A 1 399 ? -8.890 32.199 -4.590 1.00 88.12 399 THR A CA 1
ATOM 3183 C C . THR A 1 399 ? -10.396 32.086 -4.738 1.00 88.12 399 THR A C 1
ATOM 3185 O O . THR A 1 399 ? -11.135 32.912 -4.205 1.00 88.12 399 THR A O 1
ATOM 3188 N N . LEU A 1 400 ? -10.838 31.058 -5.455 1.00 92.00 400 LEU A N 1
ATOM 3189 C CA . LEU A 1 400 ? -12.242 30.782 -5.720 1.00 92.00 400 LEU A CA 1
ATOM 3190 C C . LEU A 1 400 ? -12.654 29.450 -5.103 1.00 92.00 400 LEU A C 1
ATOM 3192 O O . LEU A 1 400 ? -11.848 28.528 -4.959 1.00 92.00 400 LEU A O 1
ATOM 3196 N N . HIS A 1 401 ? -13.940 29.343 -4.797 1.00 93.06 401 HIS A N 1
ATOM 3197 C CA . HIS A 1 401 ? -14.572 28.076 -4.470 1.00 93.06 401 HIS A CA 1
ATOM 3198 C C . HIS A 1 401 ? -14.652 27.186 -5.709 1.00 93.06 401 HIS A C 1
ATOM 3200 O O . HIS A 1 401 ? -14.793 27.665 -6.834 1.00 93.06 401 HIS A O 1
ATOM 3206 N N . PHE A 1 402 ? -14.628 25.878 -5.494 1.00 92.00 402 PHE A N 1
ATOM 3207 C CA . PHE A 1 402 ? -15.143 24.922 -6.463 1.00 92.00 402 PHE A CA 1
ATOM 3208 C C . PHE A 1 402 ? -16.071 23.941 -5.755 1.00 92.00 402 PHE A C 1
ATOM 3210 O O . PHE A 1 402 ? -15.761 23.482 -4.656 1.00 92.00 402 PHE A O 1
ATOM 3217 N N . ILE A 1 403 ? -17.185 23.603 -6.406 1.00 93.31 403 ILE A N 1
ATOM 3218 C CA . ILE A 1 403 ? -18.127 22.568 -5.977 1.00 93.31 403 ILE A CA 1
ATOM 3219 C C . ILE A 1 403 ? -18.324 21.634 -7.169 1.00 93.31 403 ILE A C 1
ATOM 3221 O O . ILE A 1 403 ? -18.936 22.001 -8.167 1.00 93.31 403 ILE A O 1
ATOM 3225 N N . HIS A 1 404 ? -17.746 20.445 -7.095 1.00 91.81 404 HIS A N 1
ATOM 3226 C CA . HIS A 1 404 ? -17.749 19.444 -8.152 1.00 91.81 404 HIS A CA 1
ATOM 3227 C C . HIS A 1 404 ? -18.727 18.328 -7.818 1.00 91.81 404 HIS A C 1
ATOM 3229 O O . HIS A 1 404 ? -18.615 17.708 -6.761 1.00 91.81 404 HIS A O 1
ATOM 3235 N N . ILE A 1 405 ? -19.633 18.039 -8.745 1.00 92.25 405 ILE A N 1
ATOM 3236 C CA . ILE A 1 405 ? -20.560 16.919 -8.645 1.00 92.25 405 ILE A CA 1
ATOM 3237 C C . ILE A 1 405 ? -20.060 15.833 -9.585 1.00 92.25 405 ILE A C 1
ATOM 3239 O O . ILE A 1 405 ? -20.071 15.989 -10.808 1.00 92.25 405 ILE A O 1
ATOM 3243 N N . CYS A 1 406 ? -19.515 14.771 -9.003 1.00 86.31 406 CYS A N 1
ATOM 3244 C CA . CYS A 1 406 ? -18.788 13.739 -9.722 1.00 86.31 406 CYS A CA 1
ATOM 3245 C C . CYS A 1 406 ? -19.657 12.505 -9.961 1.00 86.31 406 CYS A C 1
ATOM 3247 O O . CYS A 1 406 ? -20.350 12.061 -9.051 1.00 86.31 406 CYS A O 1
ATOM 3249 N N . HIS A 1 407 ? -19.550 11.921 -11.155 1.00 86.50 407 HIS A N 1
ATOM 3250 C CA . HIS A 1 407 ? -20.244 10.690 -11.531 1.00 86.50 407 HIS A CA 1
ATOM 3251 C C . HIS A 1 407 ? -19.356 9.821 -12.445 1.00 86.50 407 HIS A C 1
ATOM 3253 O O . HIS A 1 407 ? -18.660 10.369 -13.313 1.00 86.50 407 HIS A O 1
ATOM 3259 N N . PRO A 1 408 ? -19.369 8.476 -12.321 1.00 77.88 408 PRO A N 1
ATOM 3260 C CA . PRO A 1 408 ? -18.515 7.592 -13.122 1.00 77.88 408 PRO A CA 1
ATOM 3261 C C . PRO A 1 408 ? -18.664 7.748 -14.643 1.00 77.88 408 PRO A C 1
ATOM 3263 O O . PRO A 1 408 ? -17.674 7.579 -15.367 1.00 77.88 408 PRO A O 1
ATOM 3266 N N . SER A 1 409 ? -19.862 8.116 -15.118 1.00 82.38 409 SER A N 1
ATOM 3267 C CA . SER A 1 409 ? -20.157 8.314 -16.549 1.00 82.38 409 SER A CA 1
ATOM 3268 C C . SER A 1 409 ? -19.454 9.524 -17.172 1.00 82.38 409 SER A C 1
ATOM 3270 O O . SER A 1 409 ? -19.362 9.608 -18.398 1.00 82.38 409 SER A O 1
ATOM 3272 N N . SER A 1 410 ? -18.926 10.453 -16.366 1.00 82.94 410 SER A N 1
ATOM 3273 C CA . SER A 1 410 ? -18.194 11.599 -16.901 1.00 82.94 410 SER A CA 1
ATOM 3274 C C . SER A 1 410 ? -16.925 11.145 -17.632 1.00 82.94 410 SER A C 1
ATOM 3276 O O . SER A 1 410 ? -16.138 10.319 -17.145 1.00 82.94 410 SER A O 1
ATOM 3278 N N . LYS A 1 411 ? -16.708 11.723 -18.819 1.00 78.12 411 LYS A N 1
ATOM 3279 C CA . LYS A 1 411 ? -15.501 11.517 -19.636 1.00 78.12 411 LYS A CA 1
ATOM 3280 C C . LYS A 1 411 ? -14.298 12.315 -19.123 1.00 78.12 411 LYS A C 1
ATOM 3282 O O . LYS A 1 411 ? -13.180 12.077 -19.569 1.00 78.12 411 LYS A O 1
ATOM 3287 N N . ASN A 1 412 ? -14.512 13.245 -18.192 1.00 75.06 412 ASN A N 1
ATOM 3288 C CA . ASN A 1 412 ? -13.443 14.022 -17.578 1.00 75.06 412 ASN A CA 1
ATOM 3289 C C . ASN A 1 412 ? -12.580 13.118 -16.676 1.00 75.06 412 ASN A C 1
ATOM 3291 O O . ASN A 1 412 ? -13.102 12.266 -15.955 1.00 75.06 412 ASN A O 1
ATOM 3295 N N . THR A 1 413 ? -11.261 13.325 -16.680 1.00 66.25 413 THR A N 1
ATOM 3296 C CA . THR A 1 413 ? -10.307 12.624 -15.804 1.00 66.25 413 THR A CA 1
ATOM 3297 C C . THR A 1 413 ? -10.646 12.780 -14.324 1.00 66.25 413 THR A C 1
ATOM 3299 O O . THR A 1 413 ? -10.454 11.849 -13.550 1.00 66.25 413 THR A O 1
ATOM 3302 N N . ASP A 1 414 ? -11.205 13.929 -13.942 1.00 67.94 414 ASP A N 1
ATOM 3303 C CA . ASP A 1 414 ? -11.610 14.242 -12.571 1.00 67.94 414 ASP A CA 1
ATOM 3304 C C . ASP A 1 414 ? -13.046 13.812 -12.234 1.00 67.94 414 ASP A C 1
ATOM 3306 O O . ASP A 1 414 ? -13.508 14.067 -11.116 1.00 67.94 414 ASP A O 1
ATOM 3310 N N . LYS A 1 415 ? -13.731 13.167 -13.191 1.00 82.44 415 LYS A N 1
ATOM 3311 C CA . LYS A 1 415 ? -15.104 12.646 -13.105 1.00 82.44 415 LYS A CA 1
ATOM 3312 C C . LYS A 1 415 ? -16.187 13.670 -12.779 1.00 82.44 415 LYS A C 1
ATOM 3314 O O . LYS A 1 415 ? -17.303 13.291 -12.447 1.00 82.44 415 LYS A O 1
ATOM 3319 N N . ILE A 1 416 ? -15.886 14.955 -12.939 1.00 89.25 416 ILE A N 1
ATOM 3320 C CA . ILE A 1 416 ? -16.838 16.055 -12.760 1.00 89.25 416 ILE A CA 1
ATOM 3321 C C . ILE A 1 416 ? -17.897 15.955 -13.858 1.00 89.25 416 ILE A C 1
ATOM 3323 O O . ILE A 1 416 ? -17.547 15.916 -15.040 1.00 89.25 416 ILE A O 1
ATOM 3327 N N . LEU A 1 417 ? -19.166 15.879 -13.471 1.00 91.88 417 LEU A N 1
ATOM 3328 C CA . LEU A 1 417 ? -20.297 15.886 -14.394 1.00 91.88 417 LEU A CA 1
ATOM 3329 C C . LEU A 1 417 ? -20.911 17.284 -14.492 1.00 91.88 417 LEU A C 1
ATOM 3331 O O . LEU A 1 417 ? -21.112 17.783 -15.593 1.00 91.88 417 LEU A O 1
ATOM 3335 N N . PHE A 1 418 ? -21.147 17.925 -13.348 1.00 94.00 418 PHE A N 1
ATOM 3336 C CA . PHE A 1 418 ? -21.637 19.300 -13.259 1.00 94.00 418 PHE A CA 1
ATOM 3337 C C . PHE A 1 418 ? -21.143 19.976 -11.972 1.00 94.00 418 PHE A C 1
ATOM 3339 O O . PHE A 1 418 ? -20.395 19.383 -11.185 1.00 94.00 418 PHE A O 1
ATOM 3346 N N . TYR A 1 419 ? -21.520 21.239 -11.783 1.00 95.12 419 TYR A N 1
ATOM 3347 C CA . TYR A 1 419 ? -21.017 22.094 -10.713 1.00 95.12 419 TYR A CA 1
ATOM 3348 C C . TYR A 1 419 ? -22.139 22.506 -9.763 1.00 95.12 419 TYR A C 1
ATOM 3350 O O . TYR A 1 419 ? -23.243 22.820 -10.200 1.00 95.12 419 TYR A O 1
ATOM 3358 N N . GLY A 1 420 ? -21.839 22.528 -8.465 1.00 93.44 420 GLY A N 1
ATOM 3359 C CA . GLY A 1 420 ? -22.670 23.232 -7.489 1.00 93.44 420 GLY A CA 1
ATOM 3360 C C . GLY A 1 420 ? -22.350 24.727 -7.479 1.00 93.44 420 GLY A C 1
ATOM 3361 O O . GLY A 1 420 ? -21.327 25.161 -8.017 1.00 93.44 420 GLY A O 1
ATOM 3362 N N . LYS A 1 421 ? -23.203 25.516 -6.829 1.00 94.56 421 LYS A N 1
ATOM 3363 C CA . LYS A 1 421 ? -23.067 26.973 -6.740 1.00 94.56 421 LYS A CA 1
ATOM 3364 C C . LYS A 1 421 ? -22.893 27.430 -5.297 1.00 94.56 421 LYS A C 1
ATOM 3366 O O . LYS A 1 421 ? -23.534 26.910 -4.387 1.00 94.56 421 LYS A O 1
ATOM 3371 N N . VAL A 1 422 ? -22.038 28.429 -5.103 1.00 95.94 422 VAL A N 1
ATOM 3372 C CA . VAL A 1 422 ? -21.964 29.181 -3.847 1.00 95.94 422 VAL A CA 1
ATOM 3373 C C . VAL A 1 422 ? -23.011 30.282 -3.930 1.00 95.94 422 VAL A C 1
ATOM 3375 O O . VAL A 1 422 ? -22.921 31.138 -4.805 1.00 95.94 422 VAL A O 1
ATOM 3378 N N . VAL A 1 423 ? -24.016 30.231 -3.063 1.00 95.81 423 VAL A N 1
ATOM 3379 C CA . VAL A 1 423 ? -25.096 31.229 -3.034 1.00 95.81 423 VAL A CA 1
ATOM 3380 C C . VAL A 1 423 ? -24.695 32.426 -2.185 1.00 95.81 423 VAL A C 1
ATOM 3382 O O . VAL A 1 423 ? -24.974 33.566 -2.539 1.00 95.81 423 VAL A O 1
ATOM 3385 N N . GLU A 1 424 ? -23.989 32.165 -1.091 1.00 95.88 424 GLU A N 1
ATOM 3386 C CA . GLU A 1 424 ? -23.500 33.186 -0.176 1.00 95.88 424 GLU A CA 1
ATOM 3387 C C . GLU A 1 424 ? -22.195 32.705 0.456 1.00 95.88 424 GLU A C 1
ATOM 3389 O O . GLU A 1 424 ? -22.030 31.519 0.748 1.00 95.88 424 GLU A O 1
ATOM 3394 N N . SER A 1 425 ? -21.240 33.609 0.648 1.00 95.94 425 SER A N 1
ATOM 3395 C CA . SER A 1 425 ? -19.986 33.304 1.329 1.00 95.94 425 SER A CA 1
ATOM 3396 C C . SER A 1 425 ? -19.409 34.565 1.945 1.00 95.94 425 SER A C 1
ATOM 3398 O O . SER A 1 425 ? -19.291 35.586 1.269 1.00 95.94 425 SER A O 1
ATOM 3400 N N . ASN A 1 426 ? -19.010 34.480 3.212 1.00 95.19 426 ASN A N 1
ATOM 3401 C CA . ASN A 1 426 ? -18.247 35.535 3.880 1.00 95.19 426 ASN A CA 1
ATOM 3402 C C . ASN A 1 426 ? -16.739 35.219 3.935 1.00 95.19 426 ASN A C 1
ATOM 3404 O O . ASN A 1 426 ? -16.012 35.835 4.712 1.00 95.19 426 ASN A O 1
ATOM 3408 N N . LEU A 1 427 ? -16.271 34.245 3.144 1.00 92.00 427 LEU A N 1
ATOM 3409 C CA . LEU A 1 427 ? -14.900 33.747 3.186 1.00 92.00 427 LEU A CA 1
ATOM 3410 C C . LEU A 1 427 ? -13.871 34.831 2.830 1.00 92.00 427 LEU A C 1
ATOM 3412 O O . LEU A 1 427 ? -13.793 35.265 1.681 1.00 92.00 427 LEU A O 1
ATOM 3416 N N . ASP A 1 428 ? -12.999 35.170 3.784 1.00 91.62 428 ASP A N 1
ATOM 3417 C CA . ASP A 1 428 ? -11.803 35.987 3.546 1.00 91.62 428 ASP A CA 1
ATOM 3418 C C . ASP A 1 428 ? -10.534 35.129 3.664 1.00 91.62 428 ASP A C 1
ATOM 3420 O O . ASP A 1 428 ? -9.916 35.003 4.718 1.00 91.62 428 ASP A O 1
ATOM 3424 N N . TYR A 1 429 ? -10.102 34.547 2.543 1.00 86.88 429 TYR A N 1
ATOM 3425 C CA . TYR A 1 429 ? -8.907 33.693 2.472 1.00 86.88 429 TYR A CA 1
ATOM 3426 C C . TYR A 1 429 ? -7.584 34.428 2.740 1.00 86.88 429 TYR A C 1
ATOM 3428 O O . TYR A 1 429 ? -6.530 33.787 2.837 1.00 86.88 429 TYR A O 1
ATOM 3436 N N . LYS A 1 430 ? -7.605 35.762 2.841 1.00 88.69 430 LYS A N 1
ATOM 3437 C CA . LYS A 1 430 ? -6.413 36.565 3.125 1.00 88.69 430 LYS A CA 1
ATOM 3438 C C . LYS A 1 430 ? -6.161 36.715 4.623 1.00 88.69 430 LYS A C 1
ATOM 3440 O O . LYS A 1 430 ? -5.083 37.176 4.992 1.00 88.69 430 LYS A O 1
ATOM 3445 N N . LYS A 1 431 ? -7.109 36.318 5.478 1.00 85.81 431 LYS A N 1
ATOM 3446 C CA . LYS A 1 431 ? -7.016 36.478 6.931 1.00 85.81 431 LYS A CA 1
ATOM 3447 C C . LYS A 1 431 ? -7.268 35.158 7.669 1.00 85.81 431 LYS A C 1
ATOM 3449 O O . LYS A 1 431 ? -7.986 34.297 7.165 1.00 85.81 431 LYS A O 1
ATOM 3454 N N . PRO A 1 432 ? -6.672 34.985 8.860 1.00 83.06 432 PRO A N 1
ATOM 3455 C CA . PRO A 1 432 ? -7.140 33.983 9.805 1.00 83.06 432 PRO A CA 1
ATOM 3456 C C . PRO A 1 432 ? -8.569 34.317 10.258 1.00 83.06 432 PRO A C 1
ATOM 3458 O O . PRO A 1 432 ? -8.895 35.490 10.454 1.00 83.06 432 PRO A O 1
ATOM 3461 N N . GLY A 1 433 ? -9.398 33.300 10.472 1.00 81.88 433 GLY A N 1
ATOM 3462 C CA . GLY A 1 433 ? -10.774 33.463 10.925 1.00 81.88 433 GLY A CA 1
ATOM 3463 C C . GLY A 1 433 ? -11.644 32.240 10.661 1.00 81.88 433 GLY A C 1
ATOM 3464 O O . GLY A 1 433 ? -11.241 31.304 9.971 1.0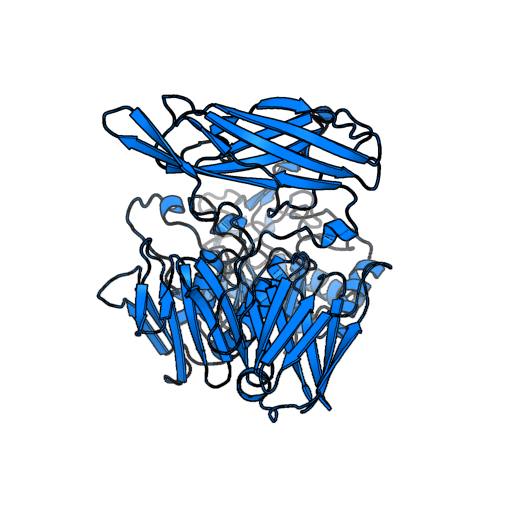0 81.88 433 GLY A O 1
ATOM 3465 N N . GLN A 1 434 ? -12.852 32.263 11.216 1.00 83.38 434 GLN A N 1
ATOM 3466 C CA . GLN A 1 434 ? -13.899 31.301 10.895 1.00 83.38 434 GLN A CA 1
ATOM 3467 C C . GLN A 1 434 ? -14.874 31.930 9.906 1.00 83.38 434 GLN A C 1
ATOM 3469 O O . GLN A 1 434 ? -15.306 33.068 10.093 1.00 83.38 434 GLN A O 1
ATOM 3474 N N . TYR A 1 435 ? -15.212 31.188 8.859 1.00 90.62 435 TYR A N 1
ATOM 3475 C CA . TYR A 1 435 ? -16.065 31.664 7.776 1.00 90.62 435 TYR A CA 1
ATOM 3476 C C . TYR A 1 435 ? -17.097 30.611 7.408 1.00 90.62 435 TYR A C 1
ATOM 3478 O O . TYR A 1 435 ? -16.972 29.436 7.745 1.00 90.62 435 TYR A O 1
ATOM 3486 N N . ILE A 1 436 ? -18.117 31.033 6.683 1.00 90.50 436 ILE A N 1
ATOM 3487 C CA . ILE A 1 436 ? -19.236 30.211 6.264 1.00 90.50 436 ILE A CA 1
ATOM 3488 C C . ILE A 1 436 ? -19.460 30.414 4.768 1.00 9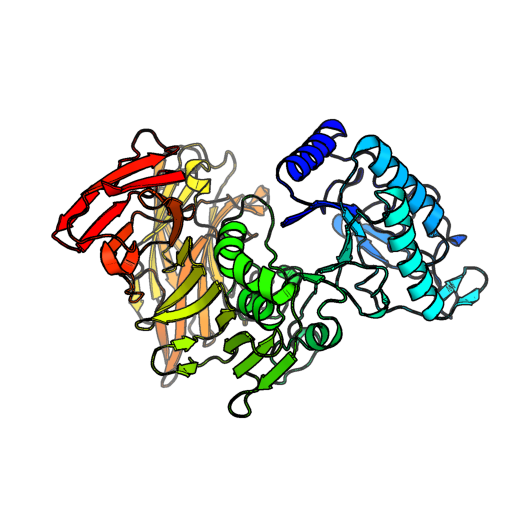0.50 436 ILE A C 1
ATOM 3490 O O . ILE A 1 436 ? -19.290 31.502 4.214 1.00 90.50 436 ILE A O 1
ATOM 3494 N N . SER A 1 437 ? -19.813 29.337 4.077 1.00 95.12 437 SER A N 1
ATOM 3495 C CA . SER A 1 437 ? -20.304 29.404 2.702 1.00 95.12 437 SER A CA 1
ATOM 3496 C C . SER A 1 437 ? -21.522 28.519 2.529 1.00 95.12 437 SER A C 1
ATOM 3498 O O . SER A 1 437 ? -21.513 27.356 2.924 1.00 95.12 437 SER A O 1
ATOM 3500 N N . HIS A 1 438 ? -22.564 29.069 1.926 1.00 94.38 438 HIS A N 1
ATOM 3501 C CA . HIS A 1 438 ? -23.806 28.381 1.629 1.00 94.38 438 HIS A CA 1
ATOM 3502 C C . HIS A 1 438 ? -23.777 27.879 0.196 1.00 94.38 438 HIS A C 1
ATOM 3504 O O . HIS A 1 438 ? -23.569 28.643 -0.751 1.00 94.38 438 HIS A O 1
ATOM 3510 N N . ILE A 1 439 ? -23.964 26.573 0.052 1.00 94.94 439 ILE A N 1
ATOM 3511 C CA . ILE A 1 439 ? -23.865 25.865 -1.212 1.00 94.94 439 ILE A CA 1
ATOM 3512 C C . ILE A 1 439 ? -25.240 25.350 -1.599 1.00 94.94 439 ILE A C 1
ATOM 3514 O O . ILE A 1 439 ? -25.962 24.787 -0.777 1.00 94.94 439 ILE A O 1
ATOM 3518 N N . GLU A 1 440 ? -25.563 25.493 -2.875 1.00 95.38 440 GLU A N 1
ATOM 3519 C CA . GLU A 1 440 ? -26.697 24.832 -3.499 1.00 95.38 440 GLU A CA 1
ATOM 3520 C C . GLU A 1 440 ? -26.220 23.934 -4.639 1.00 95.38 440 GLU A C 1
ATOM 3522 O O . GLU A 1 440 ? -25.235 24.214 -5.328 1.00 95.38 440 GLU A O 1
ATOM 3527 N N . ILE A 1 441 ? -26.935 22.836 -4.835 1.00 94.44 441 ILE A N 1
ATOM 3528 C CA . ILE A 1 441 ? -26.726 21.906 -5.936 1.00 94.44 441 ILE A CA 1
ATOM 3529 C C . ILE A 1 441 ? -28.062 21.751 -6.635 1.00 94.44 441 ILE A C 1
ATOM 3531 O O . ILE A 1 441 ? -29.029 21.322 -6.007 1.00 94.44 441 ILE A O 1
ATOM 3535 N N . ASP A 1 442 ? -28.078 22.073 -7.922 1.00 95.00 442 ASP A N 1
ATOM 3536 C CA . ASP A 1 442 ? -29.193 21.809 -8.819 1.00 95.00 442 ASP A CA 1
ATOM 3537 C C . ASP A 1 442 ? -28.807 20.591 -9.680 1.00 95.00 442 ASP A C 1
ATOM 3539 O O . ASP A 1 442 ? -27.789 20.612 -10.375 1.00 95.00 442 ASP A O 1
ATOM 3543 N N . ILE A 1 443 ? -29.565 19.500 -9.568 1.00 93.12 443 ILE A N 1
ATOM 3544 C CA . ILE A 1 443 ? -29.385 18.272 -10.349 1.00 93.12 443 ILE A CA 1
ATOM 3545 C C . ILE A 1 443 ? -30.086 18.482 -11.698 1.00 93.12 443 ILE A C 1
ATOM 3547 O O . ILE A 1 443 ? -31.288 18.745 -11.703 1.00 93.12 443 ILE A O 1
ATOM 3551 N N . PRO A 1 444 ? -29.374 18.377 -12.834 1.00 92.50 444 PRO A N 1
ATOM 3552 C CA . PRO A 1 444 ? -29.996 18.483 -14.150 1.00 92.50 444 PRO A CA 1
ATOM 3553 C C . PRO A 1 444 ? -31.048 17.392 -14.394 1.00 92.50 444 PRO A C 1
ATOM 3555 O O . PRO A 1 444 ? -30.860 16.247 -13.985 1.00 92.50 444 PRO A O 1
ATOM 3558 N N . ASP A 1 445 ? -32.119 17.707 -15.125 1.00 88.38 445 ASP A N 1
ATOM 3559 C CA . ASP A 1 445 ? -33.179 16.739 -15.462 1.00 88.38 445 ASP A CA 1
ATOM 3560 C C . ASP A 1 445 ? -32.670 15.550 -16.298 1.00 88.38 445 ASP A C 1
ATOM 3562 O O . ASP A 1 445 ? -33.233 14.449 -16.265 1.00 88.38 445 ASP A O 1
ATOM 3566 N N . ASP A 1 446 ? -31.588 15.762 -17.048 1.00 89.19 446 ASP A N 1
ATOM 3567 C CA . ASP A 1 446 ? -30.889 14.770 -17.865 1.00 89.19 446 ASP A CA 1
ATOM 3568 C C . ASP A 1 446 ? -29.746 14.069 -17.111 1.00 89.19 446 ASP A C 1
ATOM 3570 O O . ASP A 1 446 ? -29.004 13.280 -17.703 1.00 89.19 446 ASP A O 1
ATOM 3574 N N . ALA A 1 447 ? -29.618 14.301 -15.799 1.00 89.56 447 ALA A N 1
ATOM 3575 C CA . ALA A 1 447 ? -28.634 13.620 -14.976 1.00 89.56 447 ALA A CA 1
ATOM 3576 C C . ALA A 1 447 ? -28.799 12.086 -15.095 1.00 89.56 447 ALA A C 1
ATOM 3578 O O . ALA A 1 447 ? -29.923 11.568 -15.005 1.00 89.56 447 ALA A O 1
ATOM 3579 N N . PRO A 1 448 ? -27.703 11.341 -15.340 1.00 90.62 448 PRO A N 1
ATOM 3580 C CA . PRO A 1 448 ? -27.737 9.887 -15.366 1.00 90.62 448 PRO A CA 1
ATOM 3581 C C . PRO A 1 448 ? -28.138 9.311 -14.004 1.00 90.62 448 PRO A C 1
ATOM 3583 O O . PRO A 1 448 ? -27.878 9.890 -12.955 1.00 90.62 448 PRO A O 1
ATOM 3586 N N . GLU A 1 449 ? -28.758 8.137 -14.015 1.00 88.56 449 GLU A N 1
ATOM 3587 C CA . GLU A 1 449 ? -28.968 7.387 -12.779 1.00 88.56 449 GLU A CA 1
ATOM 3588 C C . GLU A 1 449 ? -27.631 6.887 -12.222 1.00 88.56 449 GLU A C 1
ATOM 3590 O O . GLU A 1 449 ? -26.713 6.556 -12.980 1.00 88.56 449 GLU A O 1
ATOM 3595 N N . GLY A 1 450 ? -27.542 6.792 -10.898 1.00 83.25 450 GLY A N 1
ATOM 3596 C CA . GLY A 1 450 ? -26.368 6.285 -10.200 1.00 83.25 450 GLY A CA 1
ATOM 3597 C C . GLY A 1 450 ? -25.955 7.126 -9.000 1.00 83.25 450 GLY A C 1
ATOM 3598 O O . GLY A 1 450 ? -26.681 8.007 -8.535 1.00 83.25 450 GLY A O 1
ATOM 3599 N N . ASP A 1 451 ? -24.764 6.820 -8.493 1.00 82.62 451 ASP A N 1
ATOM 3600 C CA . ASP A 1 451 ? -24.208 7.431 -7.292 1.00 82.62 451 ASP A CA 1
ATOM 3601 C C . ASP A 1 451 ? -23.286 8.603 -7.634 1.00 82.62 451 ASP A C 1
ATOM 3603 O O . ASP A 1 451 ? -22.367 8.512 -8.454 1.00 82.62 451 ASP A O 1
ATOM 3607 N N . TYR A 1 452 ? -23.519 9.708 -6.940 1.00 86.69 452 TYR A N 1
ATOM 3608 C CA . TYR A 1 452 ? -22.842 10.978 -7.094 1.00 86.69 452 TYR A CA 1
ATOM 3609 C C . TYR A 1 452 ? -22.017 11.309 -5.861 1.00 86.69 452 TYR A C 1
ATOM 3611 O O . TYR A 1 452 ? -22.483 11.203 -4.723 1.00 86.69 452 TYR A O 1
ATOM 3619 N N . GLU A 1 453 ? -20.803 11.805 -6.091 1.00 82.19 453 GLU A N 1
ATOM 3620 C CA . GLU A 1 453 ? -19.968 12.379 -5.040 1.00 82.19 453 GLU A CA 1
ATOM 3621 C C . GLU A 1 453 ? -19.913 13.898 -5.152 1.00 82.19 453 GLU A C 1
ATOM 3623 O O . GLU A 1 453 ? -19.562 14.447 -6.196 1.00 82.19 453 GLU A O 1
ATOM 3628 N N . ILE A 1 454 ? -20.188 14.580 -4.045 1.00 84.44 454 ILE A N 1
ATOM 3629 C CA . ILE A 1 454 ? -20.070 16.030 -3.935 1.00 84.44 454 ILE A CA 1
ATOM 3630 C C . ILE A 1 454 ? -18.686 16.323 -3.381 1.00 84.44 454 ILE A C 1
ATOM 3632 O O . ILE A 1 454 ? -18.356 15.911 -2.271 1.00 84.44 454 ILE A O 1
ATOM 3636 N N . ARG A 1 455 ? -17.856 17.034 -4.136 1.00 85.00 455 ARG A N 1
ATOM 3637 C CA . ARG A 1 455 ? -16.495 17.395 -3.732 1.00 85.00 455 ARG A CA 1
ATOM 3638 C C . ARG A 1 455 ? -16.333 18.904 -3.752 1.00 85.00 455 ARG A C 1
ATOM 3640 O O . ARG A 1 455 ? -16.795 19.553 -4.682 1.00 85.00 455 ARG A O 1
ATOM 3647 N N . PHE A 1 456 ? -15.638 19.470 -2.777 1.00 86.12 456 PHE A N 1
ATOM 3648 C CA . PHE A 1 456 ? -15.456 20.915 -2.688 1.00 86.12 456 PHE A CA 1
ATOM 3649 C C . PHE A 1 456 ? -14.038 21.310 -2.281 1.00 86.12 456 PHE A C 1
ATOM 3651 O O . PHE A 1 456 ? -13.226 20.480 -1.861 1.00 86.12 456 PHE A O 1
ATOM 3658 N N . GLY A 1 457 ? -13.740 22.596 -2.428 1.00 87.81 457 GLY A N 1
ATOM 3659 C CA . GLY A 1 457 ? -12.526 23.201 -1.908 1.00 87.81 457 GLY A CA 1
ATOM 3660 C C . GLY A 1 457 ? -12.277 24.584 -2.488 1.00 87.81 457 GLY A C 1
ATOM 3661 O O . GLY A 1 457 ? -13.183 25.225 -3.021 1.00 87.81 457 GLY A O 1
ATOM 3662 N N . LEU A 1 458 ? -11.026 25.024 -2.378 1.00 88.06 458 LEU A N 1
ATOM 3663 C CA . LEU A 1 458 ? -10.563 26.314 -2.872 1.00 88.06 458 LEU A CA 1
ATOM 3664 C C . LEU A 1 458 ? -9.454 26.124 -3.902 1.00 88.06 458 LEU A C 1
ATOM 3666 O O . LEU A 1 458 ? -8.610 25.233 -3.765 1.00 88.06 458 LEU A O 1
ATOM 3670 N N . TRP A 1 459 ? -9.433 26.964 -4.929 1.00 87.75 459 TRP A N 1
ATOM 3671 C CA . TRP A 1 459 ? -8.408 26.933 -5.965 1.00 87.75 459 TRP A CA 1
ATOM 3672 C C . TRP A 1 459 ? -7.982 28.336 -6.382 1.00 87.75 459 TRP A C 1
ATOM 3674 O O . TRP A 1 459 ? -8.729 29.300 -6.241 1.00 87.75 459 TRP A O 1
ATOM 3684 N N . THR A 1 460 ? -6.755 28.436 -6.881 1.00 84.50 460 THR A N 1
ATOM 3685 C CA . THR A 1 460 ? -6.141 29.679 -7.351 1.00 84.50 460 THR A CA 1
ATOM 3686 C C . THR A 1 460 ? -6.149 29.696 -8.883 1.00 84.50 460 THR A C 1
ATOM 3688 O O . THR A 1 460 ? -5.377 28.944 -9.488 1.00 84.50 460 THR A O 1
ATOM 3691 N N . PRO A 1 461 ? -6.980 30.533 -9.537 1.00 82.56 461 PRO A N 1
ATOM 3692 C CA . PRO A 1 461 ? -7.137 30.515 -10.992 1.00 82.56 461 PRO A CA 1
ATOM 3693 C C . PRO A 1 461 ? -5.844 30.684 -11.773 1.00 82.56 461 PRO A C 1
ATOM 3695 O O . PRO A 1 461 ? -5.600 29.982 -12.749 1.00 82.56 461 PRO A O 1
ATOM 3698 N N . HIS A 1 462 ? -4.973 31.557 -11.278 1.00 71.75 462 HIS A N 1
ATOM 3699 C CA . HIS A 1 462 ? -3.720 31.895 -11.936 1.00 71.75 462 HIS A CA 1
ATOM 3700 C C . HIS A 1 462 ? -2.719 30.729 -12.013 1.00 71.75 462 HIS A C 1
ATOM 3702 O O . HIS A 1 462 ? -1.987 30.610 -12.988 1.00 71.75 462 HIS A O 1
ATOM 3708 N N . SER A 1 463 ? -2.671 29.869 -10.992 1.00 69.62 463 SER A N 1
ATOM 3709 C CA . SER A 1 463 ? -1.739 28.730 -10.934 1.00 69.62 463 SER A CA 1
ATOM 3710 C C . SER A 1 463 ? -2.400 27.377 -11.192 1.00 69.62 463 SER A C 1
ATOM 3712 O O . SER A 1 463 ? -1.704 26.366 -11.228 1.00 69.62 463 SER A O 1
ATOM 3714 N N . GLY A 1 464 ? -3.733 27.320 -11.280 1.00 69.12 464 GLY A N 1
ATOM 3715 C CA . GLY A 1 464 ? -4.493 26.063 -11.283 1.00 69.12 464 GLY A CA 1
ATOM 3716 C C . GLY A 1 464 ? -4.358 25.249 -9.985 1.00 69.12 464 GLY A C 1
ATOM 3717 O O . GLY A 1 464 ? -4.857 24.129 -9.894 1.00 69.12 464 GLY A O 1
ATOM 3718 N N . GLY A 1 465 ? -3.679 25.795 -8.970 1.00 73.69 465 GLY A N 1
ATOM 3719 C CA . GLY A 1 465 ? -3.347 25.106 -7.728 1.00 73.69 465 GLY A CA 1
ATOM 3720 C C . GLY A 1 465 ? -4.517 25.112 -6.749 1.00 73.69 465 GLY A C 1
ATOM 3721 O O . GLY A 1 465 ? -5.139 26.154 -6.531 1.00 73.69 465 GLY A O 1
ATOM 3722 N N . ARG A 1 466 ? -4.801 23.959 -6.136 1.00 80.75 466 ARG A N 1
ATOM 3723 C CA . ARG A 1 466 ? -5.821 23.804 -5.085 1.00 80.75 466 ARG A CA 1
ATOM 3724 C C . ARG A 1 466 ? -5.213 24.039 -3.702 1.00 80.75 466 ARG A C 1
ATOM 3726 O O . ARG A 1 466 ? -4.124 23.537 -3.420 1.00 80.75 466 ARG A O 1
ATOM 3733 N N . ILE A 1 467 ? -5.924 24.765 -2.840 1.00 77.56 467 ILE A N 1
ATOM 3734 C CA . ILE A 1 467 ? -5.527 24.941 -1.438 1.00 77.56 467 ILE A CA 1
ATOM 3735 C C . ILE A 1 467 ? -5.756 23.614 -0.717 1.00 77.56 467 ILE A C 1
ATOM 3737 O O . ILE A 1 467 ? -6.842 23.038 -0.781 1.00 77.56 467 ILE A O 1
ATOM 3741 N N 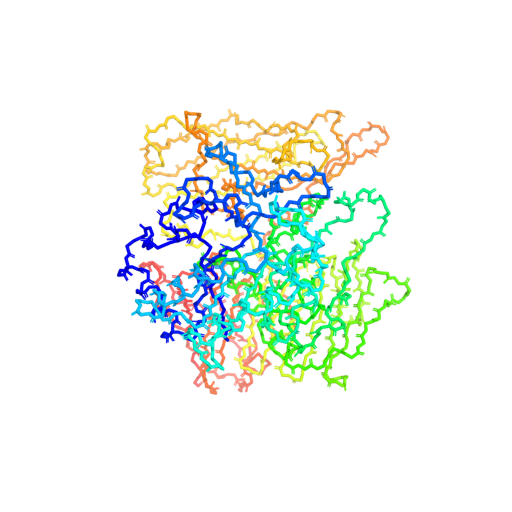. LYS A 1 468 ? -4.718 23.115 -0.043 1.00 69.88 468 LYS A N 1
ATOM 3742 C CA . LYS A 1 468 ? -4.822 21.916 0.791 1.00 69.88 468 LYS A CA 1
ATOM 3743 C C . LYS A 1 468 ? -5.642 22.256 2.031 1.00 69.88 468 LYS A C 1
ATOM 3745 O O . LYS A 1 468 ? -5.240 23.118 2.808 1.00 69.88 468 LYS A O 1
ATOM 3750 N N . LEU A 1 469 ? -6.786 21.596 2.174 1.00 69.38 469 LEU A N 1
ATOM 3751 C CA . LEU A 1 469 ? -7.663 21.738 3.329 1.00 69.38 469 LEU A CA 1
ATOM 3752 C C . LEU A 1 469 ? -7.440 20.588 4.293 1.00 69.38 469 LEU A C 1
ATOM 3754 O O . LEU A 1 469 ? -6.893 19.542 3.932 1.00 69.38 469 LEU A O 1
ATOM 3758 N N . ASN A 1 470 ? -7.971 20.772 5.493 1.00 57.22 470 ASN A N 1
ATOM 3759 C CA . ASN A 1 470 ? -8.019 19.733 6.485 1.00 57.22 470 ASN A CA 1
ATOM 3760 C C . ASN A 1 470 ? -8.742 18.504 5.875 1.00 57.22 470 ASN A C 1
ATOM 3762 O O . ASN A 1 470 ? -8.095 17.517 5.544 1.00 57.22 470 ASN A O 1
ATOM 3766 N N . ASN A 1 471 ? -10.035 18.510 5.605 1.00 51.59 471 ASN A N 1
ATOM 3767 C CA . ASN A 1 471 ? -10.755 17.243 5.383 1.00 51.59 471 ASN A CA 1
ATOM 3768 C C . ASN A 1 471 ? -10.636 16.636 3.955 1.00 51.59 471 ASN A C 1
ATOM 3770 O O . ASN A 1 471 ? -11.604 16.099 3.418 1.00 51.59 471 ASN A O 1
ATOM 3774 N N . THR A 1 472 ? -9.469 16.726 3.300 1.00 50.50 472 THR A N 1
ATOM 3775 C CA . THR A 1 472 ? -9.237 16.150 1.961 1.00 50.50 472 THR A CA 1
ATOM 3776 C C . THR A 1 472 ? -8.700 14.721 2.044 1.00 50.50 472 THR A C 1
ATOM 3778 O O . THR A 1 472 ? -7.639 14.481 2.608 1.00 50.50 472 THR A O 1
ATOM 3781 N N . THR A 1 473 ? -9.427 13.768 1.459 1.00 44.09 473 THR A N 1
ATOM 3782 C CA . THR A 1 473 ? -9.137 12.321 1.514 1.00 44.09 473 THR A CA 1
ATOM 3783 C C . THR A 1 473 ? -8.457 11.787 0.249 1.00 44.09 473 THR A C 1
ATOM 3785 O O . THR A 1 473 ? -8.467 10.588 -0.008 1.00 44.09 473 THR A O 1
ATOM 3788 N N . SER A 1 474 ? -7.874 12.654 -0.587 1.00 40.03 474 SER A N 1
ATOM 3789 C CA . SER A 1 474 ? -7.265 12.222 -1.852 1.00 40.03 474 SER A CA 1
ATOM 3790 C C . SER A 1 474 ? -6.025 13.021 -2.236 1.00 40.03 474 SER A C 1
ATOM 3792 O O . SER A 1 474 ? -5.884 14.195 -1.888 1.00 40.03 474 SER A O 1
ATOM 3794 N N . SER A 1 475 ? -5.194 12.401 -3.075 1.00 39.28 475 SER A N 1
ATOM 3795 C CA . SER A 1 475 ? -4.024 12.956 -3.774 1.00 39.28 475 SER A CA 1
ATOM 3796 C C . SER A 1 475 ? -4.300 14.206 -4.637 1.00 39.28 475 SER A C 1
ATOM 3798 O O . SER A 1 475 ? -3.379 14.741 -5.249 1.00 39.28 475 SER A O 1
ATOM 3800 N N . PHE A 1 476 ? -5.542 14.711 -4.669 1.00 47.91 476 PHE A N 1
ATOM 3801 C CA . PHE A 1 476 ? -5.988 15.831 -5.508 1.00 47.91 476 PHE A CA 1
ATOM 3802 C C . PHE A 1 476 ? -6.518 17.051 -4.729 1.00 47.91 476 PHE A C 1
ATOM 3804 O O . PHE A 1 476 ? -7.116 17.937 -5.352 1.00 47.91 476 PHE A O 1
ATOM 3811 N N . SER A 1 477 ? -6.349 17.100 -3.400 1.00 62.22 477 SER A N 1
ATOM 3812 C CA . SER A 1 477 ? -6.730 18.240 -2.538 1.00 62.22 477 SER A CA 1
ATOM 3813 C C . SER A 1 477 ? -8.209 18.660 -2.657 1.00 62.22 477 SER A C 1
ATOM 3815 O O . SER A 1 477 ? -8.519 19.840 -2.811 1.00 62.22 477 SER A O 1
ATOM 3817 N N . ARG A 1 478 ? -9.141 17.696 -2.634 1.00 73.56 478 ARG A N 1
ATOM 3818 C CA . ARG A 1 478 ? -10.600 17.938 -2.626 1.00 73.56 478 ARG A CA 1
ATOM 3819 C C . ARG A 1 478 ? -11.221 17.362 -1.355 1.00 73.56 478 ARG A C 1
ATOM 3821 O O . ARG A 1 478 ? -10.921 16.216 -1.020 1.00 73.56 478 ARG A O 1
ATOM 3828 N N . ALA A 1 479 ? -12.072 18.129 -0.680 1.00 73.12 479 ALA A N 1
ATOM 3829 C CA . ALA A 1 479 ? -12.843 17.671 0.475 1.00 73.12 479 ALA A CA 1
ATOM 3830 C C . ALA A 1 479 ? -14.162 17.030 0.013 1.00 73.12 479 ALA A C 1
ATOM 3832 O O . ALA A 1 479 ? -14.710 17.423 -1.020 1.00 73.12 479 ALA A O 1
ATOM 3833 N N . LEU A 1 480 ? -14.660 16.032 0.749 1.00 72.81 480 LEU A N 1
ATOM 3834 C CA . LEU A 1 480 ? -15.950 15.393 0.470 1.00 72.81 480 LEU A CA 1
ATOM 3835 C C . LEU A 1 480 ? -17.071 16.197 1.141 1.00 72.81 480 LEU A C 1
ATOM 3837 O O . LEU A 1 480 ? -17.048 16.376 2.352 1.00 72.81 480 LEU A O 1
ATOM 3841 N N . GLY A 1 481 ? -18.036 16.674 0.354 1.00 70.50 481 GLY A N 1
ATOM 3842 C CA . GLY A 1 481 ? -19.208 17.438 0.801 1.00 70.50 481 GLY A CA 1
ATOM 3843 C C . GLY A 1 481 ? -20.462 16.601 1.048 1.00 70.50 481 GLY A C 1
ATOM 3844 O O . GLY A 1 481 ? -21.399 17.087 1.668 1.00 70.50 481 GLY A O 1
ATOM 3845 N N . GLY A 1 482 ? -20.493 15.359 0.561 1.00 73.81 482 GLY A N 1
ATOM 3846 C CA . GLY A 1 482 ? -21.640 14.459 0.681 1.00 73.81 482 GLY A CA 1
ATOM 3847 C C . GLY A 1 482 ? -21.757 13.504 -0.505 1.00 73.81 482 GLY A C 1
ATOM 3848 O O . GLY A 1 482 ? -20.940 13.536 -1.432 1.00 73.81 482 GLY A O 1
ATOM 3849 N N . ARG A 1 483 ? -22.780 12.646 -0.474 1.00 79.69 483 ARG A N 1
ATOM 3850 C CA . ARG A 1 483 ? -23.108 11.707 -1.554 1.00 79.69 483 ARG A CA 1
ATOM 3851 C C . ARG A 1 483 ? -24.613 11.640 -1.787 1.00 79.69 483 ARG A C 1
ATOM 3853 O O . ARG A 1 483 ? -25.386 11.736 -0.834 1.00 79.69 483 ARG A O 1
ATOM 3860 N N . LEU A 1 484 ? -25.005 11.438 -3.041 1.00 83.19 484 LEU A N 1
ATOM 3861 C CA . LEU A 1 484 ? -26.396 11.329 -3.488 1.00 83.19 484 LEU A CA 1
ATOM 3862 C C . LEU A 1 484 ? -26.542 10.127 -4.429 1.00 83.19 484 LEU A C 1
ATOM 3864 O O . LEU A 1 484 ? -25.672 9.922 -5.263 1.00 83.19 484 LEU A O 1
ATOM 3868 N N . THR A 1 485 ? -27.635 9.380 -4.350 1.00 82.81 485 THR A N 1
ATOM 3869 C CA . THR A 1 485 ? -28.066 8.430 -5.386 1.00 82.81 485 THR A CA 1
ATOM 3870 C C . THR A 1 485 ? -29.212 9.061 -6.164 1.00 82.81 485 THR A C 1
ATOM 3872 O O . THR A 1 485 ? -30.164 9.549 -5.555 1.00 82.81 485 THR A O 1
ATOM 3875 N N . VAL A 1 486 ? -29.133 9.040 -7.492 1.00 88.44 486 VAL A N 1
ATOM 3876 C CA . VAL A 1 486 ? -30.177 9.498 -8.420 1.00 88.44 486 VAL A CA 1
ATOM 3877 C C . VAL A 1 486 ? -30.777 8.283 -9.127 1.00 88.44 486 VAL A C 1
ATOM 3879 O O . VAL A 1 486 ? -30.048 7.444 -9.652 1.00 88.44 486 VAL A O 1
ATOM 3882 N N . GLN A 1 487 ? -32.103 8.191 -9.140 1.00 89.31 487 GLN A N 1
ATOM 3883 C CA . GLN A 1 487 ? -32.901 7.142 -9.782 1.00 89.31 487 GLN A CA 1
ATOM 3884 C C . GLN A 1 487 ? -34.045 7.778 -10.576 1.00 89.31 487 GLN A C 1
ATOM 3886 O O . GLN A 1 487 ? -34.386 8.938 -10.352 1.00 89.31 487 GLN A O 1
ATOM 3891 N N . ARG A 1 488 ? -34.668 7.026 -11.481 1.00 89.12 488 ARG A N 1
ATOM 3892 C CA . ARG A 1 488 ? -35.877 7.427 -12.199 1.00 89.12 488 ARG A CA 1
ATOM 3893 C C . ARG A 1 488 ? -37.039 6.517 -11.833 1.00 89.12 488 ARG A C 1
ATOM 3895 O O . ARG A 1 488 ? -36.970 5.302 -11.982 1.00 89.12 488 ARG A O 1
ATOM 3902 N N . GLN A 1 489 ? -38.142 7.131 -11.422 1.00 85.38 489 GLN A N 1
ATOM 3903 C CA . GLN A 1 489 ? -39.423 6.462 -11.227 1.00 85.38 489 GLN A CA 1
ATOM 3904 C C . GLN A 1 489 ? -40.480 7.203 -12.042 1.00 85.38 489 GLN A C 1
ATOM 3906 O O . GLN A 1 489 ? -40.620 8.421 -11.926 1.00 85.38 489 GLN A O 1
ATOM 3911 N N . ASP A 1 490 ? -41.175 6.480 -12.921 1.00 84.50 490 ASP A N 1
ATOM 3912 C CA . ASP A 1 490 ? -42.206 7.030 -13.812 1.00 84.50 490 ASP A CA 1
ATOM 3913 C C . ASP A 1 490 ? -41.731 8.262 -14.614 1.00 84.50 490 ASP A C 1
ATOM 3915 O O . ASP A 1 490 ? -42.450 9.244 -14.798 1.00 84.50 490 ASP A O 1
ATOM 3919 N N . GLY A 1 491 ? -40.471 8.231 -15.064 1.00 77.56 491 GLY A N 1
ATOM 3920 C CA . GLY A 1 491 ? -39.838 9.310 -15.831 1.00 77.56 491 GLY A CA 1
ATOM 3921 C C . GLY A 1 491 ? -39.360 10.511 -15.005 1.00 77.56 491 GLY A C 1
ATOM 3922 O O . GLY A 1 491 ? -38.686 11.380 -15.557 1.00 77.56 491 GLY A O 1
ATOM 3923 N N . LYS A 1 492 ? -39.638 10.556 -13.696 1.00 84.75 492 LYS A N 1
ATOM 3924 C CA . LYS A 1 492 ? -39.176 11.613 -12.783 1.00 84.75 492 LYS A CA 1
ATOM 3925 C C . LYS A 1 492 ? -37.927 11.183 -12.030 1.00 84.75 492 LYS A C 1
ATOM 3927 O O . LYS A 1 492 ? -37.809 10.028 -11.629 1.00 84.75 492 LYS A O 1
ATOM 3932 N N . ILE A 1 493 ? -37.008 12.123 -11.823 1.00 87.12 493 ILE A N 1
ATOM 3933 C CA . ILE A 1 493 ? -35.853 11.899 -10.957 1.00 87.12 493 ILE A CA 1
ATOM 3934 C C . ILE A 1 493 ? -36.323 11.799 -9.505 1.00 87.12 493 ILE A C 1
ATOM 3936 O O . ILE A 1 493 ? -37.077 12.643 -9.028 1.00 87.12 493 ILE A O 1
ATOM 3940 N N . ILE A 1 494 ? -35.831 10.773 -8.819 1.00 86.81 494 ILE A N 1
ATOM 3941 C CA . ILE A 1 494 ? -35.837 10.642 -7.369 1.00 86.81 494 ILE A CA 1
ATOM 3942 C C . ILE A 1 494 ? -34.385 10.624 -6.928 1.00 86.81 494 ILE A C 1
ATOM 3944 O O . ILE A 1 494 ? -33.595 9.804 -7.397 1.00 86.81 494 ILE A O 1
ATOM 3948 N N . SER A 1 495 ? -34.028 11.506 -6.004 1.00 85.75 495 SER A N 1
ATOM 3949 C CA . SER A 1 495 ? -32.677 11.548 -5.458 1.00 85.75 495 SER A CA 1
ATOM 3950 C C . SER A 1 495 ? -32.697 11.363 -3.952 1.00 85.75 495 SER A C 1
ATOM 3952 O O . SER A 1 495 ? -33.498 11.971 -3.241 1.00 85.75 495 SER A O 1
ATOM 3954 N N . ASN A 1 496 ? -31.787 10.558 -3.424 1.00 80.19 496 ASN A N 1
ATOM 3955 C CA . ASN A 1 496 ? -31.681 10.325 -1.990 1.00 80.19 496 ASN A CA 1
ATOM 3956 C C . ASN A 1 496 ? -30.229 10.473 -1.542 1.00 80.19 496 ASN A C 1
ATOM 3958 O O . ASN A 1 496 ? -29.326 10.084 -2.279 1.00 80.19 496 ASN A O 1
ATOM 3962 N N . PRO A 1 497 ? -29.962 11.035 -0.352 1.00 73.69 497 PRO A N 1
ATOM 3963 C CA . PRO A 1 497 ? -28.634 10.920 0.229 1.00 73.69 497 PRO A CA 1
ATOM 3964 C C . PRO A 1 497 ? -28.275 9.439 0.385 1.00 73.69 497 PRO A C 1
ATOM 3966 O O . PRO A 1 497 ? -29.121 8.628 0.766 1.00 73.69 497 PRO A O 1
ATOM 3969 N N . ILE A 1 498 ? -27.024 9.085 0.097 1.00 62.41 498 ILE A N 1
ATOM 3970 C CA . ILE A 1 498 ? -26.560 7.709 0.306 1.00 62.41 498 ILE A CA 1
ATOM 3971 C C . ILE A 1 498 ? -26.478 7.459 1.821 1.00 62.41 498 ILE A C 1
ATOM 3973 O O . ILE A 1 498 ? -25.879 8.285 2.518 1.00 62.41 498 ILE A O 1
ATOM 3977 N N . PRO A 1 499 ? -27.024 6.350 2.356 1.00 43.91 499 PRO A N 1
ATOM 3978 C CA . PRO A 1 499 ? -26.767 5.927 3.733 1.00 43.91 499 PRO A CA 1
ATOM 3979 C C . PRO A 1 499 ? -25.247 5.876 3.972 1.00 43.91 499 PRO A C 1
ATOM 3981 O O . PRO A 1 499 ? -24.545 5.077 3.354 1.00 43.91 499 PRO A O 1
ATOM 3984 N N . GLY A 1 500 ? -24.718 6.802 4.780 1.00 47.53 500 GLY A N 1
ATOM 3985 C CA . GLY A 1 500 ? -23.278 7.098 4.859 1.00 47.53 500 GLY A CA 1
ATOM 3986 C C . GLY A 1 500 ? -22.891 8.563 4.598 1.00 47.53 500 GLY A C 1
ATOM 3987 O O . GLY A 1 500 ? -21.717 8.910 4.726 1.00 47.53 500 GLY A O 1
ATOM 3988 N N . VAL A 1 501 ? -23.847 9.453 4.294 1.00 44.00 501 VAL A N 1
ATOM 3989 C CA . VAL A 1 501 ? -23.764 10.866 4.737 1.00 44.00 501 VAL A CA 1
ATOM 3990 C C . VAL A 1 501 ? -23.498 10.859 6.251 1.00 44.00 501 VAL A C 1
ATOM 3992 O O . VAL A 1 501 ? -24.012 9.937 6.880 1.00 44.00 501 VAL A O 1
ATOM 3995 N N . PRO A 1 502 ? -22.717 11.793 6.842 1.00 44.28 502 PRO A N 1
ATOM 3996 C CA . PRO A 1 502 ? -22.397 11.788 8.271 1.00 44.28 502 PRO A CA 1
ATOM 3997 C C . PRO A 1 502 ? -23.665 11.786 9.136 1.00 44.28 502 PRO A C 1
ATOM 3999 O O . PRO A 1 502 ? -24.187 12.821 9.533 1.00 44.28 502 PRO A O 1
ATOM 4002 N N . THR A 1 503 ? -24.199 10.599 9.390 1.00 44.09 503 THR A N 1
ATOM 4003 C CA . THR A 1 503 ? -25.060 10.302 10.515 1.00 44.09 503 THR A CA 1
ATOM 4004 C C . THR A 1 503 ? -24.192 10.493 11.739 1.00 44.09 503 THR A C 1
ATOM 4006 O O . THR A 1 503 ? -23.026 10.088 11.718 1.00 44.09 503 THR A O 1
ATOM 4009 N N . GLU A 1 504 ? -24.755 11.121 12.767 1.00 50.09 504 GLU A N 1
ATOM 4010 C CA . GLU A 1 504 ? -24.189 11.215 14.112 1.00 50.09 504 GLU A CA 1
ATOM 4011 C C . GLU A 1 504 ? -23.308 10.000 14.432 1.00 50.09 504 GLU A C 1
ATOM 4013 O O . GLU A 1 504 ? -23.676 8.870 14.100 1.00 50.09 504 GLU A O 1
ATOM 4018 N N . ASN A 1 505 ? -22.134 10.232 15.031 1.00 65.25 505 ASN A N 1
ATOM 4019 C CA . ASN A 1 505 ? -21.165 9.196 15.397 1.00 65.25 505 ASN A CA 1
ATOM 4020 C C . ASN A 1 505 ? -21.817 8.151 16.325 1.00 65.25 505 ASN A C 1
ATOM 4022 O O . ASN A 1 505 ? -21.712 8.231 17.549 1.00 65.25 505 ASN A O 1
ATOM 4026 N N . GLN A 1 506 ? -22.507 7.178 15.731 1.00 79.56 506 GLN A N 1
ATOM 4027 C CA . GLN A 1 506 ? -23.247 6.145 16.432 1.00 79.56 506 GLN A CA 1
ATOM 4028 C C . GLN A 1 506 ? -22.265 5.196 17.107 1.00 79.56 506 GLN A C 1
ATOM 4030 O O . GLN A 1 506 ? -21.292 4.749 16.493 1.00 79.56 506 GLN A O 1
ATOM 4035 N N . ILE A 1 507 ? -22.552 4.864 18.362 1.00 90.19 507 ILE A N 1
ATOM 4036 C CA . ILE A 1 507 ? -21.827 3.840 19.107 1.00 90.19 507 ILE A CA 1
ATOM 4037 C C . ILE A 1 507 ? -22.146 2.476 18.490 1.00 90.19 507 ILE A C 1
ATOM 4039 O O . ILE A 1 507 ? -23.301 2.052 18.445 1.00 90.19 507 ILE A O 1
ATOM 4043 N N . ILE A 1 508 ? -21.109 1.798 18.010 1.00 93.50 508 ILE A N 1
ATOM 4044 C CA . ILE A 1 508 ? -21.166 0.451 17.452 1.00 93.50 508 ILE A CA 1
ATOM 4045 C C . ILE A 1 508 ? -20.687 -0.539 18.507 1.00 93.50 508 ILE A C 1
ATOM 4047 O O . ILE A 1 508 ? -19.664 -0.312 19.151 1.00 93.50 508 ILE A O 1
ATOM 4051 N N . ASP A 1 509 ? -21.430 -1.631 18.667 1.00 95.38 509 ASP A N 1
ATOM 4052 C CA . ASP A 1 509 ? -21.111 -2.737 19.566 1.00 95.38 509 ASP A CA 1
ATOM 4053 C C . ASP A 1 509 ? -20.339 -3.824 18.805 1.00 95.38 509 ASP A C 1
ATOM 4055 O O . ASP A 1 509 ? -20.865 -4.422 17.868 1.00 95.38 509 ASP A O 1
ATOM 4059 N N . PHE A 1 510 ? -19.084 -4.059 19.189 1.00 94.88 510 PHE A N 1
ATOM 4060 C CA . PHE A 1 510 ? -18.224 -5.106 18.626 1.00 94.88 510 PHE A CA 1
ATOM 4061 C C . PHE A 1 510 ? -18.300 -6.415 19.436 1.00 94.88 510 PHE A C 1
ATOM 4063 O O . PHE A 1 510 ? -17.500 -7.324 19.222 1.00 94.88 510 PHE A O 1
ATOM 4070 N N . GLY A 1 511 ? -19.216 -6.512 20.406 1.00 92.62 511 GLY A N 1
ATOM 4071 C CA . GLY A 1 511 ? -19.401 -7.656 21.302 1.00 92.62 511 GLY A CA 1
ATOM 4072 C C . GLY A 1 511 ? -18.452 -7.662 22.503 1.00 92.62 511 GLY A C 1
ATOM 4073 O O . GLY A 1 511 ? -18.853 -8.033 23.604 1.00 92.62 511 GLY A O 1
ATOM 4074 N N . PHE A 1 512 ? -17.205 -7.215 22.328 1.00 91.38 512 PHE A N 1
ATOM 4075 C CA . PHE A 1 512 ? -16.222 -7.103 23.417 1.00 91.38 512 PHE A CA 1
ATOM 4076 C C . PHE A 1 512 ? -16.020 -5.671 23.925 1.00 91.38 512 PHE A C 1
ATOM 4078 O O . PHE A 1 512 ? -15.509 -5.489 25.026 1.00 91.38 512 PHE A O 1
ATOM 4085 N N . LEU A 1 513 ? -16.413 -4.662 23.143 1.00 96.00 513 LEU A N 1
ATOM 4086 C CA . LEU A 1 513 ? -16.493 -3.254 23.537 1.00 96.00 513 LEU A CA 1
ATOM 4087 C C . LEU A 1 513 ? -17.437 -2.497 22.594 1.00 96.00 513 LEU A C 1
ATOM 4089 O O . LEU A 1 513 ? -17.750 -2.981 21.503 1.00 96.00 513 LEU A O 1
ATOM 4093 N N . LYS A 1 514 ? -17.846 -1.287 22.982 1.00 97.00 514 LYS A N 1
ATOM 4094 C CA . LYS A 1 514 ? -18.647 -0.374 22.159 1.00 97.00 514 LYS A CA 1
ATOM 4095 C C . LYS A 1 514 ? -17.942 0.959 21.981 1.00 97.00 514 LYS A C 1
ATOM 4097 O O . LYS A 1 514 ? -17.357 1.486 22.923 1.00 97.00 514 LYS A O 1
ATOM 4102 N N . THR A 1 515 ? -17.993 1.527 20.784 1.00 96.62 515 THR A N 1
ATOM 4103 C CA . THR A 1 515 ? -17.375 2.831 20.514 1.00 96.62 515 THR A CA 1
ATOM 4104 C C . THR A 1 515 ? -17.939 3.475 19.257 1.00 96.62 515 THR A C 1
ATOM 4106 O O . THR A 1 515 ? -18.524 2.800 18.416 1.00 96.62 515 THR A O 1
ATOM 4109 N N . ASN A 1 516 ? -17.735 4.779 19.111 1.00 91.31 516 ASN A N 1
ATOM 4110 C CA . ASN A 1 516 ? -17.966 5.544 17.887 1.00 91.31 516 ASN A CA 1
ATOM 4111 C C . ASN A 1 516 ? -16.671 6.167 17.313 1.00 91.31 516 ASN A C 1
ATOM 4113 O O . ASN A 1 516 ? -16.739 7.065 16.476 1.00 91.31 516 ASN A O 1
ATOM 4117 N N . GLY A 1 517 ? -15.497 5.711 17.771 1.00 91.75 517 GLY A N 1
ATOM 4118 C CA . GLY A 1 517 ? -14.190 6.236 17.369 1.00 91.75 517 GLY A CA 1
ATOM 4119 C C . GLY A 1 517 ? -13.398 5.339 16.412 1.00 91.75 517 GLY A C 1
ATOM 4120 O O . GLY A 1 517 ? -13.856 4.276 15.979 1.00 91.75 517 GLY A O 1
ATOM 4121 N N . THR A 1 518 ? -12.175 5.779 16.110 1.00 92.88 518 THR A N 1
ATOM 4122 C CA . THR A 1 518 ? -11.117 4.970 15.493 1.00 92.88 518 THR A CA 1
ATOM 4123 C C . THR A 1 518 ? -9.882 5.007 16.390 1.00 92.88 518 THR A C 1
ATOM 4125 O O . THR A 1 518 ? -9.326 6.079 16.635 1.00 92.88 518 THR A O 1
ATOM 4128 N N . PHE A 1 519 ? -9.405 3.858 16.854 1.00 96.12 519 PHE A N 1
ATOM 4129 C CA . PHE A 1 519 ? -8.220 3.793 17.710 1.00 96.12 519 PHE A CA 1
ATOM 4130 C C . PHE A 1 519 ? -7.566 2.413 17.676 1.00 96.12 519 PHE A C 1
ATOM 4132 O O . PHE A 1 519 ? -8.167 1.425 17.253 1.00 96.12 519 PHE A O 1
ATOM 4139 N N . LYS A 1 520 ? -6.329 2.348 18.170 1.00 97.62 520 LYS A N 1
ATOM 4140 C CA . LYS A 1 520 ? -5.640 1.107 18.512 1.00 97.62 520 LYS A CA 1
ATOM 4141 C C . LYS A 1 520 ? -5.425 1.038 20.019 1.00 97.62 520 LYS A C 1
ATOM 4143 O O . LYS A 1 520 ? -4.799 1.914 20.602 1.00 97.62 520 LYS A O 1
ATOM 4148 N N . LEU A 1 521 ? -5.941 -0.010 20.639 1.00 97.56 521 LEU A N 1
ATOM 4149 C CA . LEU A 1 521 ? -5.700 -0.380 22.023 1.00 97.56 521 LEU A CA 1
ATOM 4150 C C . LEU A 1 521 ? -4.538 -1.384 22.070 1.00 97.56 521 LEU A C 1
ATOM 4152 O O . LEU A 1 521 ? -4.538 -2.357 21.319 1.00 97.56 521 LEU A O 1
ATOM 4156 N N . VAL A 1 522 ? -3.542 -1.152 22.922 1.00 97.81 522 VAL A N 1
ATOM 4157 C CA . VAL A 1 522 ? -2.335 -1.983 23.048 1.00 97.81 522 VAL A CA 1
ATOM 4158 C C . VAL A 1 522 ? -2.102 -2.320 24.516 1.00 97.81 522 VAL A C 1
ATOM 4160 O O . VAL A 1 522 ? -2.007 -1.417 25.344 1.00 97.81 522 VAL A O 1
ATOM 4163 N N . LYS A 1 523 ? -1.991 -3.607 24.840 1.00 96.62 523 LYS A N 1
ATOM 4164 C CA . LYS A 1 523 ? -1.605 -4.081 26.170 1.00 96.62 523 LYS A CA 1
ATOM 4165 C C . LYS A 1 523 ? -0.099 -3.894 26.336 1.00 96.62 523 LYS A C 1
ATOM 4167 O O . LYS A 1 523 ? 0.670 -4.446 25.550 1.00 96.62 523 LYS A O 1
ATOM 4172 N N . LEU A 1 524 ? 0.314 -3.103 27.323 1.00 96.00 524 LEU A N 1
ATOM 4173 C CA . LEU A 1 524 ? 1.731 -2.922 27.656 1.00 96.00 524 LEU A CA 1
ATOM 4174 C C . LEU A 1 524 ? 2.178 -3.958 28.692 1.00 96.00 524 LEU A C 1
ATOM 4176 O O . LEU A 1 524 ? 3.242 -4.552 28.554 1.00 96.00 524 LEU A O 1
ATOM 4180 N N . ASP A 1 525 ? 1.332 -4.195 29.693 1.00 94.69 525 ASP A N 1
ATOM 4181 C CA . ASP A 1 525 ? 1.494 -5.205 30.736 1.00 94.69 525 ASP A CA 1
ATOM 4182 C C . ASP A 1 525 ? 0.111 -5.593 31.301 1.00 94.69 525 ASP A C 1
ATOM 4184 O O . ASP A 1 525 ? -0.924 -5.229 30.739 1.00 94.69 525 ASP A O 1
ATOM 4188 N N . ASP A 1 526 ? 0.064 -6.373 32.382 1.00 91.44 526 ASP A N 1
ATOM 4189 C CA . ASP A 1 526 ? -1.192 -6.882 32.950 1.00 91.44 526 ASP A CA 1
ATOM 4190 C C . ASP A 1 526 ? -2.117 -5.813 33.540 1.00 91.44 526 ASP A C 1
ATOM 4192 O O . ASP A 1 526 ? -3.311 -6.070 33.676 1.00 91.44 526 ASP A O 1
ATOM 4196 N N . SER A 1 527 ? -1.612 -4.619 33.852 1.00 93.44 527 SER A N 1
ATOM 4197 C CA . SER A 1 527 ? -2.409 -3.527 34.420 1.00 93.44 527 SER A CA 1
ATOM 4198 C C . SER A 1 527 ? -2.356 -2.238 33.606 1.00 93.44 527 SER A C 1
ATOM 4200 O O . SER A 1 527 ? -3.054 -1.279 33.935 1.00 93.44 527 SER A O 1
ATOM 4202 N N . THR A 1 528 ? -1.580 -2.200 32.525 1.00 96.56 528 THR A N 1
ATOM 4203 C CA . THR A 1 528 ? -1.365 -0.997 31.724 1.00 96.56 528 THR A CA 1
ATOM 4204 C C . THR A 1 528 ? -1.703 -1.230 30.263 1.00 96.56 528 THR A C 1
ATOM 4206 O O . THR A 1 528 ? -1.162 -2.113 29.594 1.00 96.56 528 THR A O 1
ATOM 4209 N N . TRP A 1 529 ? -2.542 -0.345 29.738 1.00 97.62 529 TRP A N 1
ATOM 4210 C CA . TRP A 1 529 ? -2.918 -0.297 28.336 1.00 97.62 529 TRP A CA 1
ATOM 4211 C C . TRP A 1 529 ? -2.648 1.085 27.749 1.00 97.62 529 TRP A C 1
ATOM 4213 O O . TRP A 1 529 ? -2.652 2.103 28.444 1.00 97.62 529 TRP A O 1
ATOM 4223 N N . LEU A 1 530 ? -2.423 1.117 26.444 1.00 98.00 530 LEU A N 1
ATOM 4224 C CA . LEU A 1 530 ? -2.278 2.327 25.657 1.00 98.00 530 LEU A CA 1
ATOM 4225 C C . LEU A 1 530 ? -3.419 2.392 24.648 1.00 98.00 530 LEU A C 1
ATOM 4227 O O . LEU A 1 530 ? -3.571 1.486 23.833 1.00 98.00 530 LEU A O 1
ATOM 4231 N N . LEU A 1 531 ? -4.203 3.461 24.687 1.00 98.00 531 LEU A N 1
ATOM 4232 C CA . LEU A 1 531 ? -5.206 3.757 23.673 1.00 98.00 531 LEU A CA 1
ATOM 4233 C C . LEU A 1 531 ? -4.657 4.851 22.763 1.00 98.00 531 LEU A C 1
ATOM 4235 O O . LEU A 1 531 ? -4.432 5.970 23.208 1.00 98.00 531 LEU A O 1
ATOM 4239 N N . ILE A 1 532 ? -4.442 4.528 21.493 1.00 97.31 532 ILE A N 1
ATOM 4240 C CA . ILE A 1 532 ? -3.880 5.422 20.479 1.00 97.31 532 ILE A CA 1
ATOM 4241 C C . ILE A 1 532 ? -5.004 5.801 19.507 1.00 97.31 532 ILE A C 1
ATOM 4243 O O . ILE A 1 532 ? -5.376 4.970 18.669 1.00 97.31 532 ILE A O 1
ATOM 4247 N N . PRO A 1 533 ? -5.585 7.010 19.589 1.00 93.44 533 PRO A N 1
ATOM 4248 C CA . PRO A 1 533 ? -6.545 7.474 18.595 1.00 93.44 533 PRO A CA 1
ATOM 4249 C C . PRO A 1 533 ? -5.904 7.499 17.210 1.00 93.44 533 PRO A C 1
ATOM 4251 O O . PRO A 1 533 ? -4.751 7.905 17.051 1.00 93.44 533 PRO A O 1
ATOM 4254 N N . ALA A 1 534 ? -6.645 7.093 16.179 1.00 88.75 534 ALA A N 1
ATOM 4255 C CA . ALA A 1 534 ? -6.164 7.327 14.826 1.00 88.75 534 ALA A CA 1
ATOM 4256 C C . ALA A 1 534 ? -6.115 8.844 14.584 1.00 88.75 534 ALA A C 1
ATOM 4258 O O . ALA A 1 534 ? -7.078 9.536 14.942 1.00 88.75 534 ALA A O 1
ATOM 4259 N N . PRO A 1 535 ? -5.052 9.376 13.961 1.00 79.31 535 PRO A N 1
ATOM 4260 C CA . PRO A 1 535 ? -4.963 10.803 13.702 1.00 79.31 535 PRO A CA 1
ATOM 4261 C C . PRO A 1 535 ? -6.208 11.314 12.958 1.00 79.31 535 PRO A C 1
ATOM 4263 O O . PRO A 1 535 ? -6.604 10.759 11.930 1.00 79.31 535 PRO A O 1
ATOM 4266 N N . GLY A 1 536 ? -6.829 12.373 13.488 1.00 73.56 536 GLY A N 1
ATOM 4267 C CA . GLY A 1 536 ? -8.028 12.964 12.895 1.00 73.56 536 GLY A CA 1
ATOM 4268 C C . GLY A 1 536 ? -9.355 12.340 13.320 1.00 73.56 536 GLY A C 1
ATOM 4269 O O . GLY A 1 536 ? -10.409 12.670 12.778 1.00 73.56 536 GLY A O 1
ATOM 4270 N N . THR A 1 537 ? -9.329 11.414 14.270 1.00 81.00 537 THR A N 1
ATOM 4271 C CA . THR A 1 537 ? -10.552 10.904 14.897 1.00 81.00 537 THR A CA 1
ATOM 4272 C C . THR A 1 537 ? -11.230 12.040 15.675 1.00 81.00 537 THR A C 1
ATOM 4274 O O . THR A 1 537 ? -10.537 12.745 16.406 1.00 81.00 537 THR A O 1
ATOM 4277 N N . PRO A 1 538 ? -12.546 12.271 15.510 1.00 78.75 538 PRO A N 1
ATOM 4278 C CA . PRO A 1 538 ? -13.276 13.231 16.341 1.00 78.75 538 PRO A CA 1
ATOM 4279 C C . PRO A 1 538 ? -13.338 12.753 17.801 1.00 78.75 538 PRO A C 1
ATOM 4281 O O . PRO A 1 538 ? -13.080 11.575 18.052 1.00 78.75 538 PRO A O 1
ATOM 4284 N N . PRO A 1 539 ? -13.724 13.612 18.763 1.00 84.19 539 PRO A N 1
ATOM 4285 C CA . PRO A 1 539 ? -14.037 13.162 20.114 1.00 84.19 539 PRO A CA 1
ATOM 4286 C C . PRO A 1 539 ? -14.979 11.956 20.095 1.00 84.19 539 PRO A C 1
ATOM 4288 O O . PRO A 1 539 ? -15.925 11.905 19.301 1.00 84.19 539 PRO A O 1
ATOM 4291 N N . PHE A 1 540 ? -14.687 10.974 20.937 1.00 91.50 540 PHE A N 1
ATOM 4292 C CA . PHE A 1 540 ? -15.341 9.675 20.887 1.00 91.50 540 PHE A CA 1
ATOM 4293 C C . PHE A 1 540 ? -15.458 9.053 22.270 1.00 91.50 540 PHE A C 1
ATOM 4295 O O . PHE A 1 540 ? -14.724 9.387 23.202 1.00 91.50 540 PHE A O 1
ATOM 4302 N N . GLN A 1 541 ? -16.374 8.100 22.358 1.00 94.81 541 GLN A N 1
ATOM 4303 C CA . GLN A 1 541 ? -16.659 7.342 23.558 1.00 94.81 541 GLN A CA 1
ATOM 4304 C C . GLN A 1 541 ? -16.166 5.902 23.399 1.00 94.81 541 GLN A C 1
ATOM 4306 O O . GLN A 1 541 ? -16.299 5.299 22.328 1.00 94.81 541 GLN A O 1
ATOM 4311 N N . LEU A 1 542 ? -15.631 5.333 24.474 1.00 96.75 542 LEU A N 1
ATOM 4312 C CA . LEU A 1 542 ? -15.396 3.900 24.631 1.00 96.75 542 LEU A CA 1
ATOM 4313 C C . LEU A 1 542 ? -16.233 3.389 25.803 1.00 96.75 542 LEU A C 1
ATOM 4315 O O . LEU A 1 542 ? -16.088 3.887 26.912 1.00 96.75 542 LEU A O 1
ATOM 4319 N N . ILE A 1 543 ? -17.057 2.372 25.563 1.00 97.19 543 ILE A N 1
ATOM 4320 C CA . ILE A 1 543 ? -17.739 1.584 26.592 1.00 97.19 543 ILE A CA 1
ATOM 4321 C C . ILE A 1 543 ? -17.128 0.184 26.568 1.00 97.19 543 ILE A C 1
ATOM 4323 O O . ILE A 1 543 ? -17.199 -0.518 25.561 1.00 97.19 543 ILE A O 1
ATOM 4327 N N . ALA A 1 544 ? -16.520 -0.224 27.667 1.00 96.56 544 ALA A N 1
ATOM 4328 C CA . ALA A 1 544 ? -15.787 -1.471 27.805 1.00 96.56 544 ALA A CA 1
ATOM 4329 C C . ALA A 1 544 ? -16.160 -2.177 29.113 1.00 96.56 544 ALA A C 1
ATOM 4331 O O . ALA A 1 544 ? -16.764 -1.587 30.008 1.00 96.56 544 ALA A O 1
ATOM 4332 N N . SER A 1 545 ? -15.781 -3.445 29.220 1.00 94.50 545 SER A N 1
ATOM 4333 C CA . SER A 1 545 ? -15.914 -4.249 30.432 1.00 94.50 545 SER A CA 1
ATOM 4334 C C . SER A 1 545 ? -14.528 -4.557 30.998 1.00 94.50 545 SER A C 1
ATOM 4336 O O . SER A 1 545 ? -13.616 -4.926 30.252 1.00 94.50 545 SER A O 1
ATOM 4338 N N . ALA A 1 546 ? -14.352 -4.414 32.314 1.00 93.00 546 ALA A N 1
ATOM 4339 C CA . ALA A 1 546 ? -13.101 -4.761 32.983 1.00 93.00 546 ALA A CA 1
ATOM 4340 C C . ALA A 1 546 ? -12.738 -6.229 32.713 1.00 93.00 546 ALA A C 1
ATOM 4342 O O . ALA A 1 546 ? -11.612 -6.524 32.313 1.00 93.00 546 ALA A O 1
ATOM 4343 N N . THR A 1 547 ? -13.710 -7.133 32.842 1.00 93.00 547 THR A N 1
ATOM 4344 C CA . THR A 1 547 ? -13.525 -8.567 32.590 1.00 93.00 547 THR A CA 1
ATOM 4345 C C . THR A 1 547 ? -13.405 -8.909 31.106 1.00 93.00 547 THR A C 1
ATOM 4347 O O . THR A 1 547 ? -12.406 -9.497 30.699 1.00 93.00 547 THR A O 1
ATOM 4350 N N . ASN A 1 548 ? -14.383 -8.539 30.281 1.00 92.31 548 ASN A N 1
ATOM 4351 C CA . ASN A 1 548 ? -14.464 -8.989 28.889 1.00 92.31 548 ASN A CA 1
ATOM 4352 C C . ASN A 1 548 ? -13.468 -8.264 27.969 1.00 92.31 548 ASN A C 1
ATOM 4354 O O . ASN A 1 548 ? -12.873 -8.883 27.092 1.00 92.31 548 ASN A O 1
ATOM 4358 N N . THR A 1 549 ? -13.263 -6.956 28.161 1.00 92.44 549 THR A N 1
ATOM 4359 C CA . THR A 1 549 ? -12.363 -6.168 27.303 1.00 92.44 549 THR A CA 1
ATOM 4360 C C . THR A 1 549 ? -10.911 -6.260 27.763 1.00 92.44 549 THR A C 1
ATOM 4362 O O . THR A 1 549 ? -10.017 -6.397 26.932 1.00 92.44 549 THR A O 1
ATOM 4365 N N . PHE A 1 550 ? -10.665 -6.170 29.074 1.00 93.12 550 PHE A N 1
ATOM 4366 C CA . PHE A 1 550 ? -9.308 -6.049 29.620 1.00 93.12 550 PHE A CA 1
ATOM 4367 C C . PHE A 1 550 ? -8.805 -7.307 30.344 1.00 93.12 550 PHE A C 1
ATOM 4369 O O . PHE A 1 550 ? -7.619 -7.374 30.669 1.00 93.12 550 PHE A O 1
ATOM 4376 N N . GLY A 1 551 ? -9.659 -8.309 30.585 1.00 91.38 551 GLY A N 1
ATOM 4377 C CA . GLY A 1 551 ? -9.282 -9.523 31.320 1.00 91.38 551 GLY A CA 1
ATOM 4378 C C . GLY A 1 551 ? -9.028 -9.286 32.813 1.00 91.38 551 GLY A C 1
ATOM 4379 O O . GLY A 1 551 ? -8.270 -10.028 33.435 1.00 91.38 551 GLY A O 1
ATOM 4380 N N . LEU A 1 552 ? -9.615 -8.232 33.383 1.00 91.94 552 LEU A N 1
ATOM 4381 C CA . LEU A 1 552 ? -9.415 -7.790 34.763 1.00 91.94 552 LEU A CA 1
ATOM 4382 C C . LEU A 1 552 ? -10.581 -8.201 35.664 1.00 91.94 552 LEU A C 1
ATOM 4384 O O . LEU A 1 552 ? -11.615 -8.677 35.207 1.00 91.94 552 LEU A O 1
ATOM 4388 N N . LYS A 1 553 ? -10.423 -8.023 36.978 1.00 91.56 553 LYS A N 1
ATOM 4389 C CA . LYS A 1 553 ? -11.511 -8.275 37.928 1.00 91.56 553 LYS A CA 1
ATOM 4390 C C . LYS A 1 553 ? -12.536 -7.131 37.879 1.00 91.56 553 LYS A C 1
ATOM 4392 O O . LYS A 1 553 ? -12.158 -5.983 37.633 1.00 91.56 553 LYS A O 1
ATOM 4397 N N . PRO A 1 554 ? -13.816 -7.399 38.193 1.00 90.44 554 PRO A N 1
ATOM 4398 C CA . PRO A 1 554 ? -14.780 -6.330 38.426 1.00 90.44 554 PRO A CA 1
ATOM 4399 C C . PRO A 1 554 ? -14.282 -5.379 39.524 1.00 90.44 554 PRO A C 1
ATOM 4401 O O . PRO A 1 554 ? -13.647 -5.816 40.486 1.00 90.44 554 PRO A O 1
ATOM 4404 N N . ASN A 1 555 ? -14.612 -4.093 39.412 1.00 88.56 555 ASN A N 1
ATOM 4405 C CA . ASN A 1 555 ? -14.203 -3.010 40.316 1.00 88.56 555 ASN A CA 1
ATOM 4406 C C . ASN A 1 555 ? -12.700 -2.661 40.334 1.00 88.56 555 ASN A C 1
ATOM 4408 O O . ASN A 1 555 ? -12.295 -1.853 41.170 1.00 88.56 555 ASN A O 1
ATOM 4412 N N . THR A 1 556 ? -11.862 -3.212 39.446 1.00 91.12 556 THR A N 1
ATOM 4413 C CA . THR A 1 556 ? -10.467 -2.750 39.312 1.00 91.12 556 THR A CA 1
ATOM 4414 C C . THR A 1 556 ? -10.448 -1.285 38.877 1.00 91.12 556 THR A C 1
ATOM 4416 O O . THR A 1 556 ? -10.988 -0.944 37.827 1.00 91.12 556 THR A O 1
ATOM 4419 N N . LYS A 1 557 ? -9.837 -0.401 39.670 1.00 93.94 557 LYS A N 1
ATOM 4420 C CA . LYS A 1 557 ? -9.945 1.050 39.483 1.00 93.94 557 LYS A CA 1
ATOM 4421 C C . LYS A 1 557 ? -9.138 1.500 38.270 1.00 93.94 557 LYS A C 1
ATOM 4423 O O . LYS A 1 557 ? -7.938 1.244 38.210 1.00 93.94 557 LYS A O 1
ATOM 4428 N N . LEU A 1 558 ? -9.757 2.242 37.356 1.00 96.44 558 LEU A N 1
ATOM 4429 C CA . LEU A 1 558 ? -9.068 2.823 36.205 1.00 96.44 558 LEU A CA 1
ATOM 4430 C C . LEU A 1 558 ? -8.572 4.252 36.483 1.00 96.44 558 LEU A C 1
ATOM 4432 O O . LEU A 1 558 ? -9.282 5.093 37.032 1.00 96.44 558 LEU A O 1
ATOM 4436 N N . ILE A 1 559 ? -7.345 4.536 36.051 1.00 96.69 559 ILE A N 1
ATOM 4437 C CA . ILE A 1 559 ? -6.773 5.877 35.913 1.00 96.69 559 ILE A CA 1
ATOM 4438 C C . ILE A 1 559 ? -6.384 6.068 34.447 1.00 96.69 559 ILE A C 1
ATOM 4440 O O . ILE A 1 559 ? -5.651 5.249 33.897 1.00 96.69 559 ILE A O 1
ATOM 4444 N N . ALA A 1 560 ? -6.833 7.159 33.830 1.00 96.81 560 ALA A N 1
ATOM 4445 C CA . ALA A 1 560 ? -6.500 7.506 32.453 1.00 96.81 560 ALA A CA 1
ATOM 4446 C C . ALA A 1 560 ? -5.748 8.845 32.394 1.00 96.81 560 ALA A C 1
ATOM 4448 O O . ALA A 1 560 ? -6.168 9.819 33.017 1.00 96.81 560 ALA A O 1
ATOM 4449 N N . THR A 1 561 ? -4.640 8.904 31.652 1.00 96.88 561 THR A N 1
ATOM 4450 C CA . THR A 1 561 ? -3.819 10.120 31.493 1.00 96.88 561 THR A CA 1
ATOM 4451 C C . THR A 1 561 ? -3.397 10.333 30.045 1.00 96.88 561 THR A C 1
ATOM 4453 O O . THR A 1 561 ? -3.189 9.365 29.315 1.00 96.88 561 THR A O 1
ATOM 4456 N N . ASN A 1 562 ? -3.190 11.586 29.647 1.00 95.50 562 ASN A N 1
ATOM 4457 C CA . ASN A 1 562 ? -2.701 11.925 28.309 1.00 95.50 562 ASN A CA 1
ATOM 4458 C C . ASN A 1 562 ? -1.218 11.582 28.170 1.00 95.50 562 ASN A C 1
ATOM 4460 O O . ASN A 1 562 ? -0.449 11.726 29.120 1.00 95.50 562 ASN A O 1
ATOM 4464 N N . LEU A 1 563 ? -0.828 11.162 26.972 1.00 95.31 563 LEU A N 1
ATOM 4465 C CA . LEU A 1 563 ? 0.556 11.048 26.536 1.00 95.31 563 LEU A CA 1
ATOM 4466 C C . LEU A 1 563 ? 0.731 11.872 25.265 1.00 95.31 563 LEU A C 1
ATOM 4468 O O . LEU A 1 563 ? -0.044 11.719 24.319 1.00 95.31 563 LEU A O 1
ATOM 4472 N N . ASP A 1 564 ? 1.741 12.738 25.280 1.00 91.25 564 ASP A N 1
ATOM 4473 C CA . ASP A 1 564 ? 2.087 13.672 24.208 1.00 91.25 564 ASP A CA 1
ATOM 4474 C C . ASP A 1 564 ? 0.855 14.418 23.653 1.00 91.25 564 ASP A C 1
ATOM 4476 O O . ASP A 1 564 ? 0.419 14.167 22.521 1.00 91.25 564 ASP A O 1
ATOM 4480 N N . PRO A 1 565 ? 0.238 15.303 24.465 1.00 86.44 565 PRO A N 1
ATOM 4481 C CA . PRO A 1 565 ? -0.868 16.136 24.010 1.00 86.44 565 PRO A CA 1
ATOM 4482 C C . PRO A 1 565 ? -0.428 17.009 22.830 1.00 86.44 565 PRO A C 1
ATOM 4484 O O . PRO A 1 565 ? 0.662 17.578 22.830 1.00 86.44 565 PRO A O 1
ATOM 4487 N N . TRP A 1 566 ? -1.285 17.124 21.817 1.00 76.12 566 TRP A N 1
ATOM 4488 C CA . TRP A 1 566 ? -1.012 17.942 20.632 1.00 76.12 566 TRP A CA 1
ATOM 4489 C C . TRP A 1 566 ? -1.362 19.415 20.836 1.00 76.12 566 TRP A C 1
ATOM 4491 O O . TRP A 1 566 ? -0.897 20.266 20.080 1.00 76.12 566 TRP A O 1
ATOM 4501 N N . THR A 1 567 ? -2.202 19.709 21.828 1.00 74.06 567 THR A N 1
ATOM 4502 C CA . THR A 1 567 ? -2.668 21.056 22.155 1.00 74.06 567 THR A CA 1
ATOM 4503 C C . THR A 1 567 ? -2.701 21.263 23.665 1.00 74.06 567 THR A C 1
ATOM 4505 O O . THR A 1 567 ? -2.930 20.325 24.430 1.00 74.06 567 THR A O 1
ATOM 4508 N N . ASP A 1 568 ? -2.525 22.513 24.095 1.00 78.38 568 ASP A N 1
ATOM 4509 C CA . ASP A 1 568 ? -2.546 22.883 25.518 1.00 78.38 568 ASP A CA 1
ATOM 4510 C C . ASP A 1 568 ? -3.920 22.656 26.176 1.00 78.38 568 ASP A C 1
ATOM 4512 O O . ASP A 1 568 ? -4.022 22.546 27.396 1.00 78.38 568 ASP A O 1
ATOM 4516 N N . ASP A 1 569 ? -4.989 22.580 25.377 1.00 81.75 569 ASP A N 1
ATOM 4517 C CA . ASP A 1 569 ? -6.359 22.345 25.837 1.00 81.75 569 ASP A CA 1
ATOM 4518 C C . ASP A 1 569 ? -6.775 20.862 25.829 1.00 81.75 569 ASP A C 1
ATOM 4520 O O . ASP A 1 569 ? -7.952 20.562 26.056 1.00 81.75 569 ASP A O 1
ATOM 4524 N N . ALA A 1 570 ? -5.842 19.940 25.562 1.00 85.25 570 ALA A N 1
ATOM 4525 C CA . ALA A 1 570 ? -6.092 18.504 25.620 1.00 85.25 570 ALA A CA 1
ATOM 4526 C C . ALA A 1 570 ? -6.427 18.061 27.054 1.00 85.25 570 ALA A C 1
ATOM 4528 O O . ALA A 1 570 ? -5.715 18.376 28.010 1.00 85.25 570 ALA A O 1
ATOM 4529 N N . LYS A 1 571 ? -7.506 17.293 27.214 1.00 88.75 571 LYS A N 1
ATOM 4530 C CA . LYS A 1 571 ? -8.027 16.852 28.515 1.00 88.75 571 LYS A CA 1
ATOM 4531 C C . LYS A 1 571 ? -7.779 15.358 28.739 1.00 88.75 571 LYS A C 1
ATOM 4533 O O . LYS A 1 571 ? -7.827 14.597 27.771 1.00 88.75 571 LYS A O 1
ATOM 4538 N N . PRO A 1 572 ? -7.538 14.919 29.990 1.00 93.31 572 PRO A N 1
ATOM 4539 C CA . PRO A 1 572 ? -7.604 13.504 30.339 1.00 93.31 572 PRO A CA 1
ATOM 4540 C C . PRO A 1 572 ? -8.991 12.929 30.037 1.00 93.31 572 PRO A C 1
ATOM 4542 O O . PRO A 1 572 ? -9.974 13.674 30.119 1.00 93.31 572 PRO A O 1
ATOM 4545 N N . PRO A 1 573 ? -9.094 11.624 29.719 1.00 95.94 573 PRO A N 1
ATOM 4546 C CA . PRO A 1 573 ? -10.386 11.003 29.482 1.00 95.94 573 PRO A CA 1
ATOM 4547 C C . PRO A 1 573 ? -11.309 11.171 30.689 1.00 95.94 573 PRO A C 1
ATOM 4549 O O . PRO A 1 573 ? -10.891 10.938 31.827 1.00 95.94 573 PRO A O 1
ATOM 4552 N N . ALA A 1 574 ? -12.564 11.553 30.452 1.00 94.94 574 ALA A N 1
ATOM 4553 C CA . ALA A 1 574 ? -13.564 11.525 31.513 1.00 94.94 574 ALA A CA 1
ATOM 4554 C C . ALA A 1 574 ? -13.960 10.066 31.759 1.00 94.94 574 ALA A C 1
ATOM 4556 O O . ALA A 1 574 ? -14.309 9.358 30.816 1.00 94.94 574 ALA A O 1
ATOM 4557 N N . ILE A 1 575 ? -13.875 9.621 33.013 1.00 96.56 575 ILE A N 1
ATOM 4558 C CA . ILE A 1 575 ? -14.096 8.226 33.400 1.00 96.56 575 ILE A CA 1
ATOM 4559 C C . ILE A 1 575 ? -15.420 8.130 34.150 1.00 96.56 575 ILE A C 1
ATOM 4561 O O . ILE A 1 575 ? -15.585 8.771 35.187 1.00 96.56 575 ILE A O 1
ATOM 4565 N N . ASN A 1 576 ? -16.327 7.291 33.659 1.00 95.44 576 ASN A N 1
ATOM 4566 C CA . ASN A 1 576 ? -17.456 6.792 34.430 1.00 95.44 576 ASN A CA 1
ATOM 4567 C C . ASN A 1 576 ? -17.305 5.275 34.578 1.00 95.44 576 ASN A C 1
ATOM 4569 O O . ASN A 1 576 ? -17.228 4.560 33.581 1.00 95.44 576 ASN A O 1
ATOM 4573 N N . GLN A 1 577 ? -17.194 4.787 35.811 1.00 92.50 577 GLN A N 1
ATOM 4574 C CA . GLN A 1 577 ? -16.924 3.381 36.087 1.00 92.50 577 GLN A CA 1
ATOM 4575 C C . GLN A 1 577 ? -17.890 2.856 37.147 1.00 92.50 577 GLN A C 1
ATOM 4577 O O . GLN A 1 577 ? -17.930 3.369 38.264 1.00 92.50 577 GLN A O 1
ATOM 4582 N N . GLU A 1 578 ? -18.615 1.791 36.807 1.00 91.56 578 GLU A N 1
ATOM 4583 C CA . GLU A 1 578 ? -19.582 1.128 37.683 1.00 91.56 578 GLU A CA 1
ATOM 4584 C C . GLU A 1 578 ? -19.413 -0.389 37.591 1.00 91.56 578 GLU A C 1
ATOM 4586 O O . GLU A 1 578 ? -19.660 -0.991 36.547 1.00 91.56 578 GLU A O 1
ATOM 4591 N N . GLN A 1 579 ? -19.017 -1.023 38.697 1.00 89.75 579 GLN A N 1
ATOM 4592 C CA . GLN A 1 579 ? -18.793 -2.469 38.773 1.00 89.75 579 GLN A CA 1
ATOM 4593 C C . GLN A 1 579 ? -17.820 -2.986 37.700 1.00 89.75 579 GLN A C 1
ATOM 4595 O O . GLN A 1 579 ? -16.605 -2.829 37.827 1.00 89.75 579 GLN A O 1
ATOM 4600 N N . ASP A 1 580 ? -18.352 -3.634 36.665 1.00 93.44 580 ASP A N 1
ATOM 4601 C CA . ASP A 1 580 ? -17.600 -4.168 35.531 1.00 93.44 580 ASP A CA 1
ATOM 4602 C C . ASP A 1 580 ? -17.599 -3.219 34.319 1.00 93.44 580 ASP A C 1
ATOM 4604 O O . ASP A 1 580 ? -16.771 -3.375 33.431 1.00 93.44 580 ASP A O 1
ATOM 4608 N N . SER A 1 581 ? -18.482 -2.216 34.284 1.00 94.38 581 SER A N 1
ATOM 4609 C CA . SER A 1 581 ? -18.617 -1.260 33.182 1.00 94.38 581 SER A CA 1
ATOM 4610 C C . SER A 1 581 ? -17.618 -0.110 33.307 1.00 94.38 581 SER A C 1
ATOM 4612 O O . SER A 1 581 ? -17.492 0.512 34.364 1.00 94.38 581 SER A O 1
ATOM 4614 N N . ILE A 1 582 ? -16.933 0.197 32.208 1.00 96.69 582 ILE A N 1
ATOM 4615 C CA . ILE A 1 582 ? -16.006 1.319 32.066 1.00 96.69 582 ILE A CA 1
ATOM 4616 C C . ILE A 1 582 ? -16.440 2.143 30.860 1.00 96.69 582 ILE A C 1
ATOM 4618 O O . ILE A 1 582 ? -16.423 1.656 29.732 1.00 96.69 582 ILE A O 1
ATOM 4622 N N . GLN A 1 583 ? -16.754 3.411 31.082 1.00 97.06 583 GLN A N 1
ATOM 4623 C CA . GLN A 1 583 ? -17.018 4.387 30.037 1.00 97.06 583 GLN A CA 1
ATOM 4624 C C . GLN A 1 583 ? -15.944 5.478 30.066 1.00 97.06 583 GLN A C 1
ATOM 4626 O O . GLN A 1 583 ? -15.673 6.076 31.109 1.00 97.06 583 GLN A O 1
ATOM 4631 N N . LEU A 1 584 ? -15.336 5.729 28.908 1.00 97.19 584 LEU A N 1
ATOM 4632 C CA . LEU A 1 584 ? -14.343 6.774 28.689 1.00 97.19 584 LEU A CA 1
ATOM 4633 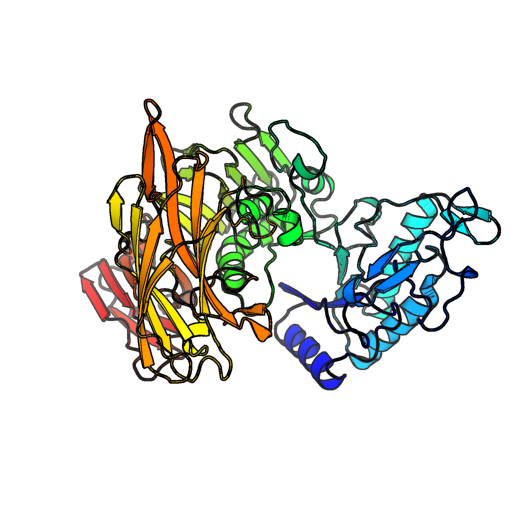C C . LEU A 1 584 ? -14.829 7.739 27.613 1.00 97.19 584 LEU A C 1
ATOM 4635 O O . LEU A 1 584 ? -15.144 7.307 26.506 1.00 97.19 584 LEU A O 1
ATOM 4639 N N . GLU A 1 585 ? -14.807 9.035 27.911 1.00 94.12 585 GLU A N 1
ATOM 4640 C CA . GLU A 1 585 ? -14.955 10.103 26.916 1.00 94.12 585 GLU A CA 1
ATOM 4641 C C . GLU A 1 585 ? -13.577 10.676 26.584 1.00 94.12 585 GLU A C 1
ATOM 4643 O O . GLU A 1 585 ? -12.867 11.138 27.481 1.00 94.12 585 GLU A O 1
ATOM 4648 N N . MET A 1 586 ? -13.193 10.661 25.309 1.00 93.31 586 MET A N 1
ATOM 4649 C CA . MET A 1 586 ? -11.891 11.138 24.835 1.00 93.31 586 MET A CA 1
ATOM 4650 C C . MET A 1 586 ? -12.067 12.294 23.858 1.00 93.31 586 MET A C 1
ATOM 4652 O O . MET A 1 586 ? -12.916 12.251 22.971 1.00 93.31 586 MET A O 1
ATOM 4656 N N . ASP A 1 587 ? -11.219 13.312 23.979 1.00 87.38 587 ASP A N 1
ATOM 4657 C CA . ASP A 1 587 ? -11.215 14.462 23.070 1.00 87.38 587 ASP A CA 1
ATOM 4658 C C . ASP A 1 587 ? -10.439 14.222 21.763 1.00 87.38 587 ASP A C 1
ATOM 4660 O O . ASP A 1 587 ? -10.524 15.035 20.845 1.00 87.38 587 ASP A O 1
ATOM 4664 N N . ALA A 1 588 ? -9.699 13.110 21.683 1.00 87.50 588 ALA A N 1
ATOM 4665 C CA . ALA A 1 588 ? -8.785 12.742 20.605 1.00 87.50 588 ALA A CA 1
ATOM 4666 C C . ALA A 1 588 ? -7.688 13.790 20.306 1.00 87.50 588 ALA A C 1
ATOM 4668 O O . ALA A 1 588 ? -7.216 13.878 19.174 1.00 87.50 588 ALA A O 1
ATOM 4669 N N . LYS A 1 589 ? -7.259 14.577 21.307 1.00 85.00 589 LYS A N 1
ATOM 4670 C CA . LYS A 1 589 ? -6.230 15.634 21.167 1.00 85.00 589 LYS A CA 1
ATOM 4671 C C . LYS A 1 589 ? -4.840 15.244 21.675 1.00 85.00 589 LYS A C 1
ATOM 4673 O O . LYS A 1 589 ? -3.972 16.099 21.833 1.00 85.00 589 LYS A O 1
ATOM 4678 N N . SER A 1 590 ? -4.623 13.968 21.966 1.00 89.06 590 SER A N 1
ATOM 4679 C CA . SER A 1 590 ? -3.331 13.442 22.415 1.00 89.06 590 SER A CA 1
ATOM 4680 C C . SER A 1 590 ? -2.869 12.324 21.500 1.00 89.06 590 SER A C 1
ATOM 4682 O O . SER A 1 590 ? -3.702 11.608 20.941 1.00 89.06 590 SER A O 1
ATOM 4684 N N . PHE A 1 591 ? -1.551 12.142 21.392 1.00 91.00 591 PHE A N 1
ATOM 4685 C CA . PHE A 1 591 ? -0.990 11.000 20.672 1.00 91.00 591 PHE A CA 1
ATOM 4686 C C . PHE A 1 591 ? -1.555 9.681 21.198 1.00 91.00 591 PHE A C 1
ATOM 4688 O O . PHE A 1 591 ? -1.935 8.809 20.416 1.00 91.00 591 PHE A O 1
ATOM 4695 N N . ALA A 1 592 ? -1.641 9.552 22.522 1.00 96.19 592 ALA A N 1
ATOM 4696 C CA . ALA A 1 592 ? -2.262 8.411 23.165 1.00 96.19 592 ALA A CA 1
ATOM 4697 C C . ALA A 1 592 ? -2.821 8.761 24.550 1.00 96.19 592 ALA A C 1
ATOM 4699 O O . ALA A 1 592 ? -2.501 9.791 25.143 1.00 96.19 592 ALA A O 1
ATOM 4700 N N . TYR A 1 593 ? -3.620 7.847 25.089 1.00 97.62 593 TYR A N 1
ATOM 4701 C CA . TYR A 1 593 ? -4.063 7.834 26.474 1.00 97.62 593 TYR A CA 1
ATOM 4702 C C . TYR A 1 593 ? -3.520 6.583 27.158 1.00 97.62 593 TYR A C 1
ATOM 4704 O O . TYR A 1 593 ? -3.718 5.461 26.686 1.00 97.62 593 TYR A O 1
ATOM 4712 N N . LYS A 1 594 ? -2.830 6.769 28.282 1.00 97.88 594 LYS A N 1
ATOM 4713 C CA . LYS A 1 594 ? -2.369 5.675 29.136 1.00 97.88 594 LYS A CA 1
ATOM 4714 C C . LYS A 1 594 ? -3.482 5.300 30.103 1.00 97.88 594 LYS A C 1
ATOM 4716 O O . LYS A 1 594 ? -3.944 6.154 30.855 1.00 97.88 594 LYS A O 1
ATOM 4721 N N . LEU A 1 595 ? -3.880 4.035 30.094 1.00 97.69 595 LEU A N 1
ATOM 4722 C CA . LEU A 1 595 ? -4.901 3.458 30.962 1.00 97.69 595 LEU A CA 1
ATOM 4723 C C . LEU A 1 595 ? -4.205 2.547 31.979 1.00 97.69 595 LEU A C 1
ATOM 4725 O O . LEU A 1 595 ? -3.577 1.566 31.589 1.00 97.69 595 LEU A O 1
ATOM 4729 N N . VAL A 1 596 ? -4.274 2.886 33.265 1.00 97.50 596 VAL A N 1
ATOM 4730 C CA . VAL A 1 596 ? -3.641 2.140 34.363 1.00 97.50 596 VAL A CA 1
ATOM 4731 C C . VAL A 1 596 ? -4.712 1.630 35.316 1.00 97.50 596 VAL A C 1
ATOM 4733 O O . VAL A 1 596 ? -5.468 2.416 35.888 1.00 97.50 596 VAL A O 1
ATOM 4736 N N . PHE A 1 597 ? -4.733 0.322 35.516 1.00 95.44 597 PHE A N 1
ATOM 4737 C CA . PHE A 1 597 ? -5.681 -0.398 36.352 1.00 95.44 597 PHE A CA 1
ATOM 4738 C C . PHE A 1 597 ? -5.052 -0.735 37.712 1.00 95.44 597 PHE A C 1
ATOM 4740 O O . PHE A 1 597 ? -3.915 -1.204 37.771 1.00 95.44 597 PHE A O 1
ATOM 4747 N N . LYS A 1 598 ? -5.758 -0.454 38.812 1.00 90.44 598 LYS A N 1
ATOM 4748 C CA . LYS A 1 598 ? -5.267 -0.618 40.191 1.00 90.44 598 LYS A CA 1
ATOM 4749 C C . LYS A 1 598 ? -6.211 -1.414 41.077 1.00 90.44 598 LYS A C 1
ATOM 4751 O O . LYS A 1 598 ? -7.447 -1.256 40.926 1.00 90.44 598 LYS A O 1
#

Secondary structure (DSSP, 8-state):
-EEEEE-S-STT-TTSSTT---S-TT-HHHHHHHHHHHHHTTEEEEEEEESSEE-TTSTT--GGGB-B-TTS-B-EEEEETTTTEEEEEBPTTT-HHHHHHHHHHHHHHT--SEEEEESTTTSPP--EE-TT--EE-HHHHHHHHHHHHHHHHHHH-TTTPEEEEES--GGGBTTB-EEE-----GGGGT--S------HHHHHHTTTSEEETTS-HHHHTTT-SS--STT-HHHHHHHHHTTPBP--S-TT-HHHHHHHHHHHHHHHHHHTS-EEEEEEGGG-TTEEEEEETTTTEEEEEE-SSS-EEEETTEEE-TT-EEEE-SS-EEEEEEETTEEEEEEEETTEEEEE----PPPGGGGTSSEEEEEEEEEEEETTEEEEEEEEEESS---SS--EEEEEEE-TT--STT-EEEE-EEEEE---TTS-EEEEEEEEEEPPTTPPSEEEEEEEEEEETTTTEEPPPTTB-STT--EEEEEEEEEEETTEEEEEE-BTB----PPEE-SSEEESSEEEEEE-SSSEEEEEEPTTPPSEEEEEEHHHHH-PPTTPPEEEEEEEESSTT--PPEEEEETTEEEEEE-S-EEEEEEEE-

pLDDT: mean 89.1, std 11.78, range [38.34, 98.81]

Radius of gyration: 26.45 Å; chains: 1; bounding box: 72×63×80 Å

Foldseek 3Di:
DAEAEAQFFFCVTHPPLPPNRDDTVVGLVVLQVVQVVCVVVVYFYAYEGEQFWHFPPHPPDDLQQFWADLVLHGAWDDQPPVVRTTTTGGDLQRCQVVLLVVLLVCQVRRLTQEYEYEPLQPDQQQWTAGNVRDTDGSLSNLVSSLVSLCSSCVSSPPVGYAYEYEQHHPSNQVSHAEYQNADADVVVVVDPDDDDQDLPVLLPCQPRHAYEFNGAQCRHCPLPFPSQGQLRLSRLLSQVLSLHHYDHPGPPDLSVVVSCQFPVVLSVVQSNWHFDDWDDPPVHNQWIKTAIRVRQKIKTFGQDQQWDDPDPVFIAHHSWMWIDHPFKIWIFTAFPNATWIWMDGPFKIWTGSPAQFFFLCVLVAQKAKDWADWDDPDLFKIKIKIKIFGNAQQDPADKDKWKFKAGSPDPDPVRGPDTKDFPDWPDDSRGGDIIMTMIMGGHDLPHDFFKIWIKMAMAHPVVRDTGQHGQDPDPRRIHTNFMKGWDDDPSGIGIDGDPPGRDDLDWTCPPQKTKSFTWMWGHPDLFKIKTFGSRRIAWMKIKHFCCRNRVHAWPFDKDKDADAFSDPPFDTWDWDHDGGIIMTTGRNRGRIMMIGTD